Protein AF-0000000068239244 (afdb_homodimer)

Nearest PDB structures (foldseek):
  6xt4-assembly1_A  TM=2.454E-01  e=2.291E+00  synthetic construct
  6xt4-assembly1_A  TM=2.454E-01  e=1.569E+00  synthetic construct

Secondary structure (DSSP, 8-state):
----EEEEEETTTTEEEEEEHHHHTTS-HHHHSTTHHHHS-HHHHHHHHHHHHHS----PPPEE---------GGGHHHHTT----SB-GGG-TTSTTSTTTHHHHHHHHHHHTTT----------B--TTEE-HHHHHHHHHHHHHHHHTT-HHHHHHHHHHHHHHHHHB---GGGHHHHHHHHHHHHTT-TT-HHHHHHHHHHHHHTHHHHTT-HHHHHHHHH-HHHHHHHHHHTT-/----EEEEEETTTTEEEEEEHHHHTTS-HHHHSTTHHHHS-HHHHHHHHHHHHHS----PPPEE----------TTHHHHTT----SB-GGG-TTSTTSTTTHHHHHHHHHHHTTT----------B--TTEE-HHHHHHHHHHHHHHHHTT-HHHHHHHHHHHHHHHHHB---GGGHHHHHHHHIIIIIT-TT-HHHHHHHHHHHHHTHHHHTT-HHHHHHHHH-HHHHHHHHHHTT-

Organism: Aspergillus fumigatus (strain ATCC MYA-4609 / CBS 101355 / FGSC A1100 / Af293) (NCBI:txid330879)

Solvent-accessible surface area (backbone atoms only — not comparable to full-atom values): 26702 Å² total; per-residue (Å²): 131,82,56,53,76,40,78,42,58,32,13,83,82,47,45,78,43,80,40,47,45,78,52,56,73,75,49,56,66,60,57,77,29,84,68,44,12,42,66,39,54,55,70,53,51,50,32,49,50,36,26,75,74,66,53,42,63,77,68,62,72,58,43,76,46,80,58,73,70,83,64,81,67,69,59,57,65,59,51,64,72,39,69,45,63,59,37,67,34,52,84,58,31,66,76,35,61,80,25,83,80,32,31,60,58,55,51,49,53,50,52,62,72,50,78,69,44,77,68,65,74,65,69,70,67,64,45,72,56,75,44,51,39,48,33,64,33,54,40,46,29,52,50,43,25,50,52,19,57,77,55,67,35,61,70,56,27,52,48,25,49,49,51,40,53,51,52,56,70,38,45,60,82,45,82,82,44,42,62,33,53,44,54,44,48,45,52,38,66,72,71,38,68,83,49,56,73,60,47,53,54,50,34,40,51,43,35,61,44,37,71,63,41,64,71,34,66,67,42,49,50,48,32,71,75,35,54,67,58,44,50,48,23,55,51,53,63,73,86,130,83,58,54,75,41,80,41,59,32,13,82,81,46,45,80,42,78,41,48,46,77,53,54,74,75,48,57,67,60,57,76,29,84,67,44,12,42,67,40,53,56,70,51,50,50,32,50,52,37,25,76,73,68,52,43,63,78,67,63,74,58,43,75,48,81,59,73,68,84,63,82,65,69,71,56,63,56,53,63,72,38,67,48,61,61,36,66,34,52,85,59,30,67,75,34,60,81,26,84,82,32,32,59,56,54,51,49,54,49,52,65,72,49,78,68,42,76,67,64,74,67,69,69,65,63,44,72,56,75,44,51,39,48,36,65,34,54,41,47,29,51,50,44,24,48,54,18,55,77,55,68,36,61,68,55,26,52,47,26,50,49,52,38,52,52,51,56,71,38,44,60,84,45,82,83,46,43,63,32,54,42,53,45,48,45,52,39,66,72,71,38,68,81,48,56,72,60,48,54,54,50,35,39,52,45,34,62,44,36,71,64,43,64,72,35,67,67,41,50,51,48,32,70,75,35,52,68,56,44,51,50,23,55,51,53,61,74,87

pLDDT: mean 85.0, std 17.82, range [30.38, 98.62]

Foldseek 3Di:
DQQDWDWAQAELVRDIDIAGNVLPVVDQPDCRDPPNRHHADPVLVVQVRVCSVQVGGDFDWFDFDPPPPPPPPPCVVVVVVCVPPDPADCQVVCPFCLHPVNVVVVLVVLCVVSVDRCPPPPPLPQPDDLRTACLRVLVSLVSNLVVCVVSVVPSSNSRSLSSNLVNLSSYDDDLSHLVSLLSNCCCCQVPNVVSVVSLSNSLSSCLSVVRSNVVDPSSVVVCVVRVVSVVSNVVSNPD/DQQDWDWAQAELVRDIDIDGPVLVVVDQPVCRDPPNRHHADPVLVVQVRVCSVQVGGDFDWFDFDPPPPPPPPPCPVVVVVCVPPDPADCQVVCPFCLHPVNVVVVLVVLCVVSVDHCPPPPPLPQPPDLRTACLRVLVSLVSNLVVCVVSVVPNSNSRSLSSNLVNLSSYDDDLSHLVSLLSNCCCCQVPNVVSVVSLSNSLSSCLSVVVSNVVDPSSVVVCVVRVVSVVSNVVSNPD

Sequence (478 aa):
MQSGIVDFFIGKSRRRFSVHAALAGSFPKEILQPPLNGQVDEIVFGRCCEFVYSGDYSVPLPTADPCGDDGDQTNDRQALSRACARRWNPLNHRENIFHPTKLPDICAFFKKNLDEAPLDEDGEIPSTDPADNYAGVFLSHAEVYRLAFTTNWVSLLSLSLYRLIRSLASFTLCEERTGDIVELLKFVFEENEYMYELKVVLVDYAAWNVEILMRDADFRQLLSRVPFLEMAIFRAMWMMQSGIVDFFIGKSRRRFSVHAALAGSFPKEILQPPLNGQVDEIVFGRCCEFVYSGDYSVPLPTADPCGDDGDQTNDRQALSRACARRWNPLNHRENIFHPTKLPDICAFFKKNLDEAPLDEDGEIPSTDPADNYAGVFLSHAEVYRLAFTTNWVSLLSLSLYRLIRSLASFTLCEERTGDIVELLKFVFEENEYMYELKVVLVDYAAWNVEILMRDADFRQLLSRVPFLEMAIFRAMWM

Structure (mmCIF, N/CA/C/O backbone):
data_AF-0000000068239244-model_v1
#
loop_
_entity.id
_entity.type
_entity.pdbx_description
1 polymer 'BTB domain-containing protein'
#
loop_
_atom_site.group_PDB
_atom_site.id
_atom_site.type_symbol
_atom_site.label_atom_id
_atom_site.label_alt_id
_atom_site.label_comp_id
_atom_site.label_asym_id
_atom_site.label_entity_id
_atom_site.label_seq_id
_atom_site.pdbx_PDB_ins_code
_atom_site.Cartn_x
_atom_site.Cartn_y
_atom_site.Cartn_z
_atom_site.occupancy
_atom_site.B_iso_or_equiv
_atom_site.auth_seq_id
_atom_site.auth_comp_id
_atom_site.auth_asym_id
_atom_site.auth_atom_id
_atom_site.pdbx_PDB_model_num
ATOM 1 N N . MET A 1 1 ? 1.679 50.594 30.672 1 39.41 1 MET A N 1
ATOM 2 C CA . MET A 1 1 ? 3.043 50.062 30.688 1 39.41 1 MET A CA 1
ATOM 3 C C . MET A 1 1 ? 3.668 50.125 29.297 1 39.41 1 MET A C 1
ATOM 5 O O . MET A 1 1 ? 3.209 49.438 28.375 1 39.41 1 MET A O 1
ATOM 9 N N . GLN A 1 2 ? 4.102 51.188 28.891 1 53.34 2 GLN A N 1
ATOM 10 C CA . GLN A 1 2 ? 4.535 51.656 27.578 1 53.34 2 GLN A CA 1
ATOM 11 C C . GLN A 1 2 ? 5.664 50.781 27.031 1 53.34 2 GLN A C 1
ATOM 13 O O . GLN A 1 2 ? 6.836 51.031 27.312 1 53.34 2 GLN A O 1
ATOM 18 N N . SER A 1 3 ? 5.531 49.469 27.125 1 63.25 3 SER A N 1
ATOM 19 C CA . SER A 1 3 ? 6.664 48.594 26.797 1 63.25 3 SER A CA 1
ATOM 20 C C . SER A 1 3 ? 7.27 48.969 25.453 1 63.25 3 SER A C 1
ATOM 22 O O . SER A 1 3 ? 6.562 49.438 24.547 1 63.25 3 SER A O 1
ATOM 24 N N . GLY A 1 4 ? 8.531 49.469 25.391 1 81.69 4 GLY A N 1
ATOM 25 C CA . GLY A 1 4 ? 9.297 49.844 24.219 1 81.69 4 GLY A CA 1
ATOM 26 C C . GLY A 1 4 ? 9.141 48.875 23.062 1 81.69 4 GLY A C 1
ATOM 27 O O . GLY A 1 4 ? 8.414 47.875 23.188 1 81.69 4 GLY A O 1
ATOM 28 N N . ILE A 1 5 ? 9.305 49.406 21.859 1 87.62 5 ILE A N 1
ATOM 29 C CA . ILE A 1 5 ? 9.258 48.625 20.625 1 87.62 5 ILE A CA 1
ATOM 30 C C . ILE A 1 5 ? 10.656 48.156 20.266 1 87.62 5 ILE A C 1
ATOM 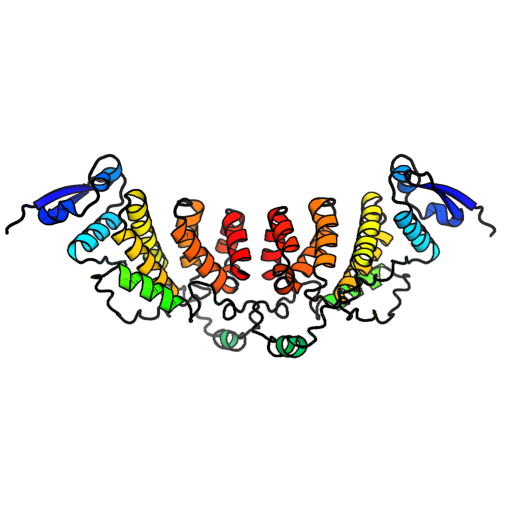32 O O . ILE A 1 5 ? 11.633 48.875 20.406 1 87.62 5 ILE A O 1
ATOM 36 N N . VAL A 1 6 ? 10.781 46.875 19.969 1 86.12 6 VAL A N 1
ATOM 37 C CA . VAL A 1 6 ? 12.031 46.281 19.484 1 86.12 6 VAL A CA 1
ATOM 38 C C . VAL A 1 6 ? 11.883 45.875 18.016 1 86.12 6 VAL A C 1
ATOM 40 O O . VAL A 1 6 ? 10.852 45.344 17.609 1 86.12 6 VAL A O 1
ATOM 43 N N . ASP A 1 7 ? 12.914 46.156 17.297 1 88.44 7 ASP A N 1
ATOM 44 C CA . ASP A 1 7 ? 12.891 45.875 15.859 1 88.44 7 ASP A CA 1
ATOM 45 C C . ASP A 1 7 ? 13.711 44.625 15.547 1 88.44 7 ASP A C 1
ATOM 47 O O . ASP A 1 7 ? 14.781 44.406 16.125 1 88.44 7 ASP A O 1
ATOM 51 N N . PHE A 1 8 ? 13.094 43.844 14.695 1 87.38 8 PHE A N 1
ATOM 52 C CA . PHE A 1 8 ? 13.773 42.656 14.188 1 87.38 8 PHE A CA 1
ATOM 53 C C . PHE A 1 8 ? 13.844 42.656 12.664 1 87.38 8 PHE A C 1
ATOM 55 O O . PHE A 1 8 ? 12.922 43.125 12 1 87.38 8 PHE A O 1
ATOM 62 N N . PHE A 1 9 ? 15 42.219 12.195 1 89.19 9 PHE A N 1
ATOM 63 C CA . PHE A 1 9 ? 15.156 42.094 10.75 1 89.19 9 PHE A CA 1
ATOM 64 C C . PHE A 1 9 ? 15.117 40.625 10.32 1 89.19 9 PHE A C 1
ATOM 66 O O . PHE A 1 9 ? 15.938 39.812 10.773 1 89.19 9 PHE A O 1
ATOM 73 N N . ILE A 1 10 ? 14.102 40.375 9.508 1 91 10 ILE A N 1
ATOM 74 C CA . ILE A 1 10 ? 13.805 38.969 9.203 1 91 10 ILE A CA 1
ATOM 75 C C . ILE A 1 10 ? 13.852 38.75 7.695 1 91 10 ILE A C 1
ATOM 77 O O . ILE A 1 10 ? 13.414 39.594 6.918 1 91 10 ILE A O 1
ATOM 81 N N . GLY A 1 11 ? 14.398 37.562 7.289 1 90.81 11 GLY A N 1
ATOM 82 C CA . GLY A 1 11 ? 14.344 37.125 5.906 1 90.81 11 GLY A CA 1
ATOM 83 C C . GLY A 1 11 ? 15.531 37.562 5.082 1 90.81 11 GLY A C 1
ATOM 84 O O . GLY A 1 11 ? 16.391 38.281 5.578 1 90.81 11 GLY A O 1
ATOM 85 N N . LYS A 1 12 ? 15.508 37.125 3.844 1 88.62 12 LYS A N 1
ATOM 86 C CA . LYS A 1 12 ? 16.578 37.469 2.914 1 88.62 12 LYS A CA 1
ATOM 87 C C . LYS A 1 12 ? 16.578 38.969 2.594 1 88.62 12 LYS A C 1
ATOM 89 O O . LYS A 1 12 ? 17.641 39.562 2.412 1 88.62 12 LYS A O 1
ATOM 94 N N . SER A 1 13 ? 15.43 39.562 2.621 1 89.88 13 SER A N 1
ATOM 95 C CA . SER A 1 13 ? 15.297 40.969 2.322 1 89.88 13 SER A CA 1
ATOM 96 C C . SER A 1 13 ? 15.5 41.812 3.574 1 89.88 13 SER A C 1
ATOM 98 O O . SER A 1 13 ? 15.5 43.062 3.502 1 89.88 13 SER A O 1
ATOM 100 N N . ARG A 1 14 ? 15.68 41.188 4.691 1 89.25 14 ARG A N 1
ATOM 101 C CA . ARG A 1 14 ? 15.867 41.844 5.973 1 89.25 14 ARG A CA 1
ATOM 102 C C . ARG A 1 14 ? 14.719 42.812 6.258 1 89.25 14 ARG A C 1
ATOM 104 O O . ARG A 1 14 ? 14.953 43.969 6.578 1 89.25 14 ARG A O 1
ATOM 111 N N . ARG A 1 15 ? 13.562 42.281 6.117 1 91.81 15 ARG A N 1
ATOM 112 C CA . ARG A 1 15 ? 12.375 43.062 6.418 1 91.81 15 ARG A CA 1
ATOM 113 C C . ARG A 1 15 ? 12.297 43.375 7.91 1 91.81 15 ARG A C 1
ATOM 115 O O . ARG A 1 15 ? 12.547 42.5 8.75 1 91.81 15 ARG A O 1
ATOM 122 N N . ARG A 1 16 ? 11.984 44.625 8.188 1 91.31 16 ARG A N 1
ATOM 123 C CA . ARG A 1 16 ? 11.922 45.094 9.578 1 91.31 16 ARG A CA 1
ATOM 124 C C . ARG A 1 16 ? 10.57 44.75 10.195 1 91.31 16 ARG A C 1
ATOM 126 O O . ARG A 1 16 ? 9.523 45.062 9.609 1 91.31 16 ARG A O 1
ATOM 133 N N . PHE A 1 17 ? 10.578 44.062 11.336 1 90.94 17 PHE A N 1
ATOM 134 C CA . PHE A 1 17 ? 9.398 43.812 12.156 1 90.94 17 PHE A CA 1
ATOM 135 C C . PHE A 1 17 ? 9.523 44.5 13.516 1 90.94 17 PHE A C 1
ATOM 137 O O . PHE A 1 17 ? 10.539 44.344 14.195 1 90.94 17 PHE A O 1
ATOM 144 N N . SER A 1 18 ? 8.516 45.219 13.852 1 90.19 18 SER A N 1
ATOM 145 C CA . SER A 1 18 ? 8.5 45.906 15.148 1 90.19 18 SER A CA 1
ATOM 146 C C . SER A 1 18 ? 7.582 45.188 16.125 1 90.19 18 SER A C 1
ATOM 148 O O . SER A 1 18 ? 6.387 45.031 15.875 1 90.19 18 SER A O 1
ATOM 150 N N . VAL A 1 19 ? 8.141 44.75 17.172 1 87.69 19 VAL A N 1
ATOM 151 C CA . VAL A 1 19 ? 7.375 44 18.172 1 87.69 19 VAL A CA 1
ATOM 152 C C . VAL A 1 19 ? 7.496 44.719 19.531 1 87.69 19 VAL A C 1
ATOM 154 O O . VAL A 1 19 ? 8.523 45.344 19.828 1 87.69 19 VAL A O 1
ATOM 157 N N . HIS A 1 20 ? 6.461 44.688 20.297 1 88.44 20 HIS A N 1
ATOM 158 C CA . HIS A 1 20 ? 6.531 45.219 21.641 1 88.44 20 HIS A CA 1
ATOM 159 C C . HIS A 1 20 ? 7.559 44.469 22.484 1 88.44 20 HIS A C 1
ATOM 161 O O . HIS A 1 20 ? 7.578 43.25 22.484 1 88.44 20 HIS A O 1
ATOM 167 N N . ALA A 1 21 ? 8.328 45.188 23.234 1 85.69 21 ALA A N 1
ATOM 168 C CA . ALA A 1 21 ? 9.422 44.625 24.016 1 85.69 21 ALA A CA 1
ATOM 169 C C . ALA A 1 21 ? 8.914 43.562 25.016 1 85.69 21 ALA A C 1
ATOM 171 O O . ALA A 1 21 ? 9.602 42.594 25.281 1 85.69 21 ALA A O 1
ATOM 172 N N . ALA A 1 22 ? 7.719 43.781 25.469 1 86.88 22 ALA A N 1
ATOM 173 C CA . ALA A 1 22 ? 7.133 42.844 26.438 1 86.88 22 ALA A CA 1
ATOM 174 C C . ALA A 1 22 ? 6.887 41.5 25.812 1 86.88 22 ALA A C 1
ATOM 176 O O . ALA A 1 22 ? 6.875 40.469 26.516 1 86.88 22 ALA A O 1
ATOM 177 N N . LEU A 1 23 ? 6.754 41.531 24.5 1 88.5 23 LEU A N 1
ATOM 178 C CA . LEU A 1 23 ? 6.422 40.312 23.797 1 88.5 23 LEU A CA 1
ATOM 179 C C . LEU A 1 23 ? 7.668 39.688 23.188 1 88.5 23 LEU A C 1
ATOM 181 O O . LEU A 1 23 ? 7.645 38.531 22.766 1 88.5 23 LEU A O 1
ATOM 185 N N . ALA A 1 24 ? 8.742 40.375 23.109 1 84.81 24 ALA A N 1
ATOM 186 C CA . ALA A 1 24 ? 9.977 39.906 22.469 1 84.81 24 ALA A CA 1
ATOM 187 C C . ALA A 1 24 ? 10.5 38.656 23.156 1 84.81 24 ALA A C 1
ATOM 189 O O . ALA A 1 24 ? 11.094 37.781 22.516 1 84.81 24 ALA A O 1
ATOM 190 N N . GLY A 1 25 ? 10.242 38.531 24.422 1 86.94 25 GLY A N 1
ATOM 191 C CA . GLY A 1 25 ? 10.703 37.406 25.188 1 86.94 25 GLY A CA 1
ATOM 192 C C . GLY A 1 25 ? 9.93 36.125 24.906 1 86.94 25 GLY A C 1
ATOM 193 O O . GLY A 1 25 ? 10.375 35.031 25.234 1 86.94 25 GLY A O 1
ATOM 194 N N . SER A 1 26 ? 8.781 36.344 24.25 1 89.56 26 SER A N 1
ATOM 195 C CA . SER A 1 26 ? 7.941 35.219 23.938 1 89.56 26 SER A CA 1
ATOM 196 C C . SER A 1 26 ? 8.469 34.469 22.719 1 89.56 26 SER A C 1
ATOM 198 O O . SER A 1 26 ? 8.086 33.312 22.469 1 89.56 26 SER A O 1
ATOM 200 N N . PHE A 1 27 ? 9.359 35.094 21.984 1 91.31 27 PHE A N 1
ATOM 201 C CA . PHE A 1 27 ? 9.961 34.469 20.828 1 91.31 27 PHE A CA 1
ATOM 202 C C . PHE A 1 27 ? 11.172 33.625 21.234 1 91.31 27 PHE A C 1
ATOM 204 O O . PHE A 1 27 ? 11.945 34.031 22.109 1 91.31 27 PHE A O 1
ATOM 211 N N . PRO A 1 28 ? 11.289 32.469 20.609 1 91.19 28 PRO A N 1
ATOM 212 C CA . PRO A 1 28 ? 12.57 31.781 20.766 1 91.19 28 PRO A CA 1
ATOM 213 C C . PRO A 1 28 ? 13.766 32.625 20.328 1 91.19 28 PRO A C 1
ATOM 215 O O . PRO A 1 28 ? 13.695 33.281 19.281 1 91.19 28 PRO A O 1
ATOM 218 N N . LYS A 1 29 ? 14.789 32.594 21.047 1 86.25 29 LYS A N 1
ATOM 219 C CA . LYS A 1 29 ? 15.969 33.406 20.797 1 86.25 29 LYS A CA 1
ATOM 220 C C . LYS A 1 29 ? 16.594 33.094 19.438 1 86.25 29 LYS A C 1
ATOM 222 O O . LYS A 1 29 ? 17.109 33.969 18.766 1 86.25 29 LYS A O 1
ATOM 227 N N . GLU A 1 30 ? 16.469 31.891 19.016 1 87.19 30 GLU A N 1
ATOM 228 C CA . GLU A 1 30 ? 17.094 31.391 17.797 1 87.19 30 GLU A CA 1
ATOM 229 C C . GLU A 1 30 ? 16.516 32.094 16.562 1 87.19 30 GLU A C 1
ATOM 231 O O . GLU A 1 30 ? 17.234 32.312 15.586 1 87.19 30 GLU A O 1
ATOM 236 N N . ILE A 1 31 ? 15.266 32.406 16.703 1 85.44 31 ILE A N 1
ATOM 237 C CA . ILE A 1 31 ? 14.57 33 15.555 1 85.44 31 ILE A CA 1
ATOM 238 C C . ILE A 1 31 ? 15.047 34.406 15.328 1 85.44 31 ILE A C 1
ATOM 240 O O . ILE A 1 31 ? 15.055 34.906 14.195 1 85.44 31 ILE A O 1
ATOM 244 N N . LEU A 1 32 ? 15.469 35.031 16.438 1 82.06 32 LEU A N 1
ATOM 245 C CA . LEU A 1 32 ? 15.789 36.469 16.375 1 82.06 32 LEU A CA 1
ATOM 246 C C . LEU A 1 32 ? 17.266 36.688 16.125 1 82.06 32 LEU A C 1
ATOM 248 O O . LEU A 1 32 ? 17.719 37.812 15.906 1 82.06 32 LEU A O 1
ATOM 252 N N . GLN A 1 33 ? 18 35.625 16.016 1 83.12 33 GLN A N 1
ATOM 253 C CA . GLN A 1 33 ? 19.438 35.719 15.844 1 83.12 33 GLN A CA 1
ATOM 254 C C . GLN A 1 33 ? 19.875 35.094 14.508 1 83.12 33 GLN A C 1
ATOM 256 O O . GLN A 1 33 ? 19.203 34.219 13.992 1 83.12 33 GLN A O 1
ATOM 261 N N . PRO A 1 34 ? 20.953 35.719 14 1 82.56 34 PRO A N 1
ATOM 262 C CA . PRO A 1 34 ? 21.516 35.062 12.82 1 82.56 34 PRO A CA 1
ATOM 263 C C . PRO A 1 34 ? 22.016 33.656 13.109 1 82.56 34 PRO A C 1
ATOM 265 O O . PRO A 1 34 ? 22.453 33.375 14.234 1 82.56 34 PRO A O 1
ATOM 268 N N . PRO A 1 35 ? 21.953 32.75 12.148 1 85.44 35 PRO A N 1
ATOM 269 C CA . PRO A 1 35 ? 21.578 32.969 10.75 1 85.44 35 PRO A CA 1
ATOM 270 C C . PRO A 1 35 ? 20.094 32.75 10.492 1 85.44 35 PRO A C 1
ATOM 272 O O . PRO A 1 35 ? 19.594 33.031 9.406 1 85.44 35 PRO A O 1
ATOM 275 N N . LEU A 1 36 ? 19.375 32.281 11.477 1 84.62 36 LEU A N 1
ATOM 276 C CA . LEU A 1 36 ? 18 31.875 11.266 1 84.62 36 LEU A CA 1
ATOM 277 C C . LEU A 1 36 ? 17.125 33.062 10.891 1 84.62 36 LEU A C 1
ATOM 279 O O . LEU A 1 36 ? 16.234 32.938 10.047 1 84.62 36 LEU A O 1
ATOM 283 N N . ASN A 1 37 ? 17.406 34.125 11.508 1 87.06 37 ASN A N 1
ATOM 284 C CA . ASN A 1 37 ? 16.578 35.312 11.227 1 87.06 37 ASN A CA 1
ATOM 285 C C . ASN A 1 37 ? 16.641 35.688 9.75 1 87.06 37 ASN A C 1
ATOM 287 O O . ASN A 1 37 ? 15.68 36.25 9.211 1 87.06 37 ASN A O 1
ATOM 291 N N . GLY A 1 38 ? 17.781 35.375 9.141 1 88.44 38 GLY A N 1
ATOM 292 C CA . GLY A 1 38 ? 17.922 35.688 7.73 1 88.44 38 GLY A CA 1
ATOM 293 C C . GLY A 1 38 ? 17.312 34.625 6.828 1 88.44 38 GLY A C 1
ATOM 294 O O . GLY A 1 38 ? 17.062 34.875 5.648 1 88.44 38 GLY A O 1
ATOM 295 N N . GLN A 1 39 ? 17 33.5 7.379 1 89.19 39 GLN A N 1
ATOM 296 C CA . GLN A 1 39 ? 16.531 32.375 6.582 1 89.19 39 GLN A CA 1
ATOM 297 C C . GLN A 1 39 ? 15.023 32.188 6.723 1 89.19 39 GLN A C 1
ATOM 299 O O . GLN A 1 39 ? 14.383 31.578 5.867 1 89.19 39 GLN A O 1
ATOM 304 N N . VAL A 1 40 ? 14.453 32.75 7.719 1 91.44 40 VAL A N 1
ATOM 305 C CA . VAL A 1 40 ? 13.031 32.594 8.016 1 91.44 40 VAL A CA 1
ATOM 306 C C . VAL A 1 40 ? 12.195 33.375 7.008 1 91.44 40 VAL A C 1
ATOM 308 O O . VAL A 1 40 ? 12.523 34.5 6.672 1 91.44 40 VAL A O 1
ATOM 311 N N . ASP A 1 41 ? 11.211 32.719 6.484 1 92.5 41 ASP A N 1
ATOM 312 C CA . ASP A 1 41 ? 10.273 33.406 5.59 1 92.5 41 ASP A CA 1
ATOM 313 C C . ASP A 1 41 ? 9.516 34.5 6.312 1 92.5 41 ASP A C 1
ATOM 315 O O . ASP A 1 41 ? 9.008 34.312 7.414 1 92.5 41 ASP A O 1
ATOM 319 N N . GLU A 1 42 ? 9.375 35.625 5.68 1 93.75 42 GLU A N 1
ATOM 320 C CA . GLU A 1 42 ? 8.781 36.812 6.305 1 93.75 42 GLU A CA 1
ATOM 321 C C . GLU A 1 42 ? 7.297 36.594 6.594 1 93.75 42 GLU A C 1
ATOM 323 O O . GLU A 1 42 ? 6.781 37.062 7.605 1 93.75 42 GLU A O 1
ATOM 328 N N . ILE A 1 43 ? 6.672 35.938 5.703 1 93.62 43 ILE A N 1
ATOM 329 C CA . ILE A 1 43 ? 5.246 35.688 5.883 1 93.62 43 ILE A CA 1
ATOM 330 C C . ILE A 1 43 ? 5.023 34.781 7.082 1 93.62 43 ILE A C 1
ATOM 332 O O . ILE A 1 43 ? 4.133 35 7.902 1 93.62 43 ILE A O 1
ATOM 336 N N . VAL A 1 44 ? 5.797 33.75 7.203 1 95.25 44 VAL A N 1
ATOM 337 C CA . VAL A 1 44 ? 5.699 32.812 8.32 1 95.25 44 VAL A CA 1
ATOM 338 C C . VAL A 1 44 ? 6 33.531 9.625 1 95.25 44 VAL A C 1
ATOM 340 O O . VAL A 1 44 ? 5.316 33.344 10.633 1 95.25 44 VAL A O 1
ATOM 343 N N . PHE A 1 45 ? 7.051 34.375 9.641 1 94.31 45 PHE A N 1
ATOM 344 C CA . PHE A 1 45 ? 7.375 35.125 10.844 1 94.31 45 PHE A CA 1
ATOM 345 C C . PHE A 1 45 ? 6.227 36.062 11.234 1 94.31 45 PHE A C 1
ATOM 347 O O . PHE A 1 45 ? 5.965 36.281 12.422 1 94.31 45 PHE A O 1
ATOM 354 N N . GLY A 1 46 ? 5.633 36.625 10.242 1 93.75 46 GLY A N 1
ATOM 355 C CA . GLY A 1 46 ? 4.445 37.406 10.523 1 93.75 46 GLY A CA 1
ATOM 356 C C . GLY A 1 46 ? 3.379 36.656 11.273 1 93.75 46 GLY A C 1
ATOM 357 O O . GLY A 1 46 ? 2.748 37.188 12.188 1 93.75 46 GLY A O 1
ATOM 358 N N . ARG A 1 47 ? 3.168 35.469 10.945 1 94.94 47 ARG A N 1
ATOM 359 C CA . ARG A 1 47 ? 2.209 34.594 11.641 1 94.94 47 ARG A CA 1
ATOM 360 C C . ARG A 1 47 ? 2.664 34.312 13.062 1 94.94 47 ARG A C 1
ATOM 362 O O . ARG A 1 47 ? 1.838 34.188 13.969 1 94.94 47 ARG A O 1
ATOM 369 N N . CYS A 1 48 ? 3.918 34.188 13.219 1 94.31 48 CYS A N 1
ATOM 370 C CA . CYS A 1 48 ? 4.457 34.031 14.562 1 94.31 48 CYS A CA 1
ATOM 371 C C . CYS A 1 48 ? 4.168 35.219 15.438 1 94.31 48 CYS A C 1
ATOM 373 O O . CYS A 1 48 ? 3.84 35.094 16.609 1 94.31 48 CYS A O 1
ATOM 375 N N . CYS A 1 49 ? 4.336 36.375 14.836 1 92.88 49 CYS A N 1
ATOM 376 C CA . CYS A 1 49 ? 4.012 37.625 15.562 1 92.88 49 CYS A CA 1
ATOM 377 C C . CYS A 1 49 ? 2.545 37.625 15.977 1 92.88 49 CYS A C 1
ATOM 379 O O . CYS A 1 49 ? 2.223 37.969 17.109 1 92.88 49 CYS A O 1
ATOM 381 N N . GLU A 1 50 ? 1.679 37.219 15.031 1 93.19 50 GLU A N 1
ATOM 382 C CA . GLU A 1 50 ? 0.259 37.125 15.359 1 93.19 50 GLU A CA 1
ATOM 383 C C . GLU A 1 50 ? 0.022 36.188 16.547 1 93.19 50 GLU A C 1
ATOM 385 O O . GLU A 1 50 ? -0.781 36.5 17.438 1 93.19 50 GLU A O 1
ATOM 390 N N . PHE A 1 51 ? 0.719 35.156 16.547 1 93.56 51 PHE A N 1
ATOM 391 C CA . PHE A 1 51 ? 0.575 34.156 17.609 1 93.56 51 PHE A CA 1
ATOM 392 C C . PHE A 1 51 ? 0.988 34.75 18.953 1 93.56 51 PHE A C 1
ATOM 394 O O . PHE A 1 51 ? 0.312 34.531 19.969 1 93.56 51 PHE A O 1
ATOM 401 N N . VAL A 1 52 ? 2.07 35.438 19 1 91.69 52 VAL A N 1
ATOM 402 C CA . VAL A 1 52 ? 2.59 36.031 20.234 1 91.69 52 VAL A CA 1
ATOM 403 C C . VAL A 1 52 ? 1.614 37.094 20.766 1 91.69 52 VAL A C 1
ATOM 405 O O . VAL A 1 52 ? 1.426 37.219 21.969 1 91.69 52 VAL A O 1
ATOM 408 N N . TYR A 1 53 ? 0.974 37.719 19.828 1 90.19 53 TYR A N 1
ATOM 409 C CA . TYR A 1 53 ? 0.086 38.812 20.219 1 90.19 53 TYR A CA 1
ATOM 410 C C . TYR A 1 53 ? -1.286 38.281 20.625 1 90.19 53 TYR A C 1
ATOM 412 O O . TYR A 1 53 ? -1.874 38.75 21.609 1 90.19 53 TYR A O 1
ATOM 420 N N . SER A 1 54 ? -1.838 37.406 19.812 1 88.56 54 SER A N 1
ATOM 421 C CA . SER A 1 54 ? -3.238 37.031 19.984 1 88.56 54 SER A CA 1
ATOM 422 C C . SER A 1 54 ? -3.377 35.594 20.484 1 88.56 54 SER A C 1
ATOM 424 O O . SER A 1 54 ? -4.457 35.156 20.906 1 88.56 54 SER A O 1
ATOM 426 N N . GLY A 1 55 ? -2.311 34.844 20.469 1 89.38 55 GLY A N 1
ATOM 427 C CA . GLY A 1 55 ? -2.379 33.438 20.797 1 89.38 55 GLY A CA 1
ATOM 428 C C . GLY A 1 55 ? -2.77 32.562 19.609 1 89.38 55 GLY A C 1
ATOM 429 O O . GLY A 1 55 ? -2.904 31.344 19.75 1 89.38 55 GLY A O 1
ATOM 430 N N . ASP A 1 56 ? -3 33.219 18.5 1 91.94 56 ASP A N 1
ATOM 431 C CA . ASP A 1 56 ? -3.371 32.531 17.266 1 91.94 56 ASP A CA 1
ATOM 432 C C . ASP A 1 56 ? -2.713 33.156 16.047 1 91.94 56 ASP A C 1
ATOM 434 O O . ASP A 1 56 ? -1.938 34.125 16.188 1 91.94 56 ASP A O 1
ATOM 438 N N . TYR A 1 57 ? -2.834 32.594 14.93 1 94.31 57 TYR A N 1
ATOM 439 C CA . TYR A 1 57 ? -2.342 33.156 13.688 1 94.31 57 TYR A CA 1
ATOM 440 C C . TYR A 1 57 ? -3.328 32.938 12.547 1 94.31 57 TYR A C 1
ATOM 442 O O . TYR A 1 57 ? -4.203 32.062 12.648 1 94.31 57 TYR A O 1
ATOM 450 N N . SER A 1 58 ? -3.203 33.688 11.547 1 92.5 58 SER A N 1
ATOM 451 C CA . SER A 1 58 ? -4.129 33.594 10.422 1 92.5 58 SER A CA 1
ATOM 452 C C . SER A 1 58 ? -3.471 32.969 9.211 1 92.5 58 SER A C 1
ATOM 454 O O . SER A 1 58 ? -2.248 33 9.062 1 92.5 58 SER A O 1
ATOM 456 N N . VAL A 1 59 ? -4.262 32.312 8.43 1 92.81 59 VAL A N 1
ATOM 457 C CA . VAL A 1 59 ? -3.795 31.719 7.176 1 92.81 59 VAL A CA 1
ATOM 458 C C . VAL A 1 59 ? -4.559 32.344 6.004 1 92.81 59 VAL A C 1
ATOM 460 O O . VAL A 1 59 ? -5.605 32.969 6.191 1 92.81 59 VAL A O 1
ATOM 463 N N . PRO A 1 60 ? -3.957 32.25 4.789 1 91.62 60 PRO A N 1
ATOM 464 C CA . PRO A 1 60 ? -4.668 32.812 3.635 1 91.62 60 PRO A CA 1
ATOM 465 C C . PRO A 1 60 ? -5.98 32.094 3.344 1 91.62 60 PRO A C 1
ATOM 467 O O . PRO A 1 60 ? -6.121 30.906 3.67 1 91.62 60 PRO A O 1
ATOM 470 N N . LEU A 1 61 ? -6.902 32.781 2.764 1 89.12 61 LEU A N 1
ATOM 471 C CA . LEU A 1 61 ? -8.117 32.156 2.254 1 89.12 61 LEU A CA 1
ATOM 472 C C . LEU A 1 61 ? -7.809 31.297 1.037 1 89.12 61 LEU A C 1
ATOM 474 O O . LEU A 1 61 ? -6.832 31.547 0.324 1 89.12 61 LEU A O 1
ATOM 478 N N . PRO A 1 62 ? -8.617 30.281 0.91 1 90.69 62 PRO A N 1
ATOM 479 C CA . PRO A 1 62 ? -8.422 29.516 -0.319 1 90.69 62 PRO A CA 1
ATOM 480 C C . PRO A 1 62 ? -8.547 30.359 -1.579 1 90.69 62 PRO A C 1
ATOM 482 O O . PRO A 1 62 ? -9.297 31.344 -1.594 1 90.69 62 PRO A O 1
ATOM 485 N N . THR A 1 63 ? -7.75 30.078 -2.555 1 88.56 63 THR A N 1
ATOM 486 C CA . THR A 1 63 ? -7.785 30.812 -3.814 1 88.56 63 THR A CA 1
ATOM 487 C C . THR A 1 63 ? -8.695 30.125 -4.82 1 88.56 63 THR A C 1
ATOM 489 O O . THR A 1 63 ? -8.805 28.891 -4.824 1 88.56 63 THR A O 1
ATOM 492 N N . ALA A 1 64 ? -9.32 30.969 -5.621 1 80.56 64 ALA A N 1
ATOM 493 C CA . ALA A 1 64 ? -10.203 30.422 -6.641 1 80.56 64 ALA A CA 1
ATOM 494 C C . ALA A 1 64 ? -9.414 29.969 -7.863 1 80.56 64 ALA A C 1
ATOM 496 O O . ALA A 1 64 ? -8.547 30.688 -8.359 1 80.56 64 ALA A O 1
ATOM 497 N N . ASP A 1 65 ? -9.273 28.734 -8.109 1 73.62 65 ASP A N 1
ATOM 498 C CA . ASP A 1 65 ? -8.703 28.266 -9.367 1 73.62 65 ASP A CA 1
ATOM 499 C C . ASP A 1 65 ? -9.75 28.266 -10.484 1 73.62 65 ASP A C 1
ATOM 501 O O . ASP A 1 65 ? -10.883 27.828 -10.281 1 73.62 65 ASP A O 1
ATOM 505 N N . PRO A 1 66 ? -9.68 29.328 -11.508 1 57.28 66 PRO A N 1
ATOM 506 C CA . PRO A 1 66 ? -10.648 29.234 -12.602 1 57.28 66 PRO A CA 1
ATOM 507 C C . PRO A 1 66 ? -10.914 27.797 -13.039 1 57.28 66 PRO A C 1
ATOM 509 O O . PRO A 1 66 ? -9.977 27.047 -13.305 1 57.28 66 PRO A O 1
ATOM 512 N N . CYS A 1 67 ? -11.672 27.297 -12.344 1 50.69 67 CYS A N 1
ATOM 513 C CA . CYS A 1 67 ? -11.992 25.984 -12.898 1 50.69 67 CYS A CA 1
ATOM 514 C C . CYS A 1 67 ? -12.133 26.062 -14.414 1 50.69 67 CYS A C 1
ATOM 516 O O . CYS A 1 67 ? -12.812 26.938 -14.938 1 50.69 67 CYS A O 1
ATOM 518 N N . GLY A 1 68 ? -11.312 26.062 -15.297 1 40.22 68 GLY A N 1
ATOM 519 C CA . GLY A 1 68 ? -11.766 25.984 -16.672 1 40.22 68 GLY A CA 1
ATOM 520 C C . GLY A 1 68 ? -13.18 25.453 -16.812 1 40.22 68 GLY A C 1
ATOM 521 O O . GLY A 1 68 ? -13.633 24.672 -15.969 1 40.22 68 GLY A O 1
ATOM 522 N N . ASP A 1 69 ? -14.18 26.328 -17.391 1 37.81 69 ASP A N 1
ATOM 523 C CA . ASP A 1 69 ? -15.547 26.078 -17.844 1 37.81 69 ASP A CA 1
ATOM 524 C C . ASP A 1 69 ? -15.695 24.625 -18.312 1 37.81 69 ASP A C 1
ATOM 526 O O . ASP A 1 69 ? -16.531 24.328 -19.172 1 37.81 69 ASP A O 1
ATOM 530 N N . ASP A 1 70 ? -14.812 23.859 -18.594 1 37.25 70 ASP A N 1
ATOM 531 C CA . ASP A 1 70 ? -15.516 22.797 -19.281 1 37.25 70 ASP A CA 1
ATOM 532 C C . ASP A 1 70 ? -16.781 22.391 -18.516 1 37.25 70 ASP A C 1
ATOM 534 O O . ASP A 1 70 ? -16.703 22 -17.344 1 37.25 70 ASP A O 1
ATOM 538 N N . GLY A 1 71 ? -18.016 23.109 -18.719 1 35.81 71 GLY A N 1
ATOM 539 C CA . GLY A 1 71 ? -19.453 22.938 -18.625 1 35.81 71 GLY A CA 1
ATOM 540 C C . GLY A 1 71 ? -19.859 21.5 -18.328 1 35.81 71 GLY A C 1
ATOM 541 O O . GLY A 1 71 ? -21.047 21.172 -18.328 1 35.81 71 GLY A O 1
ATOM 542 N N . ASP A 1 72 ? -19.344 20.547 -19.062 1 35.22 72 ASP A N 1
ATOM 543 C CA . ASP A 1 72 ? -20.141 19.328 -19.031 1 35.22 72 ASP A CA 1
ATOM 544 C C . ASP A 1 72 ? -20.547 18.969 -17.609 1 35.22 72 ASP A C 1
ATOM 546 O O . ASP A 1 72 ? -19.703 18.641 -16.766 1 35.22 72 ASP A O 1
ATOM 550 N N . GLN A 1 73 ? -21.562 19.812 -17.016 1 36.09 73 GLN A N 1
ATOM 551 C CA . GLN A 1 73 ? -22.516 19.641 -15.922 1 36.09 73 GLN A CA 1
ATOM 552 C C . GLN A 1 73 ? -22.719 18.156 -15.602 1 36.09 73 GLN A C 1
ATOM 554 O O . GLN A 1 73 ? -23.359 17.812 -14.602 1 36.09 73 GLN A O 1
ATOM 559 N N . THR A 1 74 ? -22.953 17.469 -16.844 1 34.28 74 THR A N 1
ATOM 560 C CA . THR A 1 74 ? -23.719 16.234 -16.812 1 34.28 74 THR A CA 1
ATOM 561 C C . THR A 1 74 ? -23.234 15.328 -15.68 1 34.28 74 THR A C 1
ATOM 563 O O . THR A 1 74 ? -23.906 14.359 -15.328 1 34.28 74 THR A O 1
ATOM 566 N N . ASN A 1 75 ? -21.938 15.438 -15.398 1 32.62 75 ASN A N 1
ATOM 567 C CA . ASN A 1 75 ? -21.484 14.211 -14.758 1 32.62 75 ASN A CA 1
ATOM 568 C C . ASN A 1 75 ? -21.828 14.188 -13.273 1 32.62 75 ASN A C 1
ATOM 570 O O . ASN A 1 75 ? -21.141 13.555 -12.477 1 32.62 75 ASN A O 1
ATOM 574 N N . ASP A 1 76 ? -22.594 15.125 -12.742 1 32.94 76 ASP A N 1
ATOM 575 C CA . ASP A 1 76 ? -23.219 15 -11.43 1 32.94 76 ASP A CA 1
ATOM 576 C C . ASP A 1 76 ? -23.703 13.578 -11.18 1 32.94 76 ASP A C 1
ATOM 578 O O . ASP A 1 76 ? -23.609 13.07 -10.055 1 32.94 76 ASP A O 1
ATOM 582 N N . ARG A 1 77 ? -24.844 13.133 -12.117 1 32.69 77 ARG A N 1
ATOM 583 C CA . ARG A 1 77 ? -25.5 11.828 -12.133 1 32.69 77 ARG A CA 1
ATOM 584 C C . ARG A 1 77 ? -24.5 10.711 -11.875 1 32.69 77 ARG A C 1
ATOM 586 O O . ARG A 1 77 ? -24.812 9.727 -11.219 1 32.69 77 ARG A O 1
ATOM 593 N N . GLN A 1 78 ? -23.312 10.82 -12.719 1 32.53 78 GLN A N 1
ATOM 594 C CA . GLN A 1 78 ? -22.422 9.68 -12.602 1 32.53 78 GLN A CA 1
ATOM 595 C C . GLN A 1 78 ? -21.688 9.68 -11.266 1 32.53 78 GLN A C 1
ATOM 597 O O . GLN A 1 78 ? -20.938 8.742 -10.953 1 32.53 78 GLN A O 1
ATOM 602 N N . ALA A 1 79 ? -21.625 10.625 -10.492 1 35 79 ALA A N 1
ATOM 603 C CA . ALA A 1 79 ? -21.203 10.844 -9.117 1 35 79 ALA A CA 1
ATOM 604 C C . ALA A 1 79 ? -21.953 9.93 -8.156 1 35 79 ALA A C 1
ATOM 606 O O . ALA A 1 79 ? -21.359 9.383 -7.219 1 35 79 ALA A O 1
ATOM 607 N N . LEU A 1 80 ? -23.312 10.203 -7.973 1 33.88 80 LEU A N 1
ATOM 608 C CA . LEU A 1 80 ? -24.25 9.359 -7.223 1 33.88 80 LEU A CA 1
ATOM 609 C C . LEU A 1 80 ? -24.062 7.891 -7.582 1 33.88 80 LEU A C 1
ATOM 611 O O . LEU A 1 80 ? -24.141 7.023 -6.711 1 33.88 80 LEU A O 1
ATOM 615 N N . SER A 1 81 ? -24.484 7.621 -8.93 1 34.44 81 SER A N 1
ATOM 616 C CA . SER A 1 81 ? -24.438 6.242 -9.414 1 34.44 81 SER A CA 1
ATOM 617 C C . SER A 1 81 ? -23.062 5.625 -9.195 1 34.44 81 SER A C 1
ATOM 619 O O . SER A 1 81 ? -22.859 4.434 -9.438 1 34.44 81 SER A O 1
ATOM 621 N N . ARG A 1 82 ? -22.125 6.508 -9.062 1 36.56 82 ARG A N 1
ATOM 622 C CA . ARG A 1 82 ? -20.75 6.188 -8.672 1 36.56 82 ARG A CA 1
ATOM 623 C C . ARG A 1 82 ? -20.672 5.816 -7.191 1 36.56 82 ARG A C 1
ATOM 625 O O . ARG A 1 82 ? -19.594 5.809 -6.602 1 36.56 82 ARG A O 1
ATOM 632 N N . ALA A 1 83 ? -21.5 6.312 -6.48 1 39.44 83 ALA A N 1
ATOM 633 C CA . ALA A 1 83 ? -21.594 5.434 -5.316 1 39.44 83 ALA A CA 1
ATOM 634 C C . ALA A 1 83 ? -20.969 4.074 -5.605 1 39.44 83 ALA A C 1
ATOM 636 O O . ALA A 1 83 ? -21.656 3.047 -5.574 1 39.44 83 ALA A O 1
ATOM 637 N N . CYS A 1 84 ? -20.625 3.928 -6.812 1 43.62 84 CYS A N 1
ATOM 638 C CA . CYS A 1 84 ? -19.766 2.906 -7.402 1 43.62 84 CYS A CA 1
ATOM 639 C C . CYS A 1 84 ? -18.766 2.385 -6.383 1 43.62 84 CYS A C 1
ATOM 641 O O . CYS A 1 84 ? -18.188 3.16 -5.613 1 43.62 84 CYS A O 1
ATOM 643 N N . ALA A 1 85 ? -18.797 1.144 -6.145 1 60.34 85 ALA A N 1
ATOM 644 C CA . ALA A 1 85 ? -18.375 0.208 -5.102 1 60.34 85 ALA A CA 1
ATOM 645 C C . ALA A 1 85 ? -16.969 0.516 -4.617 1 60.34 85 ALA A C 1
ATOM 647 O O . ALA A 1 85 ? -15.992 0.306 -5.348 1 60.34 85 ALA A O 1
ATOM 648 N N . ARG A 1 86 ? -16.953 1.68 -3.812 1 79.12 86 ARG A N 1
ATOM 649 C CA . ARG A 1 86 ? -15.695 1.981 -3.123 1 79.12 86 ARG A CA 1
ATOM 650 C C . ARG A 1 86 ? -14.953 0.702 -2.754 1 79.12 86 ARG A C 1
ATOM 652 O O . ARG A 1 86 ? -15.562 -0.282 -2.338 1 79.12 86 ARG A O 1
ATOM 659 N N . ARG A 1 87 ? -13.852 0.822 -3.221 1 83.44 87 ARG A N 1
ATOM 660 C CA . ARG A 1 87 ? -13.008 -0.32 -2.875 1 83.44 87 ARG A CA 1
ATOM 661 C C . ARG A 1 87 ? -12.492 -0.202 -1.445 1 83.44 87 ARG A C 1
ATOM 663 O O . ARG A 1 87 ? -12.242 -1.213 -0.786 1 83.44 87 ARG A O 1
ATOM 670 N N . TRP A 1 88 ? -12.391 1.035 -1.027 1 88.38 88 TRP A N 1
ATOM 671 C CA . TRP A 1 88 ? -11.789 1.344 0.267 1 88.38 88 TRP A CA 1
ATOM 672 C C . TRP A 1 88 ? -12.82 1.958 1.21 1 88.38 88 TRP A C 1
ATOM 674 O O . TRP A 1 88 ? -13.492 2.93 0.858 1 88.38 88 TRP A O 1
ATOM 684 N N . ASN A 1 89 ? -13 1.295 2.365 1 85.44 89 ASN A N 1
ATOM 685 C CA . ASN A 1 89 ? -13.898 1.789 3.398 1 85.44 89 ASN A CA 1
ATOM 686 C C . ASN A 1 89 ? -13.148 2.162 4.672 1 85.44 89 ASN A C 1
ATOM 688 O O . ASN A 1 89 ? -13 1.337 5.578 1 85.44 89 ASN A O 1
ATOM 692 N N . PRO A 1 90 ? -12.805 3.322 4.773 1 84.69 90 PRO A N 1
ATOM 693 C CA . PRO A 1 90 ? -12 3.732 5.93 1 84.69 90 PRO A CA 1
ATOM 694 C C . PRO A 1 90 ? -12.805 3.752 7.23 1 84.69 90 PRO A C 1
ATOM 696 O O . PRO A 1 90 ? -12.227 3.844 8.312 1 84.69 90 PRO A O 1
ATOM 699 N N . LEU A 1 91 ? -14.039 3.652 7.207 1 82.69 91 LEU A N 1
ATOM 700 C CA . LEU A 1 91 ? -14.875 3.766 8.398 1 82.69 91 LEU A CA 1
ATOM 701 C C . LEU A 1 91 ? -14.625 2.6 9.352 1 82.69 91 LEU A C 1
ATOM 703 O O . LEU A 1 91 ? -14.984 2.668 10.531 1 82.69 91 LEU A O 1
ATOM 707 N N . ASN A 1 92 ? -14.07 1.604 8.82 1 79.19 92 ASN A N 1
ATOM 708 C CA . ASN A 1 92 ? -13.766 0.458 9.672 1 79.19 92 ASN A CA 1
ATOM 709 C C . ASN A 1 92 ? -12.352 0.542 10.242 1 79.19 92 ASN A C 1
ATOM 711 O O . ASN A 1 92 ? -11.891 -0.387 10.906 1 79.19 92 ASN A O 1
ATOM 715 N N . HIS A 1 93 ? -11.711 1.649 10.016 1 83.81 93 HIS A N 1
ATOM 716 C CA . HIS A 1 93 ? -10.383 1.933 10.539 1 83.81 93 HIS A CA 1
ATOM 717 C C . HIS A 1 93 ? -10.453 2.871 11.742 1 83.81 93 HIS A C 1
ATOM 719 O O . HIS A 1 93 ? -10.078 4.039 11.641 1 83.81 93 HIS A O 1
ATOM 725 N N . ARG A 1 94 ? -10.672 2.439 12.945 1 82.38 94 ARG A N 1
ATOM 726 C CA . ARG A 1 94 ? -11.047 3.225 14.117 1 82.38 94 ARG A CA 1
ATOM 727 C C . ARG A 1 94 ? -9.844 3.943 14.703 1 82.38 94 ARG A C 1
ATOM 729 O O . ARG A 1 94 ? -9.992 4.934 15.422 1 82.38 94 ARG A O 1
ATOM 736 N N . GLU A 1 95 ? -8.688 3.5 14.375 1 89.38 95 GLU A N 1
ATOM 737 C CA . GLU A 1 95 ? -7.5 4.094 14.992 1 89.38 95 GLU A CA 1
ATOM 738 C C . GLU A 1 95 ? -6.977 5.266 14.164 1 89.38 95 GLU A C 1
ATOM 740 O O . GLU A 1 95 ? -6.09 5.996 14.609 1 89.38 95 GLU A O 1
ATOM 745 N N . ASN A 1 96 ? -7.547 5.48 13.039 1 93.94 96 ASN A N 1
ATOM 746 C CA . ASN A 1 96 ? -7.129 6.586 12.188 1 93.94 96 ASN A CA 1
ATOM 747 C C . ASN A 1 96 ? -7.516 7.934 12.789 1 93.94 96 ASN A C 1
ATOM 749 O O . ASN A 1 96 ? -8.625 8.094 13.312 1 93.94 96 ASN A O 1
ATOM 753 N N . ILE A 1 97 ? -6.645 8.914 12.695 1 94.38 97 ILE A N 1
ATOM 754 C CA . ILE A 1 97 ? -6.797 10.242 13.273 1 94.38 97 ILE A CA 1
ATOM 755 C C . ILE A 1 97 ? -8.086 10.891 12.766 1 94.38 97 ILE A C 1
ATOM 757 O O . ILE A 1 97 ? -8.766 11.602 13.508 1 94.38 97 ILE A O 1
ATOM 761 N N . PHE A 1 98 ? -8.508 10.609 11.547 1 94.56 98 PHE A N 1
ATOM 762 C CA . PHE A 1 98 ? -9.602 11.328 10.898 1 94.56 98 PHE A CA 1
ATOM 763 C C . PHE A 1 98 ? -10.898 10.539 10.984 1 94.56 98 PHE A C 1
ATOM 765 O O . PHE A 1 98 ? -11.906 10.906 10.375 1 94.56 98 PHE A O 1
ATOM 772 N N . HIS A 1 99 ? -10.789 9.438 11.703 1 93.5 99 HIS A N 1
ATOM 773 C CA . HIS A 1 99 ? -12.023 8.711 11.977 1 93.5 99 HIS A CA 1
ATOM 774 C C . HIS A 1 99 ? -12.977 9.539 12.836 1 93.5 99 HIS A C 1
ATOM 776 O O . HIS A 1 99 ? -12.539 10.211 13.773 1 93.5 99 HIS A O 1
ATOM 782 N N . PRO A 1 100 ? -14.195 9.492 12.609 1 91.06 100 PRO A N 1
ATOM 783 C CA . PRO A 1 100 ? -15.164 10.328 13.312 1 91.06 100 PRO A CA 1
ATOM 784 C C . PRO A 1 100 ? -15.172 10.086 14.82 1 91.06 100 PRO A C 1
ATOM 786 O O . PRO A 1 100 ? -15.539 10.969 15.594 1 91.06 100 PRO A O 1
ATOM 789 N N . THR A 1 101 ? -14.797 8.93 15.25 1 90.81 101 THR A N 1
ATOM 790 C CA . THR A 1 101 ? -14.773 8.625 16.672 1 90.81 101 THR A CA 1
ATOM 791 C C . THR A 1 101 ? -13.453 9.047 17.297 1 90.81 101 THR A C 1
ATOM 793 O O . THR A 1 101 ? -13.383 9.32 18.5 1 90.81 101 THR A O 1
ATOM 796 N N . LYS A 1 102 ? -12.422 9.164 16.594 1 92.88 102 LYS A N 1
ATOM 797 C CA . LYS A 1 102 ? -11.094 9.461 17.125 1 92.88 102 LYS A CA 1
ATOM 798 C C . LYS A 1 102 ? -10.789 10.953 17.031 1 92.88 102 LYS A C 1
ATOM 800 O O . LYS A 1 102 ? -10.141 11.523 17.906 1 92.88 102 LYS A O 1
ATOM 805 N N . LEU A 1 103 ? -11.219 11.625 15.984 1 93.88 103 LEU A N 1
ATOM 806 C CA . LEU A 1 103 ? -10.898 13.023 15.703 1 93.88 103 LEU A CA 1
ATOM 807 C C . LEU A 1 103 ? -11.305 13.922 16.859 1 93.88 103 LEU A C 1
ATOM 809 O O . LEU A 1 103 ? -10.523 14.766 17.297 1 93.88 103 LEU A O 1
ATOM 813 N N . PRO A 1 104 ? -12.5 13.734 17.422 1 92.06 104 PRO A N 1
ATOM 814 C CA . PRO A 1 104 ? -12.875 14.578 18.562 1 92.06 104 PRO A CA 1
ATOM 815 C C . PRO A 1 104 ? -11.945 14.414 19.766 1 92.06 104 PRO A C 1
ATOM 817 O O . PRO A 1 104 ? -11.641 15.391 20.453 1 92.06 104 PRO A O 1
ATOM 820 N N . ASP A 1 105 ? -11.547 13.195 20 1 92.12 105 ASP A N 1
ATOM 821 C CA . ASP A 1 105 ? -10.625 12.938 21.094 1 92.12 105 ASP A CA 1
ATOM 822 C C . ASP A 1 105 ? -9.289 13.648 20.859 1 92.12 105 ASP A C 1
ATOM 824 O O . ASP A 1 105 ? -8.703 14.195 21.797 1 92.12 105 ASP A O 1
ATOM 828 N N . ILE A 1 106 ? -8.844 13.578 19.672 1 91.81 106 ILE A N 1
ATOM 829 C CA . ILE A 1 106 ? -7.59 14.227 19.297 1 91.81 106 ILE A CA 1
ATOM 830 C C . ILE A 1 106 ? -7.727 15.742 19.469 1 91.81 106 ILE A C 1
ATOM 832 O O . ILE A 1 106 ? -6.848 16.391 20.047 1 91.81 106 ILE A O 1
ATOM 836 N N . CYS A 1 107 ? -8.766 16.297 19.047 1 90.06 107 CYS A N 1
ATOM 837 C CA . CYS A 1 107 ? -9.008 17.719 19.156 1 90.06 107 CYS A CA 1
ATOM 838 C C . CYS A 1 107 ? -9.109 18.141 20.625 1 90.06 107 CYS A C 1
ATOM 840 O O . CYS A 1 107 ? -8.562 19.172 21.016 1 90.06 107 CYS A O 1
ATOM 842 N N . ALA A 1 108 ? -9.758 17.344 21.375 1 89.25 108 ALA A N 1
ATOM 843 C CA . ALA A 1 108 ? -9.898 17.625 22.797 1 89.25 108 ALA A CA 1
ATOM 844 C C . ALA A 1 108 ? -8.539 17.641 23.5 1 89.25 108 ALA A C 1
ATOM 846 O O . ALA A 1 108 ? -8.305 18.453 24.391 1 89.25 108 ALA A O 1
ATOM 847 N N . PHE A 1 109 ? -7.801 16.766 23.109 1 88.94 109 PHE A N 1
ATOM 848 C CA . PHE A 1 109 ? -6.457 16.688 23.672 1 88.94 109 PHE A CA 1
ATOM 849 C C . PHE A 1 109 ? -5.688 17.984 23.406 1 88.94 109 PHE A C 1
ATOM 851 O O . PHE A 1 109 ? -5.059 18.531 24.312 1 88.94 109 PHE A O 1
ATOM 858 N N . PHE A 1 110 ? -5.762 18.5 22.203 1 88.31 110 PHE A N 1
ATOM 859 C CA . PHE A 1 110 ? -5.059 19.719 21.859 1 88.31 110 PHE A CA 1
ATOM 860 C C . PHE A 1 110 ? -5.668 20.922 22.578 1 88.31 110 PHE A C 1
ATOM 862 O O . PHE A 1 110 ? -4.949 21.797 23.062 1 88.31 110 PHE A O 1
ATOM 869 N N . LYS A 1 111 ? -6.926 20.906 22.641 1 85 111 LYS A N 1
ATOM 870 C CA . LYS A 1 111 ? -7.617 22.031 23.281 1 85 111 LYS A CA 1
ATOM 871 C C . LYS A 1 111 ? -7.25 22.125 24.766 1 85 111 LYS A C 1
ATOM 873 O O . LYS A 1 111 ? -7.098 23.234 25.297 1 85 111 LYS A O 1
ATOM 878 N N . LYS A 1 112 ? -7.141 21.031 25.359 1 84.75 112 LYS A N 1
ATOM 879 C CA . LYS A 1 112 ? -6.766 21 26.766 1 84.75 112 LYS A CA 1
ATOM 880 C C . LYS A 1 112 ? -5.348 21.531 26.969 1 84.75 112 LYS A C 1
ATOM 882 O O . LYS A 1 112 ? -5.082 22.25 27.938 1 84.75 112 LYS A O 1
ATOM 887 N N . ASN A 1 113 ? -4.531 21.234 26.109 1 82.56 113 ASN A N 1
ATOM 888 C CA . ASN A 1 113 ? -3.123 21.594 26.25 1 82.56 113 ASN A CA 1
ATOM 889 C C . ASN A 1 113 ? -2.863 23.031 25.781 1 82.56 113 ASN A C 1
ATOM 891 O O . ASN A 1 113 ? -1.889 23.656 26.188 1 82.56 113 ASN A O 1
ATOM 895 N N . LEU A 1 114 ? -3.693 23.547 24.828 1 82.44 114 LEU A N 1
ATOM 896 C CA . LEU A 1 114 ? -3.523 24.891 24.297 1 82.44 114 LEU A CA 1
ATOM 897 C C . LEU A 1 114 ? -4.305 25.906 25.125 1 82.44 114 LEU A C 1
ATOM 899 O O . LEU A 1 114 ? -4.117 27.109 24.969 1 82.44 114 LEU A O 1
ATOM 903 N N . ASP A 1 115 ? -4.602 25.656 26.547 1 64.31 115 ASP A N 1
ATOM 904 C CA . ASP A 1 115 ? -5.305 26.453 27.547 1 64.31 115 ASP A CA 1
ATOM 905 C C . ASP A 1 115 ? -6.059 27.609 26.906 1 64.31 115 ASP A C 1
ATOM 907 O O . ASP A 1 115 ? -7.168 27.953 27.328 1 64.31 115 ASP A O 1
ATOM 911 N N . GLU A 1 116 ? -5.422 28.719 26.156 1 56 116 GLU A N 1
ATOM 912 C CA . GLU A 1 116 ? -5.848 30.078 25.797 1 56 116 GLU A CA 1
ATOM 913 C C . GLU A 1 116 ? -6.18 30.188 24.312 1 56 116 GLU A C 1
ATOM 915 O O . GLU A 1 116 ? -6.605 31.234 23.844 1 56 116 GLU A O 1
ATOM 920 N N . ALA A 1 117 ? -5.91 29.297 23.562 1 54.41 117 ALA A N 1
ATOM 921 C CA . ALA A 1 117 ? -6.039 29.672 22.156 1 54.41 117 ALA A CA 1
ATOM 922 C C . ALA A 1 117 ? -7.508 29.797 21.75 1 54.41 117 ALA A C 1
ATOM 924 O O . ALA A 1 117 ? -8.344 29 22.172 1 54.41 117 ALA A O 1
ATOM 925 N N . PRO A 1 118 ? -7.934 31.094 21.5 1 52.25 118 PRO A N 1
ATOM 926 C CA . PRO A 1 118 ? -9.305 31.234 21 1 52.25 118 PRO A CA 1
ATOM 927 C C . PRO A 1 118 ? -9.664 30.156 19.969 1 52.25 118 PRO A C 1
ATOM 929 O O . PRO A 1 118 ? -9.367 30.312 18.781 1 52.25 118 PRO A O 1
ATOM 932 N N . LEU A 1 119 ? -9.469 29.031 20.391 1 54.69 119 LEU A N 1
ATOM 933 C CA . LEU A 1 119 ? -9.789 27.984 19.438 1 54.69 119 LEU A CA 1
ATOM 934 C C . LEU A 1 119 ? -11.211 28.141 18.906 1 54.69 119 LEU A C 1
ATOM 936 O O . LEU A 1 119 ? -12.18 27.875 19.625 1 54.69 119 LEU A O 1
ATOM 940 N N . ASP A 1 120 ? -11.461 29.438 18.5 1 50 120 ASP A N 1
ATOM 941 C CA . ASP A 1 120 ? -12.781 29.734 17.938 1 50 120 ASP A CA 1
ATOM 942 C C . ASP A 1 120 ? -13.422 28.469 17.359 1 50 120 ASP A C 1
ATOM 944 O O . ASP A 1 120 ? -12.758 27.688 16.672 1 50 120 ASP A O 1
ATOM 948 N N . GLU A 1 121 ? -14.297 27.891 18.078 1 48.28 121 GLU A N 1
ATOM 949 C CA . GLU A 1 121 ? -15.305 26.953 17.609 1 48.28 121 GLU A CA 1
ATOM 950 C C . GLU A 1 121 ? -15.727 27.281 16.172 1 48.28 121 GLU A C 1
ATOM 952 O O . GLU A 1 121 ? -16.719 26.75 15.672 1 48.28 121 GLU A O 1
ATOM 957 N N . ASP A 1 122 ? -15.305 28.469 15.742 1 44.41 122 ASP A N 1
ATOM 958 C CA . ASP A 1 122 ? -15.953 28.859 14.5 1 44.41 122 ASP A CA 1
ATOM 959 C C . ASP A 1 122 ? -16.031 27.688 13.523 1 44.41 122 ASP A C 1
ATOM 961 O O . ASP A 1 122 ? -15.125 26.859 13.461 1 44.41 122 ASP A O 1
ATOM 965 N N . GLY A 1 123 ? -17.203 27.312 13.258 1 44.78 123 GLY A N 1
ATOM 966 C CA . GLY A 1 123 ? -17.797 26.391 12.297 1 44.78 123 GLY A CA 1
ATOM 967 C C . GLY A 1 123 ? -16.953 26.188 11.062 1 44.78 123 GLY A C 1
ATOM 968 O O . GLY A 1 123 ? -16.812 27.078 10.227 1 44.78 123 GLY A O 1
ATOM 969 N N . GLU A 1 124 ? -15.75 25.781 11.289 1 51.41 124 GLU A N 1
ATOM 970 C CA . GLU A 1 124 ? -15 25.469 10.07 1 51.41 124 GLU A CA 1
ATOM 971 C C . GLU A 1 124 ? -15.938 25.219 8.898 1 51.41 124 GLU A C 1
ATOM 973 O O . GLU A 1 124 ? -16.875 24.406 9 1 51.41 124 GLU A O 1
ATOM 978 N N . ILE A 1 125 ? -16.297 26.281 8.258 1 52.97 125 ILE A N 1
ATOM 979 C CA . ILE A 1 125 ? -17.047 26.203 7.008 1 52.97 125 ILE A CA 1
ATOM 980 C C . ILE A 1 125 ? -16.516 25.031 6.168 1 52.97 125 ILE A C 1
ATOM 982 O O . ILE A 1 125 ? -15.336 24.984 5.836 1 52.97 125 ILE A O 1
ATOM 986 N N . PRO A 1 126 ? -17.281 24.047 6.293 1 61.62 126 PRO A N 1
ATOM 987 C CA . PRO A 1 126 ? -16.906 22.969 5.379 1 61.62 126 PRO A CA 1
ATOM 988 C C . PRO A 1 126 ? -16.547 23.469 3.986 1 61.62 126 PRO A C 1
ATOM 990 O O . PRO A 1 126 ? -17.141 24.438 3.498 1 61.62 126 PRO A O 1
ATOM 993 N N . SER A 1 127 ? -15.266 23.359 3.672 1 63.62 127 SER A N 1
ATOM 994 C CA . SER A 1 127 ? -14.812 23.656 2.316 1 63.62 127 SER A CA 1
ATOM 995 C C . SER A 1 127 ? -15.398 22.656 1.313 1 63.62 127 SER A C 1
ATOM 997 O O . SER A 1 127 ? -14.93 21.531 1.21 1 63.62 127 SER A O 1
ATOM 999 N N . THR A 1 128 ? -16.453 23.094 0.748 1 68.06 128 THR A N 1
ATOM 1000 C CA . THR A 1 128 ? -17.125 22.125 -0.099 1 68.06 128 THR A CA 1
ATOM 1001 C C . THR A 1 128 ? -17.094 22.562 -1.561 1 68.06 128 THR A C 1
ATOM 1003 O O . THR A 1 128 ? -17.453 21.781 -2.453 1 68.06 128 THR A O 1
ATOM 1006 N N . ASP A 1 129 ? -16.469 23.688 -1.748 1 79.31 129 ASP A N 1
ATOM 1007 C CA . ASP A 1 129 ? -16.484 24.125 -3.141 1 79.31 129 ASP A CA 1
ATOM 1008 C C . ASP A 1 129 ? -15.242 23.641 -3.887 1 79.31 129 ASP A C 1
ATOM 1010 O O . ASP A 1 129 ? -14.125 24.047 -3.561 1 79.31 129 ASP A O 1
ATOM 1014 N N . PRO A 1 130 ? -15.383 22.875 -4.852 1 82.69 130 PRO A N 1
ATOM 1015 C CA . PRO A 1 130 ? -14.258 22.344 -5.621 1 82.69 130 PRO A CA 1
ATOM 1016 C C . PRO A 1 130 ? -13.438 23.438 -6.301 1 82.69 130 PRO A C 1
ATOM 1018 O O . PRO A 1 130 ? -12.312 23.188 -6.742 1 82.69 130 PRO A O 1
ATOM 1021 N N . ALA A 1 131 ? -13.945 24.562 -6.371 1 85.06 131 ALA A N 1
ATOM 1022 C CA . ALA A 1 131 ? -13.234 25.656 -7.008 1 85.06 131 ALA A CA 1
ATOM 1023 C C . ALA A 1 131 ? -12.219 26.281 -6.055 1 85.06 131 ALA A C 1
ATOM 1025 O O . ALA A 1 131 ? -11.305 27 -6.48 1 85.06 131 ALA A O 1
ATOM 1026 N N . ASP A 1 132 ? -12.383 25.984 -4.832 1 89.31 132 ASP A N 1
ATOM 1027 C CA . ASP A 1 132 ? -11.516 26.578 -3.824 1 89.31 132 ASP A CA 1
ATOM 1028 C C . ASP A 1 132 ? -10.219 25.781 -3.67 1 89.31 132 ASP A C 1
ATOM 1030 O O . ASP A 1 132 ? -10.258 24.594 -3.35 1 89.31 132 ASP A O 1
ATOM 1034 N N . ASN A 1 133 ? -9.125 26.391 -3.896 1 91.44 133 ASN A N 1
ATOM 1035 C CA . ASN A 1 133 ? -7.797 25.812 -3.721 1 91.44 133 ASN A CA 1
ATOM 1036 C C . ASN A 1 133 ? -7.273 26.016 -2.301 1 91.44 133 ASN A C 1
ATOM 1038 O O . ASN A 1 133 ? -7.035 27.156 -1.888 1 91.44 133 ASN A O 1
ATOM 1042 N N . TYR A 1 134 ? -7.074 24.969 -1.628 1 94 134 TYR A N 1
ATOM 1043 C CA . TYR A 1 134 ? -6.695 25.047 -0.222 1 94 134 TYR A CA 1
ATOM 1044 C C . TYR A 1 134 ? -5.203 24.781 -0.043 1 94 134 TYR A C 1
ATOM 1046 O O . TYR A 1 134 ? -4.707 24.719 1.085 1 94 134 TYR A O 1
ATOM 1054 N N . ALA A 1 135 ? -4.426 24.609 -1.067 1 95.31 135 ALA A N 1
ATOM 1055 C CA . ALA A 1 135 ? -3.002 24.297 -0.977 1 95.31 135 ALA A CA 1
ATOM 1056 C C . ALA A 1 135 ? -2.27 25.328 -0.112 1 95.31 135 ALA A C 1
ATOM 1058 O O . ALA A 1 135 ? -1.496 24.953 0.775 1 95.31 135 ALA A O 1
ATOM 1059 N N . GLY A 1 136 ? -2.533 26.594 -0.372 1 95.12 136 GLY A N 1
ATOM 1060 C CA . GLY A 1 136 ? -1.894 27.656 0.396 1 95.12 136 GLY A CA 1
ATOM 1061 C C . GLY A 1 136 ? -2.24 27.609 1.872 1 95.12 136 GLY A C 1
ATOM 1062 O O . GLY A 1 136 ? -1.4 27.922 2.721 1 95.12 136 GLY A O 1
ATOM 1063 N N . VAL A 1 137 ? -3.473 27.25 2.168 1 95.19 137 VAL A N 1
ATOM 1064 C CA . VAL A 1 137 ? -3.928 27.141 3.551 1 95.19 137 VAL A CA 1
ATOM 1065 C C . VAL A 1 137 ? -3.148 26.047 4.273 1 95.19 137 VAL A C 1
ATOM 1067 O O . VAL A 1 137 ? -2.557 26.297 5.328 1 95.19 137 VAL A O 1
ATOM 1070 N N . PHE A 1 138 ? -3.088 24.859 3.691 1 97.5 138 PHE A N 1
ATOM 1071 C CA . PHE A 1 138 ? -2.4 23.734 4.305 1 97.5 138 PHE A CA 1
ATOM 1072 C C . PHE A 1 138 ? -0.913 24.016 4.457 1 97.5 138 PHE A C 1
ATOM 1074 O O . PHE A 1 138 ? -0.333 23.766 5.516 1 97.5 138 PHE A O 1
ATOM 1081 N N . LEU A 1 139 ? -0.331 24.562 3.432 1 97.81 139 LEU A N 1
ATOM 1082 C CA . LEU A 1 139 ? 1.103 24.828 3.441 1 97.81 139 LEU A CA 1
ATOM 1083 C C . LEU A 1 139 ? 1.45 25.875 4.496 1 97.81 139 LEU A C 1
ATOM 1085 O O . LEU A 1 139 ? 2.523 25.828 5.102 1 97.81 139 LEU A O 1
ATOM 1089 N N . SER A 1 140 ? 0.604 26.797 4.695 1 97.25 140 SER A N 1
ATOM 1090 C CA . SER A 1 140 ? 0.84 27.812 5.711 1 97.25 140 SER A CA 1
ATOM 1091 C C . SER A 1 140 ? 0.958 27.203 7.098 1 97.25 140 SER A C 1
ATOM 1093 O O . SER A 1 140 ? 1.867 27.531 7.859 1 97.25 140 SER A O 1
ATOM 1095 N N . HIS A 1 141 ? 0.028 26.328 7.414 1 97.31 141 HIS A N 1
ATOM 1096 C CA . HIS A 1 141 ? 0.115 25.625 8.688 1 97.31 141 HIS A CA 1
ATOM 1097 C C . HIS A 1 141 ? 1.399 24.812 8.789 1 97.31 141 HIS A C 1
ATOM 1099 O O . HIS A 1 141 ? 2.072 24.828 9.82 1 97.31 141 HIS A O 1
ATOM 1105 N N . ALA A 1 142 ? 1.729 24.109 7.703 1 98.25 142 ALA A N 1
ATOM 1106 C CA . ALA A 1 142 ? 2.92 23.266 7.691 1 98.25 142 ALA A CA 1
ATOM 1107 C C . ALA A 1 142 ? 4.188 24.109 7.852 1 98.25 142 ALA A C 1
ATOM 1109 O O . ALA A 1 142 ? 5.133 23.688 8.523 1 98.25 142 ALA A O 1
ATOM 1110 N N . GLU A 1 143 ? 4.227 25.266 7.23 1 97.75 143 GLU A N 1
ATOM 1111 C CA . GLU A 1 143 ? 5.379 26.156 7.332 1 97.75 143 GLU A CA 1
ATOM 1112 C C . GLU A 1 143 ? 5.543 26.688 8.75 1 97.75 143 GLU A C 1
ATOM 1114 O O . GLU A 1 143 ? 6.664 26.766 9.258 1 97.75 143 GLU A O 1
ATOM 1119 N N . VAL A 1 144 ? 4.465 27.062 9.32 1 97.5 144 VAL A N 1
ATOM 1120 C CA . VAL A 1 144 ? 4.516 27.516 10.711 1 97.5 144 VAL A CA 1
ATOM 1121 C C . VAL A 1 144 ? 4.988 26.359 11.602 1 97.5 144 VAL A C 1
ATOM 1123 O O . VAL A 1 144 ? 5.828 26.562 12.477 1 97.5 144 VAL A O 1
ATOM 1126 N N . TYR A 1 145 ? 4.484 25.188 11.359 1 98 145 TYR A N 1
ATOM 1127 C CA . TYR A 1 145 ? 4.902 24 12.094 1 98 145 TYR A CA 1
ATOM 1128 C C . TYR A 1 145 ? 6.406 23.781 11.969 1 98 145 TYR A C 1
ATOM 1130 O O . TYR A 1 145 ? 7.082 23.5 12.961 1 98 145 TYR A O 1
ATOM 1138 N N . ARG A 1 146 ? 6.871 23.906 10.797 1 97.31 146 ARG A N 1
ATOM 1139 C CA . ARG A 1 146 ? 8.297 23.703 10.555 1 97.31 146 ARG A CA 1
ATOM 1140 C C . ARG A 1 146 ? 9.133 24.688 11.359 1 97.31 146 ARG A C 1
ATOM 1142 O O . ARG A 1 146 ? 10.125 24.297 11.977 1 97.31 146 ARG A O 1
ATOM 1149 N N . LEU A 1 147 ? 8.773 25.906 11.312 1 95.81 147 LEU A N 1
ATOM 1150 C CA . LEU A 1 147 ? 9.523 26.906 12.062 1 95.81 147 LEU A CA 1
ATOM 1151 C C . LEU A 1 147 ? 9.461 26.625 13.562 1 95.81 147 LEU A C 1
ATOM 1153 O O . LEU A 1 147 ? 10.469 26.719 14.258 1 95.81 147 LEU A O 1
ATOM 1157 N N . ALA A 1 148 ? 8.234 26.328 14.008 1 95.94 148 ALA A N 1
ATOM 1158 C CA . ALA A 1 148 ? 8.07 26 15.422 1 95.94 148 ALA A CA 1
ATOM 1159 C C . ALA A 1 148 ? 8.914 24.797 15.805 1 95.94 148 ALA A C 1
ATOM 1161 O O . ALA A 1 148 ? 9.516 24.766 16.891 1 95.94 148 ALA A O 1
ATOM 1162 N N . PHE A 1 149 ? 8.945 23.828 14.961 1 95.38 149 PHE A N 1
ATOM 1163 C CA . PHE A 1 149 ? 9.719 22.625 15.18 1 95.38 149 PHE A CA 1
ATOM 1164 C C . PHE A 1 149 ? 11.211 22.938 15.258 1 95.38 149 PHE A C 1
ATOM 1166 O O . PHE A 1 149 ? 11.898 22.484 16.188 1 95.38 149 PHE A O 1
ATOM 1173 N N . THR A 1 150 ? 11.742 23.703 14.344 1 92.81 150 THR A N 1
ATOM 1174 C CA . THR A 1 150 ? 13.164 24.016 14.242 1 92.81 150 THR A CA 1
ATOM 1175 C C . THR A 1 150 ? 13.617 24.859 15.422 1 92.81 150 THR A C 1
ATOM 1177 O O . THR A 1 150 ? 14.766 24.781 15.852 1 92.81 150 THR A O 1
ATOM 1180 N N . THR A 1 151 ? 12.719 25.625 16.016 1 93.44 151 THR A N 1
ATOM 1181 C CA . THR A 1 151 ? 13.078 26.531 17.109 1 93.44 151 THR A CA 1
ATOM 1182 C C . THR A 1 151 ? 12.586 25.969 18.438 1 93.44 151 THR A C 1
ATOM 1184 O O . THR A 1 151 ? 12.648 26.656 19.469 1 93.44 151 THR A O 1
ATOM 1187 N N . ASN A 1 152 ? 11.953 24.797 18.438 1 93.56 152 ASN A N 1
ATOM 1188 C CA . ASN A 1 152 ? 11.43 24.125 19.625 1 93.56 152 ASN A CA 1
ATOM 1189 C C . ASN A 1 152 ? 10.398 24.984 20.344 1 93.56 152 ASN A C 1
ATOM 1191 O O . ASN A 1 152 ? 10.43 25.109 21.562 1 93.56 152 ASN A O 1
ATOM 1195 N N . TRP A 1 153 ? 9.617 25.703 19.562 1 93.94 153 TRP A N 1
ATOM 1196 C CA . TRP A 1 153 ? 8.492 26.484 20.078 1 93.94 153 TRP A CA 1
ATOM 1197 C C . TRP A 1 153 ? 7.273 25.594 20.312 1 93.94 153 TRP A C 1
ATOM 1199 O O . TRP A 1 153 ? 6.359 25.562 19.484 1 93.94 153 TRP A O 1
ATOM 1209 N N . VAL A 1 154 ? 7.09 24.953 21.469 1 92.81 154 VAL A N 1
ATOM 1210 C CA . VAL A 1 154 ? 6.191 23.828 21.75 1 92.81 154 VAL A CA 1
ATOM 1211 C C . VAL A 1 154 ? 4.742 24.281 21.562 1 92.81 154 VAL A C 1
ATOM 1213 O O . VAL A 1 154 ? 3.953 23.578 20.938 1 92.81 154 VAL A O 1
ATOM 1216 N N . SER A 1 155 ? 4.398 25.438 22.125 1 92.56 155 SER A N 1
ATOM 1217 C CA . SER A 1 155 ? 3.014 25.891 22.062 1 92.56 155 SER A CA 1
ATOM 1218 C C . SER A 1 155 ? 2.582 26.141 20.625 1 92.56 155 SER A C 1
ATOM 1220 O O . SER A 1 155 ? 1.496 25.734 20.219 1 92.56 155 SER A O 1
ATOM 1222 N N . LEU A 1 156 ? 3.434 26.828 19.844 1 94.75 156 LEU A N 1
ATOM 1223 C CA . LEU A 1 156 ? 3.121 27.109 18.453 1 94.75 156 LEU A CA 1
ATOM 1224 C C . LEU A 1 156 ? 3.117 25.828 17.625 1 94.75 156 LEU A C 1
ATOM 1226 O O . LEU A 1 156 ? 2.332 25.703 16.688 1 94.75 156 LEU A O 1
ATOM 1230 N N . LEU A 1 157 ? 3.994 24.906 18 1 95.62 157 LEU A N 1
ATOM 1231 C CA . LEU A 1 157 ? 4.051 23.609 17.344 1 95.62 157 LEU A CA 1
ATOM 1232 C C . LEU A 1 157 ? 2.723 22.859 17.5 1 95.62 157 LEU A C 1
ATOM 1234 O O . LEU A 1 157 ? 2.162 22.391 16.5 1 95.62 157 LEU A O 1
ATOM 1238 N N . SER A 1 158 ? 2.264 22.828 18.672 1 95 158 SER A N 1
ATOM 1239 C CA . SER A 1 158 ? 0.999 22.172 18.969 1 95 158 SER A CA 1
ATOM 1240 C C . SER A 1 158 ? -0.167 22.859 18.281 1 95 158 SER A C 1
ATOM 1242 O O . SER A 1 158 ? -1.042 22.203 17.703 1 95 158 SER A O 1
ATOM 1244 N N . LEU A 1 159 ? -0.161 24.156 18.297 1 94.81 159 LEU A N 1
ATOM 1245 C CA . LEU A 1 159 ? -1.249 24.906 17.688 1 94.81 159 LEU A CA 1
ATOM 1246 C C . LEU A 1 159 ? -1.286 24.672 16.188 1 94.81 159 LEU A C 1
ATOM 1248 O O . LEU A 1 159 ? -2.355 24.469 15.609 1 94.81 159 LEU A O 1
ATOM 1252 N N . SER A 1 160 ? -0.138 24.844 15.555 1 96.69 160 SER A N 1
ATOM 1253 C CA . SER A 1 160 ? -0.081 24.688 14.109 1 96.69 160 SER A CA 1
ATOM 1254 C C . SER A 1 160 ? -0.499 23.297 13.68 1 96.69 160 SER A C 1
ATOM 1256 O O . SER A 1 160 ? -1.193 23.125 12.672 1 96.69 160 SER A O 1
ATOM 1258 N N . LEU A 1 161 ? -0.082 22.266 14.414 1 96.62 161 LEU A N 1
AT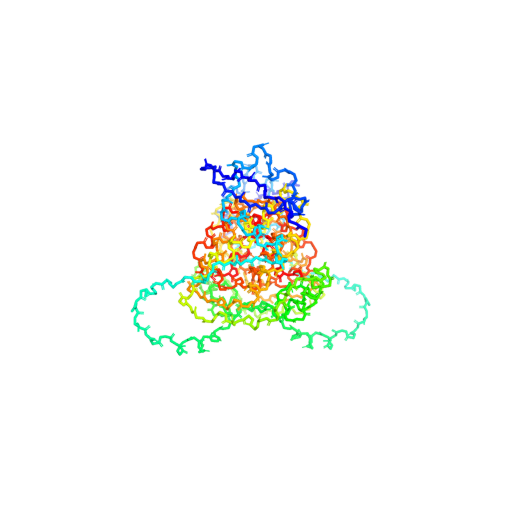OM 1259 C CA . LEU A 1 161 ? -0.494 20.891 14.125 1 96.62 161 LEU A CA 1
ATOM 1260 C C . LEU A 1 161 ? -2.004 20.75 14.266 1 96.62 161 LEU A C 1
ATOM 1262 O O . LEU A 1 161 ? -2.658 20.156 13.398 1 96.62 161 LEU A O 1
ATOM 1266 N N . TYR A 1 162 ? -2.471 21.297 15.32 1 94.81 162 TYR A N 1
ATOM 1267 C CA . TYR A 1 162 ? -3.904 21.234 15.594 1 94.81 162 TYR A CA 1
ATOM 1268 C C . TYR A 1 162 ? -4.691 21.906 14.469 1 94.81 162 TYR A C 1
ATOM 1270 O O . TYR A 1 162 ? -5.676 21.359 13.977 1 94.81 162 TYR A O 1
ATOM 1278 N N . ARG A 1 163 ? -4.297 23.078 14.102 1 94.56 163 ARG A N 1
ATOM 1279 C CA . ARG A 1 163 ? -4.98 23.828 13.055 1 94.56 163 ARG A CA 1
ATOM 1280 C C . ARG A 1 163 ? -4.945 23.078 11.727 1 94.56 163 ARG A C 1
ATOM 1282 O O . ARG A 1 163 ? -5.926 23.078 10.977 1 94.56 163 ARG A O 1
ATOM 1289 N N . LEU A 1 164 ? -3.807 22.484 11.438 1 96.31 164 LEU A N 1
ATOM 1290 C CA . LEU A 1 164 ? -3.703 21.703 10.203 1 96.31 164 LEU A CA 1
ATOM 1291 C C . LEU A 1 164 ? -4.66 20.516 10.227 1 96.31 164 LEU A C 1
ATOM 1293 O O . LEU A 1 164 ? -5.367 20.266 9.25 1 96.31 164 LEU A O 1
ATOM 1297 N N . ILE A 1 165 ? -4.66 19.75 11.281 1 96.25 165 ILE A N 1
ATOM 1298 C CA . ILE A 1 165 ? -5.543 18.594 11.43 1 96.25 165 ILE A CA 1
ATOM 1299 C C . ILE A 1 165 ? -6.996 19.031 11.242 1 96.25 165 ILE A C 1
ATOM 1301 O O . ILE A 1 165 ? -7.75 18.406 10.5 1 96.25 165 ILE A O 1
ATOM 1305 N N . ARG A 1 166 ? -7.34 20.141 11.875 1 93.12 166 ARG A N 1
ATOM 1306 C CA . ARG A 1 166 ? -8.703 20.641 11.773 1 93.12 166 ARG A CA 1
ATOM 1307 C C . ARG A 1 166 ? -9.031 21.062 10.344 1 93.12 166 ARG A C 1
ATOM 1309 O O . ARG A 1 166 ? -10.125 20.781 9.844 1 93.12 166 ARG A O 1
ATOM 1316 N N . SER A 1 167 ? -8.117 21.75 9.789 1 93.31 167 SER A N 1
ATOM 1317 C CA . SER A 1 167 ? -8.305 22.188 8.406 1 93.31 167 SER A CA 1
ATOM 1318 C C . SER A 1 167 ? -8.5 21 7.473 1 93.31 167 SER A C 1
ATOM 1320 O O . SER A 1 167 ? -9.383 21.016 6.621 1 93.31 167 SER A O 1
ATOM 1322 N N . LEU A 1 168 ? -7.691 19.969 7.594 1 95.38 168 LEU A N 1
ATOM 1323 C CA . LEU A 1 168 ? -7.789 18.766 6.77 1 95.38 168 LEU A CA 1
ATOM 1324 C C . LEU A 1 168 ? -9.109 18.047 7.027 1 95.38 168 LEU A C 1
ATOM 1326 O O . LEU A 1 168 ? -9.734 17.531 6.094 1 95.38 168 LEU A O 1
ATOM 1330 N N . ALA A 1 169 ? -9.484 18 8.281 1 93.75 169 ALA A N 1
ATOM 1331 C CA . ALA A 1 169 ? -10.719 17.312 8.656 1 93.75 169 ALA A CA 1
ATOM 1332 C C . ALA A 1 169 ? -11.938 18 8.047 1 93.75 169 ALA A C 1
ATOM 1334 O O . ALA A 1 169 ? -12.922 17.344 7.699 1 93.75 169 ALA A O 1
ATOM 1335 N N . SER A 1 170 ? -11.883 19.281 7.926 1 90.38 170 SER A N 1
ATOM 1336 C CA . SER A 1 170 ? -13.008 20.047 7.414 1 90.38 170 SER A CA 1
ATOM 1337 C C . SER A 1 170 ? -12.977 20.141 5.891 1 90.38 170 SER A C 1
ATOM 1339 O O . SER A 1 170 ? -13.922 20.625 5.27 1 90.38 170 SER A O 1
ATOM 1341 N N . PHE A 1 171 ? -11.953 19.719 5.297 1 91.88 171 PHE A N 1
ATOM 1342 C CA . PHE A 1 171 ? -11.742 19.781 3.857 1 91.88 171 PHE A CA 1
ATOM 1343 C C . PHE A 1 171 ? -12.422 18.609 3.162 1 91.88 171 PHE A C 1
ATOM 1345 O O . PHE A 1 171 ? -12.148 17.453 3.48 1 91.88 171 PHE A O 1
ATOM 1352 N N . THR A 1 172 ? -13.344 18.844 2.293 1 88.06 172 THR A N 1
ATOM 1353 C CA . THR A 1 172 ? -13.945 17.781 1.489 1 88.06 172 THR A CA 1
ATOM 1354 C C . THR A 1 172 ? -13.117 17.531 0.234 1 88.06 172 THR A C 1
ATOM 1356 O O . THR A 1 172 ? -13.172 18.297 -0.722 1 88.06 172 THR A O 1
ATOM 1359 N N . LEU A 1 173 ? -12.461 16.484 0.228 1 91.81 173 LEU A N 1
ATOM 1360 C CA . LEU A 1 173 ? -11.562 16.156 -0.877 1 91.81 173 LEU A CA 1
ATOM 1361 C C . LEU A 1 173 ? -12.352 15.641 -2.078 1 91.81 173 LEU A C 1
ATOM 1363 O O . LEU A 1 173 ? -13.25 14.812 -1.928 1 91.81 173 LEU A O 1
ATOM 1367 N N . CYS A 1 174 ? -12.133 16.234 -3.193 1 90.44 174 CYS A N 1
ATOM 1368 C CA . CYS A 1 174 ? -12.664 15.773 -4.473 1 90.44 174 CYS A CA 1
ATOM 1369 C C . CYS A 1 174 ? -11.555 15.641 -5.508 1 90.44 174 CYS A C 1
ATOM 1371 O O . CYS A 1 174 ? -10.398 15.984 -5.238 1 90.44 174 CYS A O 1
ATOM 1373 N N . GLU A 1 175 ? -11.812 15.055 -6.586 1 90.19 175 GLU A N 1
ATOM 1374 C CA . GLU A 1 175 ? -10.812 14.727 -7.594 1 90.19 175 GLU A CA 1
ATOM 1375 C C . GLU A 1 175 ? -10.094 15.984 -8.086 1 90.19 175 GLU A C 1
ATOM 1377 O O . GLU A 1 175 ? -8.898 15.953 -8.375 1 90.19 175 GLU A O 1
ATOM 1382 N N . GLU A 1 176 ? -10.812 17.094 -8.062 1 89 176 GLU A N 1
ATOM 1383 C CA . GLU A 1 176 ? -10.273 18.344 -8.578 1 89 176 GLU A CA 1
ATOM 1384 C C . GLU A 1 176 ? -9.281 18.969 -7.598 1 89 176 GLU A C 1
ATOM 1386 O O . GLU A 1 176 ? -8.484 19.828 -7.973 1 89 176 GLU A O 1
ATOM 1391 N N . ARG A 1 177 ? -9.289 18.438 -6.406 1 92.94 177 ARG A N 1
ATOM 1392 C CA . ARG A 1 177 ? -8.531 19.141 -5.375 1 92.94 177 ARG A CA 1
ATOM 1393 C C . ARG A 1 177 ? -7.469 18.234 -4.762 1 92.94 177 ARG A C 1
ATOM 1395 O O . ARG A 1 177 ? -6.855 18.578 -3.752 1 92.94 177 ARG A O 1
ATOM 1402 N N . THR A 1 178 ? -7.273 17.078 -5.371 1 96 178 THR A N 1
ATOM 1403 C CA . THR A 1 178 ? -6.238 16.188 -4.867 1 96 178 THR A CA 1
ATOM 1404 C C . THR A 1 178 ? -4.867 16.844 -4.93 1 96 178 THR A C 1
ATOM 1406 O O . THR A 1 178 ? -3.99 16.562 -4.113 1 96 178 THR A O 1
ATOM 1409 N N . GLY A 1 179 ? -4.688 17.75 -5.852 1 96.19 179 GLY A N 1
ATOM 1410 C CA . GLY A 1 179 ? -3.426 18.453 -6.012 1 96.19 179 GLY A CA 1
ATOM 1411 C C . GLY A 1 179 ? -3.023 19.234 -4.777 1 96.19 179 GLY A C 1
ATOM 1412 O O . GLY A 1 179 ? -1.833 19.391 -4.496 1 96.19 179 GLY A O 1
ATOM 1413 N N . ASP A 1 180 ? -4.012 19.766 -4.047 1 96.06 180 ASP A N 1
ATOM 1414 C CA . ASP A 1 180 ? -3.74 20.5 -2.82 1 96.06 180 ASP A CA 1
ATOM 1415 C C . ASP A 1 180 ? -3.035 19.625 -1.789 1 96.06 180 ASP A C 1
ATOM 1417 O O . ASP A 1 180 ? -2.104 20.078 -1.118 1 96.06 180 ASP A O 1
ATOM 1421 N N . ILE A 1 181 ? -3.521 18.422 -1.743 1 97.81 181 ILE A N 1
ATOM 1422 C CA . ILE A 1 181 ? -2.957 17.469 -0.79 1 97.81 181 ILE A CA 1
ATOM 1423 C C . ILE A 1 181 ? -1.572 17.031 -1.257 1 97.81 181 ILE A C 1
ATOM 1425 O O . ILE A 1 181 ? -0.649 16.906 -0.449 1 97.81 181 ILE A O 1
ATOM 1429 N N . VAL A 1 182 ? -1.411 16.812 -2.564 1 98.38 182 VAL A N 1
ATOM 1430 C CA . VAL A 1 182 ? -0.137 16.375 -3.125 1 98.38 182 VAL A CA 1
ATOM 1431 C C . VAL A 1 182 ? 0.942 17.406 -2.83 1 98.38 182 VAL A C 1
ATOM 1433 O O . VAL A 1 182 ? 2.064 17.062 -2.455 1 98.38 182 VAL A O 1
ATOM 1436 N N . GLU A 1 183 ? 0.627 18.672 -2.936 1 97.81 183 GLU A N 1
ATOM 1437 C CA . GLU A 1 183 ? 1.577 19.75 -2.646 1 97.81 183 GLU A CA 1
ATOM 1438 C C . GLU A 1 183 ? 2.025 19.703 -1.188 1 97.81 183 GLU A C 1
ATOM 1440 O O . GLU A 1 183 ? 3.209 19.891 -0.893 1 97.81 183 GLU A O 1
ATOM 1445 N N . LEU A 1 184 ? 1.109 19.531 -0.352 1 98.38 184 LEU A N 1
ATOM 1446 C CA . LEU A 1 184 ? 1.412 19.438 1.072 1 98.38 184 LEU A CA 1
ATOM 1447 C C . LEU A 1 184 ? 2.309 18.234 1.357 1 98.38 184 LEU A C 1
ATOM 1449 O O . LEU A 1 184 ? 3.295 18.344 2.09 1 98.38 184 LEU A O 1
ATOM 1453 N N . LEU A 1 185 ? 1.956 17.078 0.761 1 98.62 185 LEU A N 1
ATOM 1454 C CA . LEU A 1 185 ? 2.752 15.875 0.946 1 98.62 185 LEU A CA 1
ATOM 1455 C C . LEU A 1 185 ? 4.172 16.078 0.427 1 98.62 185 LEU A C 1
ATOM 1457 O O . LEU A 1 185 ? 5.137 15.641 1.062 1 98.62 185 LEU A O 1
ATOM 1461 N N . LYS A 1 186 ? 4.316 16.688 -0.712 1 98.06 186 LYS A N 1
ATOM 1462 C CA . LYS A 1 186 ? 5.633 17 -1.264 1 98.06 186 LYS A CA 1
ATOM 1463 C C . LYS A 1 186 ? 6.457 17.828 -0.293 1 98.06 186 LYS A C 1
ATOM 1465 O O . LYS A 1 186 ? 7.629 17.531 -0.043 1 98.06 186 LYS A O 1
ATOM 1470 N N . PHE A 1 187 ? 5.859 18.828 0.246 1 98 187 PHE A N 1
ATOM 1471 C CA . PHE A 1 187 ? 6.52 19.734 1.18 1 98 187 PHE A CA 1
ATOM 1472 C C . PHE A 1 187 ? 7.078 18.969 2.371 1 98 187 PHE A C 1
ATOM 1474 O O . PHE A 1 187 ? 8.211 19.219 2.803 1 98 187 PHE A O 1
ATOM 1481 N N . VAL A 1 188 ? 6.344 18.047 2.891 1 98 188 VAL A N 1
ATOM 1482 C CA . VAL A 1 188 ? 6.738 17.359 4.117 1 98 188 VAL A CA 1
ATOM 1483 C C . VAL A 1 188 ? 7.668 16.188 3.777 1 98 188 VAL A C 1
ATOM 1485 O O . VAL A 1 188 ? 8.758 16.062 4.34 1 98 188 VAL A O 1
ATOM 1488 N N . PHE A 1 189 ? 7.363 15.383 2.781 1 97.75 189 PHE A N 1
ATOM 1489 C CA . PHE A 1 189 ? 8.031 14.094 2.598 1 97.75 189 PHE A CA 1
ATOM 1490 C C . PHE A 1 189 ? 9.227 14.234 1.664 1 97.75 189 PHE A C 1
ATOM 1492 O O . PHE A 1 189 ? 10.133 13.398 1.676 1 97.75 189 PHE A O 1
ATOM 1499 N N . GLU A 1 190 ? 9.258 15.172 0.882 1 96.69 190 GLU A N 1
ATOM 1500 C CA . GLU A 1 190 ? 10.422 15.367 0.022 1 96.69 190 GLU A CA 1
ATOM 1501 C C . GLU A 1 190 ? 11.375 16.406 0.606 1 96.69 190 GLU A C 1
ATOM 1503 O O . GLU A 1 190 ? 12.594 16.281 0.47 1 96.69 190 GLU A O 1
ATOM 1508 N N . GLU A 1 191 ? 10.852 17.375 1.317 1 93.12 191 GLU A N 1
ATOM 1509 C CA . GLU A 1 191 ? 11.68 18.531 1.683 1 93.12 191 GLU A CA 1
ATOM 1510 C C . GLU A 1 191 ? 11.906 18.578 3.189 1 93.12 191 GLU A C 1
ATOM 1512 O O . GLU A 1 191 ? 12.891 19.172 3.652 1 93.12 191 GLU A O 1
ATOM 1517 N N . ASN A 1 192 ? 11.023 18 3.959 1 94.25 192 ASN A N 1
ATOM 1518 C CA . ASN A 1 192 ? 11.062 18.156 5.406 1 94.25 192 ASN A CA 1
ATOM 1519 C C . ASN A 1 192 ? 10.75 16.844 6.125 1 94.25 192 ASN A C 1
ATOM 1521 O O . ASN A 1 192 ? 9.898 16.812 7.02 1 94.25 192 ASN A O 1
ATOM 1525 N N . GLU A 1 193 ? 11.5 15.805 5.816 1 89.31 193 GLU A N 1
ATOM 1526 C CA . GLU A 1 193 ? 11.195 14.453 6.258 1 89.31 193 GLU A CA 1
ATOM 1527 C C . GLU A 1 193 ? 11.453 14.289 7.754 1 89.31 193 GLU A C 1
ATOM 1529 O O . GLU A 1 193 ? 11.031 13.305 8.359 1 89.31 193 GLU A O 1
ATOM 1534 N N . TYR A 1 194 ? 12.047 15.328 8.367 1 92.56 194 TYR A N 1
ATOM 1535 C CA . TYR A 1 194 ? 12.398 15.227 9.781 1 92.56 194 TYR A CA 1
ATOM 1536 C C . TYR A 1 194 ? 11.195 15.555 10.656 1 92.56 194 TYR A C 1
ATOM 1538 O O . TYR A 1 194 ? 11.242 15.352 11.875 1 92.56 194 TYR A O 1
ATOM 1546 N N . MET A 1 195 ? 10.078 16.016 10.148 1 95.12 195 MET A N 1
ATOM 1547 C CA . MET A 1 195 ? 8.875 16.375 10.906 1 95.12 195 MET A CA 1
ATOM 1548 C C . MET A 1 195 ? 8.008 15.148 11.148 1 95.12 195 MET A C 1
ATOM 1550 O O . MET A 1 195 ? 6.93 15.016 10.562 1 95.12 195 MET A O 1
ATOM 1554 N N . TYR A 1 196 ? 8.297 14.359 12.055 1 94 196 TYR A N 1
ATOM 1555 C CA . TYR A 1 196 ? 7.758 13.016 12.242 1 94 196 TYR A CA 1
ATOM 1556 C C . TYR A 1 196 ? 6.27 13.07 12.578 1 94 196 TYR A C 1
ATOM 1558 O O . TYR A 1 196 ? 5.469 12.352 11.977 1 94 196 TYR A O 1
ATOM 1566 N N . GLU A 1 197 ? 5.895 13.938 13.562 1 95.31 197 GLU A N 1
ATOM 1567 C CA . GLU A 1 197 ? 4.496 13.992 13.977 1 95.31 197 GLU A CA 1
ATOM 1568 C C . GLU A 1 197 ? 3.596 14.43 12.82 1 95.31 197 GLU A C 1
ATOM 1570 O O . GLU A 1 197 ? 2.484 13.922 12.672 1 95.31 197 GLU A O 1
ATOM 1575 N N . LEU A 1 198 ? 4.074 15.383 12.094 1 97.5 198 LEU A N 1
ATOM 1576 C CA . LEU A 1 198 ? 3.311 15.859 10.945 1 97.5 198 LEU A CA 1
ATOM 1577 C C . LEU A 1 198 ? 3.176 14.758 9.898 1 97.5 198 LEU A C 1
ATOM 1579 O O . LEU A 1 198 ? 2.135 14.641 9.25 1 97.5 198 LEU A O 1
ATOM 1583 N N . LYS A 1 199 ? 4.207 13.953 9.695 1 97.69 199 LYS A N 1
ATOM 1584 C CA . LYS A 1 199 ? 4.168 12.828 8.758 1 97.69 199 LYS A CA 1
ATOM 1585 C C . LYS A 1 199 ? 3.082 11.828 9.148 1 97.69 199 LYS A C 1
ATOM 1587 O O . LYS A 1 199 ? 2.357 11.328 8.289 1 97.69 199 LYS A O 1
ATOM 1592 N N . VAL A 1 200 ? 3.01 11.594 10.438 1 97.06 200 VAL A N 1
ATOM 1593 C CA . VAL A 1 200 ? 2.018 10.648 10.93 1 97.06 200 VAL A CA 1
ATOM 1594 C C . VAL A 1 200 ? 0.615 11.133 10.57 1 97.06 200 VAL A C 1
ATOM 1596 O O . VAL A 1 200 ? -0.209 10.352 10.078 1 97.06 200 VAL A O 1
ATOM 1599 N N . VAL A 1 201 ? 0.341 12.391 10.797 1 97.75 201 VAL A N 1
ATOM 1600 C CA . VAL A 1 201 ? -0.961 12.984 10.516 1 97.75 201 VAL A CA 1
ATOM 1601 C C . VAL A 1 201 ? -1.265 12.867 9.023 1 97.75 201 VAL A C 1
ATOM 1603 O O . VAL A 1 201 ? -2.369 12.477 8.633 1 97.75 201 VAL A O 1
ATOM 1606 N N . LEU A 1 202 ? -0.273 13.18 8.234 1 98.56 202 LEU A N 1
ATOM 1607 C CA . LEU A 1 202 ? -0.484 13.203 6.789 1 98.56 202 LEU A CA 1
ATOM 1608 C C . LEU A 1 202 ? -0.635 11.797 6.234 1 98.56 202 LEU A C 1
ATOM 1610 O O . LEU A 1 202 ? -1.389 11.57 5.281 1 98.56 202 LEU A O 1
ATOM 1614 N N . VAL A 1 203 ? 0.084 10.836 6.746 1 98.19 203 VAL A N 1
ATOM 1615 C CA . VAL A 1 203 ? -0.074 9.445 6.344 1 98.19 203 VAL A CA 1
ATOM 1616 C C . VAL A 1 203 ? -1.49 8.969 6.664 1 98.19 203 VAL A C 1
ATOM 1618 O O . VAL A 1 203 ? -2.141 8.336 5.836 1 98.19 203 VAL A O 1
ATOM 1621 N N . ASP A 1 204 ? -1.958 9.266 7.871 1 97.62 204 ASP A N 1
ATOM 1622 C CA . ASP A 1 204 ? -3.316 8.891 8.25 1 97.62 204 ASP A CA 1
ATOM 1623 C C . ASP A 1 204 ? -4.344 9.531 7.32 1 97.62 204 ASP A C 1
ATOM 1625 O O . ASP A 1 204 ? -5.32 8.891 6.926 1 97.62 204 ASP A O 1
ATOM 1629 N N . TYR A 1 205 ? -4.164 10.797 7.02 1 97.81 205 TYR A N 1
ATOM 1630 C CA . TYR A 1 205 ? -5.086 11.477 6.117 1 97.81 205 TYR A CA 1
ATOM 1631 C C . TYR A 1 205 ? -5.098 10.812 4.746 1 97.81 205 TYR A C 1
ATOM 1633 O O . TYR A 1 205 ? -6.16 10.602 4.156 1 97.81 205 TYR A O 1
ATOM 1641 N N . ALA A 1 206 ? -3.869 10.555 4.227 1 98 206 ALA A N 1
ATOM 1642 C CA . ALA A 1 206 ? -3.742 9.922 2.914 1 98 206 ALA A CA 1
ATOM 1643 C C . ALA A 1 206 ? -4.387 8.539 2.906 1 98 206 ALA A C 1
ATOM 1645 O O . ALA A 1 206 ? -5.082 8.18 1.952 1 98 206 ALA A O 1
ATOM 1646 N N . ALA A 1 207 ? -4.129 7.766 3.932 1 96.88 207 ALA A N 1
ATOM 1647 C CA . ALA A 1 207 ? -4.734 6.438 4.031 1 96.88 207 ALA A CA 1
ATOM 1648 C C . ALA A 1 207 ? -6.254 6.535 4.078 1 96.88 207 ALA A C 1
ATOM 1650 O O . ALA A 1 207 ? -6.953 5.715 3.475 1 96.88 207 ALA A O 1
ATOM 1651 N N . TRP A 1 208 ? -6.754 7.543 4.828 1 94.62 208 TRP A N 1
ATOM 1652 C CA . TRP A 1 208 ? -8.188 7.773 4.945 1 94.62 208 TRP A CA 1
ATOM 1653 C C . TRP A 1 208 ? -8.805 8.07 3.584 1 94.62 208 TRP A C 1
ATOM 1655 O O . TRP A 1 208 ? -9.93 7.648 3.297 1 94.62 208 TRP A O 1
ATOM 1665 N N . ASN A 1 209 ? -8.078 8.766 2.732 1 95.62 209 ASN A N 1
ATOM 1666 C CA . ASN A 1 209 ? -8.578 9.227 1.44 1 95.62 209 ASN A CA 1
ATOM 1667 C C . ASN A 1 209 ? -7.852 8.539 0.284 1 95.62 209 ASN A C 1
ATOM 1669 O O . ASN A 1 209 ? -7.777 9.094 -0.817 1 95.62 209 ASN A O 1
ATOM 1673 N N . VAL A 1 210 ? -7.324 7.41 0.447 1 95.94 210 VAL A N 1
ATOM 1674 C CA . VAL A 1 210 ? -6.359 6.801 -0.461 1 95.94 210 VAL A CA 1
ATOM 1675 C C . VAL A 1 210 ? -7.023 6.52 -1.808 1 95.94 210 VAL A C 1
ATOM 1677 O O . VAL A 1 210 ? -6.398 6.68 -2.859 1 95.94 210 VAL A O 1
ATOM 1680 N N . GLU A 1 211 ? -8.203 6.117 -1.838 1 93.62 211 GLU A N 1
ATOM 1681 C CA . GLU A 1 211 ? -8.867 5.754 -3.086 1 93.62 211 GLU A CA 1
ATOM 1682 C C . GLU A 1 211 ? -8.914 6.938 -4.051 1 93.62 211 GLU A C 1
ATOM 1684 O O . GLU A 1 211 ? -8.57 6.801 -5.227 1 93.62 211 GLU A O 1
ATOM 1689 N N . ILE A 1 212 ? -9.328 8.086 -3.559 1 93.94 212 ILE A N 1
ATOM 1690 C CA . ILE A 1 212 ? -9.438 9.266 -4.406 1 93.94 212 ILE A CA 1
ATOM 1691 C C . ILE A 1 212 ? -8.039 9.781 -4.75 1 93.94 212 ILE A C 1
ATOM 1693 O O . ILE A 1 212 ? -7.797 10.234 -5.871 1 93.94 212 ILE A O 1
ATOM 1697 N N . LEU A 1 213 ? -7.098 9.766 -3.854 1 96.94 213 LEU A N 1
ATOM 1698 C CA . LEU A 1 213 ? -5.742 10.25 -4.09 1 96.94 213 LEU A CA 1
ATOM 1699 C C . LEU A 1 213 ? -5.047 9.422 -5.16 1 96.94 213 LEU A C 1
ATOM 1701 O O . LEU A 1 213 ? -4.297 9.953 -5.98 1 96.94 213 LEU A O 1
ATOM 1705 N N . MET A 1 214 ? -5.348 8.133 -5.195 1 95.25 214 MET A N 1
ATOM 1706 C CA . MET A 1 214 ? -4.688 7.234 -6.137 1 95.25 214 MET A CA 1
ATOM 1707 C C . MET A 1 214 ? -5.164 7.496 -7.562 1 95.25 214 MET A C 1
ATOM 1709 O O . MET A 1 214 ? -4.539 7.043 -8.523 1 95.25 214 MET A O 1
ATOM 1713 N N . ARG A 1 215 ? -6.18 8.18 -7.715 1 93.06 215 ARG A N 1
ATOM 1714 C CA . ARG A 1 215 ? -6.648 8.555 -9.047 1 93.06 215 ARG A CA 1
ATOM 1715 C C . ARG A 1 215 ? -5.82 9.703 -9.609 1 93.06 215 ARG A C 1
ATOM 1717 O O . ARG A 1 215 ? -5.871 9.984 -10.812 1 93.06 215 ARG A O 1
ATOM 1724 N N . ASP A 1 216 ? -5.105 10.398 -8.789 1 95.06 216 ASP A N 1
ATOM 1725 C CA . ASP A 1 216 ? -4.277 11.531 -9.188 1 95.06 216 ASP A CA 1
ATOM 1726 C C . ASP A 1 216 ? -2.896 11.07 -9.648 1 95.06 216 ASP A C 1
ATOM 1728 O O . ASP A 1 216 ? -2.162 10.438 -8.891 1 95.06 216 ASP A O 1
ATOM 1732 N N . ALA A 1 217 ? -2.51 11.406 -10.859 1 96.25 217 ALA A N 1
ATOM 1733 C CA . ALA A 1 217 ? -1.241 10.977 -11.445 1 96.25 217 ALA A CA 1
ATOM 1734 C C . ALA A 1 217 ? -0.06 11.547 -10.664 1 96.25 217 ALA A C 1
ATOM 1736 O O . ALA A 1 217 ? 0.955 10.875 -10.477 1 96.25 217 ALA A O 1
ATOM 1737 N N . ASP A 1 218 ? -0.15 12.789 -10.219 1 96.81 218 ASP A N 1
ATOM 1738 C CA . ASP A 1 218 ? 0.933 13.414 -9.461 1 96.81 218 ASP A CA 1
ATOM 1739 C C . ASP A 1 218 ? 1.141 12.719 -8.117 1 96.81 218 ASP A C 1
ATOM 1741 O O . ASP A 1 218 ? 2.27 12.617 -7.633 1 96.81 218 ASP A O 1
ATOM 1745 N N . PHE A 1 219 ? 0.031 12.32 -7.586 1 97.81 219 PHE A N 1
ATOM 1746 C CA . PHE A 1 219 ? 0.141 11.578 -6.332 1 97.81 219 PHE A CA 1
ATOM 1747 C C . PHE A 1 219 ? 0.878 10.266 -6.547 1 97.81 219 PHE A C 1
ATOM 1749 O O . PHE A 1 219 ? 1.801 9.938 -5.797 1 97.81 219 PHE A O 1
ATOM 1756 N N . ARG A 1 220 ? 0.52 9.562 -7.57 1 97.38 220 ARG A N 1
ATOM 1757 C CA . ARG A 1 220 ? 1.184 8.305 -7.883 1 97.38 220 ARG A CA 1
ATOM 1758 C C . ARG A 1 220 ? 2.666 8.523 -8.172 1 97.38 220 ARG A C 1
ATOM 1760 O O . ARG A 1 220 ? 3.508 7.719 -7.766 1 97.38 220 ARG A O 1
ATOM 1767 N N . GLN A 1 221 ? 2.982 9.539 -8.844 1 97.5 221 GLN A N 1
ATOM 1768 C CA . GLN A 1 221 ? 4.375 9.867 -9.117 1 97.5 221 GLN A CA 1
ATOM 1769 C C . GLN A 1 221 ? 5.129 10.18 -7.82 1 97.5 221 GLN A C 1
ATOM 1771 O O . GLN A 1 221 ? 6.281 9.773 -7.66 1 97.5 221 GLN A O 1
ATOM 1776 N N . LEU A 1 222 ? 4.512 10.945 -6.961 1 97.75 222 LEU A N 1
ATOM 1777 C CA . LEU A 1 222 ? 5.117 11.234 -5.668 1 97.75 222 LEU A CA 1
ATOM 1778 C C . LEU A 1 222 ? 5.438 9.953 -4.914 1 97.75 222 LEU A C 1
ATOM 1780 O O . LEU A 1 222 ? 6.527 9.812 -4.352 1 97.75 222 LEU A O 1
ATOM 1784 N N . LEU A 1 223 ? 4.453 9.039 -4.891 1 97.38 223 LEU A N 1
ATOM 1785 C CA . LEU A 1 223 ? 4.668 7.766 -4.215 1 97.38 223 LEU A CA 1
ATOM 1786 C C . LEU A 1 223 ? 5.871 7.031 -4.801 1 97.38 223 LEU A C 1
ATOM 1788 O O . LEU A 1 223 ? 6.645 6.414 -4.07 1 97.38 223 LEU A O 1
ATOM 1792 N N . SER A 1 224 ? 6.008 7.066 -6.094 1 95.81 224 SER A N 1
ATOM 1793 C CA . SER A 1 224 ? 7.133 6.418 -6.758 1 95.81 224 SER A CA 1
ATOM 1794 C C . SER A 1 224 ? 8.461 7.043 -6.336 1 95.81 224 SER A C 1
ATOM 1796 O O . SER A 1 224 ? 9.469 6.348 -6.223 1 95.81 224 SER A O 1
ATOM 1798 N N . ARG A 1 225 ? 8.445 8.312 -6.07 1 96 225 ARG A N 1
ATOM 1799 C CA . ARG A 1 225 ? 9.664 9.016 -5.684 1 96 225 ARG A CA 1
ATOM 1800 C C . ARG A 1 225 ? 9.953 8.828 -4.195 1 96 225 ARG A C 1
ATOM 1802 O O . ARG A 1 225 ? 11.102 8.945 -3.764 1 96 225 ARG A O 1
ATOM 1809 N N . VAL A 1 226 ? 8.922 8.633 -3.461 1 96.38 226 VAL A N 1
ATOM 1810 C CA . VAL A 1 226 ? 9.062 8.492 -2.016 1 96.38 226 VAL A CA 1
ATOM 1811 C C . VAL A 1 226 ? 8.477 7.16 -1.566 1 96.38 226 VAL A C 1
ATOM 1813 O O . VAL A 1 226 ? 7.422 7.121 -0.924 1 96.38 226 VAL A O 1
ATOM 1816 N N . PRO A 1 227 ? 9.164 6.094 -1.723 1 94.12 227 PRO A N 1
ATOM 1817 C CA . PRO A 1 227 ? 8.648 4.754 -1.427 1 94.12 227 PRO A CA 1
ATOM 1818 C C . PRO A 1 227 ? 8.234 4.59 0.035 1 94.12 227 PRO A C 1
ATOM 1820 O O . PRO A 1 227 ? 7.297 3.852 0.337 1 94.12 227 PRO A O 1
ATOM 1823 N N . PHE A 1 228 ? 8.953 5.277 0.894 1 94.12 228 PHE A N 1
ATOM 1824 C CA . PHE A 1 228 ? 8.617 5.176 2.309 1 94.12 228 PHE A CA 1
ATOM 1825 C C . PHE A 1 228 ? 7.195 5.668 2.562 1 94.12 228 PHE A C 1
ATOM 1827 O O . PHE A 1 228 ? 6.477 5.105 3.391 1 94.12 228 PHE A O 1
ATOM 1834 N N . LEU A 1 229 ? 6.824 6.742 1.908 1 97.12 229 LEU A N 1
ATOM 1835 C CA . LEU A 1 229 ? 5.465 7.258 2.041 1 97.12 229 LEU A CA 1
ATOM 1836 C C . LEU A 1 229 ? 4.445 6.238 1.54 1 97.12 229 LEU A C 1
ATOM 1838 O O . LEU A 1 229 ? 3.408 6.031 2.172 1 97.12 229 LEU A O 1
ATOM 1842 N N . GLU A 1 230 ? 4.746 5.637 0.414 1 97 230 GLU A N 1
ATOM 1843 C CA . GLU A 1 230 ? 3.859 4.629 -0.161 1 97 230 GLU A CA 1
ATOM 1844 C C . GLU A 1 230 ? 3.643 3.469 0.806 1 97 230 GLU A C 1
ATOM 1846 O O . GLU A 1 230 ? 2.504 3.072 1.062 1 97 230 GLU A O 1
ATOM 1851 N N . MET A 1 231 ? 4.684 2.963 1.344 1 96.38 231 MET A N 1
ATOM 1852 C CA . MET A 1 231 ? 4.602 1.857 2.293 1 96.38 231 MET A CA 1
ATOM 1853 C C . MET A 1 231 ? 3.855 2.277 3.557 1 96.38 231 MET A C 1
ATOM 1855 O O . MET A 1 231 ? 3.049 1.515 4.09 1 96.38 231 MET A O 1
ATOM 1859 N N . ALA A 1 232 ? 4.16 3.463 4.055 1 96.38 232 ALA A N 1
ATOM 1860 C CA . ALA A 1 232 ? 3.525 3.965 5.27 1 96.38 232 ALA A CA 1
ATOM 1861 C C . ALA A 1 232 ? 2.012 4.066 5.094 1 96.38 232 ALA A C 1
ATOM 1863 O O . ALA A 1 232 ? 1.251 3.723 6 1 96.38 232 ALA A O 1
ATOM 1864 N N . ILE A 1 233 ? 1.594 4.586 3.939 1 97.56 233 ILE A N 1
ATOM 1865 C CA . ILE A 1 233 ? 0.166 4.707 3.666 1 97.56 233 ILE A CA 1
ATOM 1866 C C . ILE A 1 233 ? -0.474 3.322 3.645 1 97.56 233 ILE A C 1
ATOM 1868 O O . ILE A 1 233 ? -1.506 3.098 4.281 1 97.56 233 ILE A O 1
ATOM 1872 N N . PHE A 1 234 ? 0.182 2.424 2.91 1 97.19 234 PHE A N 1
ATOM 1873 C CA . PHE A 1 234 ? -0.337 1.065 2.812 1 97.19 234 PHE A CA 1
ATOM 1874 C C . PHE A 1 234 ? -0.471 0.436 4.195 1 97.19 234 PHE A C 1
ATOM 1876 O O . PHE A 1 234 ? -1.506 -0.152 4.516 1 97.19 234 PHE A O 1
ATOM 1883 N N . ARG A 1 235 ? 0.487 0.541 4.996 1 94.62 235 ARG A N 1
ATOM 1884 C CA . ARG A 1 235 ? 0.475 -0.049 6.332 1 94.62 235 ARG A CA 1
ATOM 1885 C C . ARG A 1 235 ? -0.578 0.613 7.211 1 94.62 235 ARG A C 1
ATOM 1887 O O . ARG A 1 235 ? -1.252 -0.06 7.996 1 94.62 235 ARG A O 1
ATOM 1894 N N . ALA A 1 236 ? -0.724 1.924 7.066 1 94.81 236 ALA A N 1
ATOM 1895 C CA . ALA A 1 236 ? -1.695 2.668 7.863 1 94.81 236 ALA A CA 1
ATOM 1896 C C . ALA A 1 236 ? -3.121 2.229 7.543 1 94.81 236 ALA A C 1
ATOM 1898 O O . ALA A 1 236 ? -4.027 2.398 8.359 1 94.81 236 ALA A O 1
ATOM 1899 N N . MET A 1 237 ? -3.33 1.688 6.312 1 94.06 237 MET A N 1
ATOM 1900 C CA . MET A 1 237 ? -4.656 1.223 5.91 1 94.06 237 MET A CA 1
ATOM 1901 C C . MET A 1 237 ? -5.098 0.04 6.762 1 94.06 237 MET A C 1
ATOM 1903 O O . MET A 1 237 ? -6.297 -0.23 6.883 1 94.06 237 MET A O 1
ATOM 1907 N N . TRP A 1 238 ? -4.141 -0.622 7.359 1 90.75 238 TRP A N 1
ATOM 1908 C CA . TRP A 1 238 ? -4.484 -1.881 8.008 1 90.75 238 TRP A CA 1
ATOM 1909 C C . TRP A 1 238 ? -4.195 -1.816 9.508 1 90.75 238 TRP A C 1
ATOM 1911 O O . TRP A 1 238 ? -4.418 -2.789 10.234 1 90.75 238 TRP A O 1
ATOM 1921 N N . MET A 1 239 ? -3.631 -0.792 10 1 82.38 239 MET A N 1
ATOM 1922 C CA . MET A 1 239 ? -3.344 -0.638 11.422 1 82.38 239 MET A CA 1
ATOM 1923 C C . MET A 1 239 ? -4.602 -0.251 12.188 1 82.38 239 MET A C 1
ATOM 1925 O O . MET A 1 239 ? -5.523 0.341 11.625 1 82.38 239 MET A O 1
ATOM 1929 N N . MET B 1 1 ? 4.781 -50.5 -31.672 1 39.19 1 MET B N 1
ATOM 1930 C CA . MET B 1 1 ? 6.055 -49.812 -31.875 1 39.19 1 MET B CA 1
ATOM 1931 C C . MET B 1 1 ? 6.824 -49.719 -30.547 1 39.19 1 MET B C 1
ATOM 1933 O O . MET B 1 1 ? 6.375 -49.062 -29.609 1 39.19 1 MET B O 1
ATOM 1937 N N . GLN B 1 2 ? 7.441 -50.688 -30.156 1 53.69 2 GLN B N 1
ATOM 1938 C CA . GLN B 1 2 ? 8.086 -51.031 -28.891 1 53.69 2 GLN B CA 1
ATOM 1939 C C . GLN B 1 2 ? 9.148 -50.031 -28.516 1 53.69 2 GLN B C 1
ATOM 1941 O O . GLN B 1 2 ? 10.289 -50.094 -28.984 1 53.69 2 GLN B O 1
ATOM 1946 N N . SER B 1 3 ? 8.812 -48.719 -28.531 1 63.62 3 SER B N 1
ATOM 1947 C CA . SER B 1 3 ? 9.828 -47.688 -28.375 1 63.62 3 SER B CA 1
ATOM 1948 C C . SER B 1 3 ? 10.695 -47.969 -27.156 1 63.62 3 SER B C 1
ATOM 1950 O O . SER B 1 3 ? 10.227 -48.531 -26.172 1 63.62 3 SER B O 1
ATOM 1952 N N . GLY B 1 4 ? 12.008 -48.281 -27.312 1 81.94 4 GLY B N 1
ATOM 1953 C CA . GLY B 1 4 ? 13 -48.5 -26.281 1 81.94 4 GLY B CA 1
ATOM 1954 C C . GLY B 1 4 ? 12.875 -47.562 -25.109 1 81.94 4 GLY B C 1
ATOM 1955 O O . GLY B 1 4 ? 12.008 -46.688 -25.094 1 81.94 4 GLY B O 1
ATOM 1956 N N . ILE B 1 5 ? 13.297 -48.062 -23.953 1 87.69 5 ILE B N 1
ATOM 1957 C CA . ILE B 1 5 ? 13.32 -47.281 -22.703 1 87.69 5 ILE B CA 1
ATOM 1958 C C . ILE B 1 5 ? 14.664 -46.594 -22.562 1 87.69 5 ILE B C 1
ATOM 1960 O O . ILE B 1 5 ? 15.711 -47.188 -22.844 1 87.69 5 ILE B O 1
ATOM 1964 N N . VAL B 1 6 ? 14.641 -45.312 -22.25 1 86.25 6 VAL B N 1
ATOM 1965 C CA . VAL B 1 6 ? 15.836 -44.531 -21.953 1 86.25 6 VAL B CA 1
ATOM 1966 C C . VAL B 1 6 ? 15.852 -44.156 -20.469 1 86.25 6 VAL B C 1
ATOM 1968 O O . VAL B 1 6 ? 14.828 -43.781 -19.906 1 86.25 6 VAL B O 1
ATOM 1971 N N . ASP B 1 7 ? 17 -44.281 -19.906 1 88.62 7 ASP B N 1
ATOM 1972 C CA . ASP B 1 7 ? 17.156 -43.969 -18.484 1 88.62 7 ASP B CA 1
ATOM 1973 C C . ASP B 1 7 ? 17.812 -42.594 -18.281 1 88.62 7 ASP B C 1
ATOM 1975 O O . ASP B 1 7 ? 18.734 -42.219 -19 1 88.62 7 ASP B O 1
ATOM 1979 N N . PHE B 1 8 ? 17.219 -41.906 -17.344 1 87.5 8 PHE B N 1
ATOM 1980 C CA . PHE B 1 8 ? 17.766 -40.625 -16.922 1 87.5 8 PHE B CA 1
ATOM 1981 C C . PHE B 1 8 ? 18.078 -40.625 -15.43 1 87.5 8 PHE B C 1
ATOM 1983 O O . PHE B 1 8 ? 17.344 -41.219 -14.641 1 87.5 8 PHE B O 1
ATOM 1990 N N . PHE B 1 9 ? 19.188 -40 -15.133 1 89.31 9 PHE B N 1
ATOM 1991 C CA . PHE B 1 9 ? 19.562 -39.844 -13.727 1 89.31 9 PHE B CA 1
ATOM 1992 C C . PHE B 1 9 ? 19.359 -38.406 -13.273 1 89.31 9 PHE B C 1
ATOM 1994 O O . PHE B 1 9 ? 19.969 -37.5 -13.82 1 89.31 9 PHE B O 1
ATOM 2001 N N . ILE B 1 10 ? 18.469 -38.312 -12.305 1 91.25 10 ILE B N 1
ATOM 2002 C CA . ILE B 1 10 ? 18 -36.969 -11.938 1 91.25 10 ILE B CA 1
ATOM 2003 C C . ILE B 1 10 ? 18.25 -36.719 -10.453 1 91.25 10 ILE B C 1
ATOM 2005 O O . ILE B 1 10 ? 18.062 -37.625 -9.625 1 91.25 10 ILE B O 1
ATOM 2009 N N . GLY B 1 11 ? 18.672 -35.469 -10.109 1 90.94 11 GLY B N 1
ATOM 2010 C CA . GLY B 1 11 ? 18.766 -35.031 -8.727 1 90.94 11 GLY B CA 1
ATOM 2011 C C . GLY B 1 11 ? 20.109 -35.281 -8.094 1 90.94 11 GLY B C 1
ATOM 2012 O O . GLY B 1 11 ? 21 -35.875 -8.734 1 90.94 11 GLY B O 1
ATOM 2013 N N . LYS B 1 12 ? 20.219 -34.844 -6.855 1 88.69 12 LYS B N 1
ATOM 2014 C CA . LYS B 1 12 ? 21.453 -35 -6.102 1 88.69 12 LYS B CA 1
ATOM 2015 C C . LYS B 1 12 ? 21.719 -36.469 -5.812 1 88.69 12 LYS B C 1
ATOM 2017 O O . LYS B 1 12 ? 22.875 -36.906 -5.809 1 88.69 12 LYS B O 1
ATOM 2022 N N . SER B 1 13 ? 20.688 -37.25 -5.688 1 90.06 13 SER B N 1
ATOM 2023 C CA . SER B 1 13 ? 20.812 -38.656 -5.395 1 90.06 13 SER B CA 1
ATOM 2024 C C . SER B 1 13 ? 20.953 -39.5 -6.676 1 90.06 13 SER B C 1
ATOM 2026 O O . SER B 1 13 ? 21.141 -40.719 -6.625 1 90.06 13 SER B O 1
ATOM 2028 N N . ARG B 1 14 ? 20.844 -38.812 -7.785 1 89.25 14 ARG B N 1
ATOM 2029 C CA . ARG B 1 14 ? 20.938 -39.469 -9.094 1 89.25 14 ARG B CA 1
ATOM 2030 C C . ARG B 1 14 ? 19.922 -40.594 -9.219 1 89.25 14 ARG B C 1
ATOM 2032 O O . ARG B 1 14 ? 20.266 -41.719 -9.586 1 89.25 14 ARG B O 1
ATOM 2039 N N . ARG B 1 15 ? 18.734 -40.25 -8.914 1 91.88 15 ARG B N 1
ATOM 2040 C CA . ARG B 1 15 ? 17.641 -41.219 -9.047 1 91.88 15 ARG B CA 1
ATOM 2041 C C . ARG B 1 15 ? 17.391 -41.562 -10.516 1 91.88 15 ARG B C 1
ATOM 2043 O O . ARG B 1 15 ? 17.375 -40.656 -11.367 1 91.88 15 ARG B O 1
ATOM 2050 N N . ARG B 1 16 ? 17.234 -42.844 -10.758 1 91.38 16 ARG B N 1
ATOM 2051 C CA . ARG B 1 16 ? 17.031 -43.312 -12.125 1 91.38 16 ARG B CA 1
ATOM 2052 C C . ARG B 1 16 ? 15.562 -43.188 -12.531 1 91.38 16 ARG B C 1
ATOM 2054 O O . ARG B 1 16 ? 14.672 -43.656 -11.797 1 91.38 16 ARG B O 1
ATOM 2061 N N . PHE B 1 17 ? 15.297 -42.531 -13.641 1 91.19 17 PHE B N 1
ATOM 2062 C CA . PHE B 1 17 ? 13.984 -42.438 -14.273 1 91.19 17 PHE B CA 1
ATOM 2063 C C . PHE B 1 17 ? 14 -43.125 -15.641 1 91.19 17 PHE B C 1
ATOM 2065 O O . PHE B 1 17 ? 14.859 -42.812 -16.469 1 91.19 17 PHE B O 1
ATOM 2072 N N . SER B 1 18 ? 13.086 -43.969 -15.836 1 90.25 18 SER B N 1
ATOM 2073 C CA . SER B 1 18 ? 12.977 -44.656 -17.125 1 90.25 18 SER B CA 1
ATOM 2074 C C . SER B 1 18 ? 11.828 -44.094 -17.953 1 90.25 18 SER B C 1
ATOM 2076 O O . SER B 1 18 ? 10.672 -44.125 -17.516 1 90.25 18 SER B O 1
ATOM 2078 N N . VAL B 1 19 ? 12.141 -43.594 -19.047 1 87.81 19 VAL B N 1
ATOM 2079 C CA . VAL B 1 19 ? 11.133 -43 -19.922 1 87.81 19 VAL B CA 1
ATOM 2080 C C . VAL B 1 19 ? 11.156 -43.688 -21.297 1 87.81 19 VAL B C 1
ATOM 2082 O O . VAL B 1 19 ? 12.211 -44.125 -21.75 1 87.81 19 VAL B O 1
ATOM 2085 N N . HIS B 1 20 ? 10.031 -43.844 -21.875 1 88.44 20 HIS B N 1
ATOM 2086 C CA . HIS B 1 20 ? 9.977 -44.344 -23.25 1 88.44 20 HIS B CA 1
ATOM 2087 C C . HIS B 1 20 ? 10.734 -43.469 -24.203 1 88.44 20 HIS B C 1
ATOM 2089 O O . HIS B 1 20 ? 10.562 -42.219 -24.188 1 88.44 20 HIS B O 1
ATOM 2095 N N . ALA B 1 21 ? 11.484 -44.031 -25.094 1 85.69 21 ALA B N 1
ATOM 2096 C CA . ALA B 1 21 ? 12.344 -43.312 -26.016 1 85.69 21 ALA B CA 1
ATOM 2097 C C . ALA B 1 21 ? 11.539 -42.375 -26.906 1 85.69 21 ALA B C 1
ATOM 2099 O O . ALA B 1 21 ? 12.016 -41.281 -27.266 1 85.69 21 ALA B O 1
ATOM 2100 N N . ALA B 1 22 ? 10.336 -42.75 -27.172 1 86.88 22 ALA B N 1
ATOM 2101 C CA . ALA B 1 22 ? 9.477 -41.938 -28.031 1 86.88 22 ALA B CA 1
ATOM 2102 C C . ALA B 1 22 ? 9.117 -40.625 -27.344 1 86.88 22 ALA B C 1
ATOM 2104 O O . ALA B 1 22 ? 8.852 -39.625 -28.016 1 86.88 22 ALA B O 1
ATOM 2105 N N . LEU B 1 23 ? 9.18 -40.688 -26.047 1 88.56 23 LEU B N 1
ATOM 2106 C CA . LEU B 1 23 ? 8.781 -39.531 -25.281 1 88.56 23 LEU B CA 1
ATOM 2107 C C . LEU B 1 23 ? 10 -38.719 -24.844 1 88.56 23 LEU B C 1
ATOM 2109 O O . LEU B 1 23 ? 9.859 -37.562 -24.406 1 88.56 23 LEU B O 1
ATOM 2113 N N . ALA B 1 24 ? 11.164 -39.25 -24.922 1 84.75 24 ALA B N 1
ATOM 2114 C CA . ALA B 1 24 ? 12.391 -38.594 -24.484 1 84.75 24 ALA B CA 1
ATOM 2115 C C . ALA B 1 24 ? 12.609 -37.281 -25.219 1 84.75 24 ALA B C 1
ATOM 2117 O O . ALA B 1 24 ? 13.156 -36.312 -24.656 1 84.75 24 ALA B O 1
ATOM 2118 N N . GLY B 1 25 ? 12.141 -37.219 -26.422 1 87 25 GLY B N 1
ATOM 2119 C CA . GLY B 1 25 ? 12.305 -36.031 -27.25 1 87 25 GLY B CA 1
ATOM 2120 C C . GLY B 1 25 ? 11.398 -34.875 -26.812 1 87 25 GLY B C 1
ATOM 2121 O O . GLY B 1 25 ? 11.617 -33.719 -27.203 1 87 25 GLY B O 1
ATOM 2122 N N . SER B 1 26 ? 10.414 -35.281 -26.016 1 89.56 26 SER B N 1
ATOM 2123 C CA . SER B 1 26 ? 9.477 -34.25 -25.547 1 89.56 26 SER B CA 1
ATOM 2124 C C . SER B 1 26 ? 10.062 -33.438 -24.422 1 89.56 26 SER B C 1
ATOM 2126 O O . SER B 1 26 ? 9.547 -32.344 -24.094 1 89.56 26 SER B O 1
ATOM 2128 N N . PHE B 1 27 ? 11.141 -33.938 -23.844 1 91.44 27 PHE B N 1
ATOM 2129 C CA . PHE B 1 27 ? 11.805 -33.188 -22.781 1 91.44 27 PHE B CA 1
ATOM 2130 C C . PHE B 1 27 ? 12.797 -32.188 -23.344 1 91.44 27 PHE B C 1
ATOM 2132 O O . PHE B 1 27 ? 13.484 -32.469 -24.328 1 91.44 27 PHE B O 1
ATOM 2139 N N . PRO B 1 28 ? 12.836 -31.031 -22.734 1 91.31 28 PRO B N 1
ATOM 2140 C CA . PRO B 1 28 ? 13.953 -30.141 -23.078 1 91.31 28 PRO B CA 1
ATOM 2141 C C . PRO B 1 28 ? 15.312 -30.797 -22.828 1 91.31 28 PRO B C 1
ATOM 2143 O O . PRO B 1 28 ? 15.508 -31.438 -21.797 1 91.31 28 PRO B O 1
ATOM 2146 N N . LYS B 1 29 ? 16.203 -30.594 -23.703 1 86.38 29 LYS B N 1
ATOM 2147 C CA . LYS B 1 29 ? 17.516 -31.234 -23.641 1 86.38 29 LYS B CA 1
ATOM 2148 C C . LYS B 1 29 ? 18.266 -30.797 -22.391 1 86.38 29 LYS B C 1
ATOM 2150 O O . LYS B 1 29 ? 19.016 -31.578 -21.797 1 86.38 29 LYS B O 1
ATOM 2155 N N . GLU B 1 30 ? 18.047 -29.625 -21.938 1 87.19 30 GLU B N 1
ATOM 2156 C CA . GLU B 1 30 ? 18.75 -29.031 -20.797 1 87.19 30 GLU B CA 1
ATOM 2157 C C . GLU B 1 30 ? 18.484 -29.812 -19.516 1 87.19 30 GLU B C 1
ATOM 2159 O O . GLU B 1 30 ? 19.359 -29.922 -18.656 1 87.19 30 GLU B O 1
ATOM 2164 N N . ILE B 1 31 ? 17.297 -30.328 -19.469 1 85.44 31 ILE B N 1
ATOM 2165 C CA . ILE B 1 31 ? 16.891 -30.984 -18.234 1 85.44 31 ILE B CA 1
ATOM 2166 C C . ILE B 1 31 ? 17.609 -32.344 -18.109 1 85.44 31 ILE B C 1
ATOM 2168 O O . ILE B 1 31 ? 17.859 -32.812 -17 1 85.44 31 ILE B O 1
ATOM 2172 N N . LEU B 1 32 ? 17.953 -32.875 -19.297 1 82 32 LEU B N 1
ATOM 2173 C CA . LEU B 1 32 ? 18.484 -34.219 -19.312 1 82 32 LEU B CA 1
ATOM 2174 C C . LEU B 1 32 ? 20.016 -34.219 -19.281 1 82 32 LEU B C 1
ATOM 2176 O O . LEU B 1 32 ? 20.656 -35.25 -19.156 1 82 32 LEU B O 1
ATOM 2180 N N . GLN B 1 33 ? 20.562 -33.062 -19.281 1 82.94 33 GLN B N 1
ATOM 2181 C CA . GLN B 1 33 ? 22.016 -32.938 -19.328 1 82.94 33 GLN B CA 1
ATOM 2182 C C . GLN B 1 33 ? 22.547 -32.25 -18.062 1 82.94 33 GLN B C 1
ATOM 2184 O O . GLN B 1 33 ? 21.844 -31.484 -17.422 1 82.94 33 GLN B O 1
ATOM 2189 N N . PRO B 1 34 ? 23.781 -32.719 -17.719 1 82.44 34 PRO B N 1
ATOM 2190 C CA . PRO B 1 34 ? 24.406 -31.984 -16.609 1 82.44 34 PRO B CA 1
ATOM 2191 C C . PRO B 1 34 ? 24.656 -30.516 -16.938 1 82.44 34 PRO B C 1
ATOM 2193 O O . PRO B 1 34 ? 24.875 -30.172 -18.109 1 82.44 34 PRO B O 1
ATOM 2196 N N . PRO B 1 35 ? 24.578 -29.609 -15.984 1 85.31 35 PRO B N 1
ATOM 2197 C CA . PRO B 1 35 ? 24.453 -29.875 -14.547 1 85.31 35 PRO B CA 1
ATOM 2198 C C . PRO B 1 35 ? 23.016 -29.875 -14.07 1 85.31 35 PRO B C 1
ATOM 2200 O O . PRO B 1 35 ? 22.734 -30.25 -12.93 1 85.31 35 PRO B O 1
ATOM 2203 N N . LEU B 1 36 ? 22.109 -29.547 -14.914 1 84.5 36 LEU B N 1
ATOM 2204 C CA . LEU B 1 36 ? 20.734 -29.344 -14.492 1 84.5 36 LEU B CA 1
ATOM 2205 C C . LEU B 1 36 ? 20.109 -30.656 -14.008 1 84.5 36 LEU B C 1
ATOM 2207 O O . LEU B 1 36 ? 19.344 -30.656 -13.039 1 84.5 36 LEU B O 1
ATOM 2211 N N . ASN B 1 37 ? 20.438 -31.672 -14.68 1 86.94 37 ASN B N 1
ATOM 2212 C CA . ASN B 1 37 ? 19.859 -32.938 -14.305 1 86.94 37 ASN B CA 1
ATOM 2213 C C . ASN B 1 37 ? 20.188 -33.312 -12.859 1 86.94 37 ASN B C 1
ATOM 2215 O O . ASN B 1 37 ? 19.422 -34 -12.195 1 86.94 37 ASN B O 1
ATOM 2219 N N . GLY B 1 38 ? 21.344 -32.812 -12.43 1 88.44 38 GLY B N 1
ATOM 2220 C CA . GLY B 1 38 ? 21.734 -33.062 -11.055 1 88.44 38 GLY B CA 1
ATOM 2221 C C . GLY B 1 38 ? 21.109 -32.094 -10.062 1 88.44 38 GLY B C 1
ATOM 2222 O O . GLY B 1 38 ? 21.094 -32.375 -8.859 1 88.44 38 GLY B O 1
ATOM 2223 N N . GLN B 1 39 ? 20.578 -31.078 -10.531 1 89.31 39 GLN B N 1
ATOM 2224 C CA . GLN B 1 39 ? 20.062 -30.016 -9.648 1 89.31 39 GLN B CA 1
ATOM 2225 C C . GLN B 1 39 ? 18.547 -30.062 -9.562 1 89.31 39 GLN B C 1
ATOM 2227 O O . GLN B 1 39 ? 17.953 -29.547 -8.609 1 89.31 39 GLN B O 1
ATOM 2232 N N . VAL B 1 40 ? 17.922 -30.719 -10.461 1 91.56 40 VAL B N 1
ATOM 2233 C CA . VAL B 1 40 ? 16.453 -30.766 -10.531 1 91.56 40 VAL B CA 1
ATOM 2234 C C . VAL B 1 40 ? 15.914 -31.656 -9.43 1 91.56 40 VAL B C 1
ATOM 2236 O O . VAL B 1 40 ? 16.453 -32.75 -9.172 1 91.56 40 VAL B O 1
ATOM 2239 N N . ASP B 1 41 ? 14.938 -31.172 -8.758 1 92.44 41 ASP B N 1
ATOM 2240 C CA . ASP B 1 41 ? 14.25 -31.969 -7.742 1 92.44 41 ASP B CA 1
ATOM 2241 C C . ASP B 1 41 ? 13.578 -33.188 -8.359 1 92.44 41 ASP B C 1
ATOM 2243 O O . ASP B 1 41 ? 12.875 -33.062 -9.375 1 92.44 41 ASP B O 1
ATOM 2247 N N . GLU B 1 42 ? 13.695 -34.312 -7.727 1 93.75 42 GLU B N 1
ATOM 2248 C CA . GLU B 1 42 ? 13.195 -35.594 -8.273 1 93.75 42 GLU B CA 1
ATOM 2249 C C . GLU B 1 42 ? 11.672 -35.594 -8.336 1 93.75 42 GLU B C 1
ATOM 2251 O O . GLU B 1 42 ? 11.086 -36.156 -9.266 1 93.75 42 GLU B O 1
ATOM 2256 N N . ILE B 1 43 ? 11.094 -35 -7.355 1 93.69 43 ILE B N 1
ATOM 2257 C CA . ILE B 1 43 ? 9.641 -35 -7.312 1 93.69 43 ILE B CA 1
ATOM 2258 C C . ILE B 1 43 ? 9.102 -34.125 -8.445 1 93.69 43 ILE B C 1
ATOM 2260 O O . ILE B 1 43 ? 8.148 -34.5 -9.133 1 93.69 43 ILE B O 1
ATOM 2264 N N . VAL B 1 44 ? 9.688 -33.031 -8.672 1 95.31 44 VAL B N 1
ATOM 2265 C CA . VAL B 1 44 ? 9.281 -32.125 -9.742 1 95.31 44 VAL B CA 1
ATOM 2266 C C . VAL B 1 44 ? 9.484 -32.781 -11.094 1 95.31 44 VAL B C 1
ATOM 2268 O O . VAL B 1 44 ? 8.625 -32.719 -11.977 1 95.31 44 VAL B O 1
ATOM 2271 N N . PHE B 1 45 ? 10.641 -33.469 -11.281 1 94.38 45 PHE B N 1
ATOM 2272 C CA . PHE B 1 45 ? 10.891 -34.156 -12.531 1 94.38 45 PHE B CA 1
ATOM 2273 C C . PHE B 1 45 ? 9.844 -35.25 -12.758 1 94.38 45 PHE B C 1
ATOM 2275 O O . PHE B 1 45 ? 9.438 -35.5 -13.891 1 94.38 45 PHE B O 1
ATOM 2282 N N . GLY B 1 46 ? 9.508 -35.906 -11.703 1 93.81 46 GLY B N 1
ATOM 2283 C CA . GLY B 1 46 ? 8.422 -36.875 -11.805 1 93.81 46 GLY B CA 1
ATOM 2284 C C . GLY B 1 46 ? 7.148 -36.281 -12.383 1 93.81 46 GLY B C 1
ATOM 2285 O O . GLY B 1 46 ? 6.477 -36.906 -13.195 1 93.81 46 GLY B O 1
ATOM 2286 N N . ARG B 1 47 ? 6.809 -35.125 -12.008 1 95 47 ARG B N 1
ATOM 2287 C CA . ARG B 1 47 ? 5.641 -34.438 -12.523 1 95 47 ARG B CA 1
ATOM 2288 C C . ARG B 1 47 ? 5.82 -34.094 -14 1 95 47 ARG B C 1
ATOM 2290 O O . ARG B 1 47 ? 4.863 -34.094 -14.773 1 95 47 ARG B O 1
ATOM 2297 N N . CYS B 1 48 ? 7.012 -33.781 -14.352 1 94.38 48 CYS B N 1
ATOM 2298 C CA . CYS B 1 48 ? 7.309 -33.531 -15.758 1 94.38 48 CYS B CA 1
ATOM 2299 C C . CYS B 1 48 ? 7.074 -34.781 -16.594 1 94.38 48 CYS B C 1
ATOM 2301 O O . CYS B 1 48 ? 6.555 -34.688 -17.703 1 94.38 48 CYS B O 1
ATOM 2303 N N . CYS B 1 49 ? 7.508 -35.906 -16.031 1 92.88 49 CYS B N 1
ATOM 2304 C CA . CYS B 1 49 ? 7.262 -37.156 -16.719 1 92.88 49 CYS B CA 1
ATOM 2305 C C . CYS B 1 49 ? 5.77 -37.406 -16.922 1 92.88 49 CYS B C 1
ATOM 2307 O O . CYS B 1 49 ? 5.336 -37.812 -18 1 92.88 49 CYS B O 1
ATOM 2309 N N . GLU B 1 50 ? 5.004 -37.125 -15.852 1 93.31 50 GLU B N 1
ATOM 2310 C CA . GLU B 1 50 ? 3.555 -37.25 -15.961 1 93.31 50 GLU B CA 1
ATOM 2311 C C . GLU B 1 50 ? 3 -36.375 -17.078 1 93.31 50 GLU B C 1
ATOM 2313 O O . GLU B 1 50 ? 2.133 -36.812 -17.844 1 93.31 50 GLU B O 1
ATOM 2318 N N . PHE B 1 51 ? 3.527 -35.25 -17.156 1 93.62 51 PHE B N 1
ATOM 2319 C CA . PHE B 1 51 ? 3.076 -34.281 -18.156 1 93.62 51 PHE B CA 1
ATOM 2320 C C . PHE B 1 51 ? 3.361 -34.812 -19.562 1 93.62 51 PHE B C 1
ATOM 2322 O O . PHE B 1 51 ? 2.516 -34.688 -20.453 1 93.62 51 PHE B O 1
ATOM 2329 N N . VAL B 1 52 ? 4.516 -35.344 -19.781 1 91.69 52 VAL B N 1
ATOM 2330 C CA . VAL B 1 52 ? 4.918 -35.844 -21.094 1 91.69 52 VAL B CA 1
ATOM 2331 C C . VAL B 1 52 ? 4.047 -37.031 -21.484 1 91.69 52 VAL B C 1
ATOM 2333 O O . VAL B 1 52 ? 3.695 -37.188 -22.656 1 91.69 52 VAL B O 1
ATOM 2336 N N . TYR B 1 53 ? 3.656 -37.781 -20.484 1 90.06 53 TYR B N 1
ATOM 2337 C CA . TYR B 1 53 ? 2.895 -38.969 -20.75 1 90.06 53 TYR B CA 1
ATOM 2338 C C . TYR B 1 53 ? 1.413 -38.656 -20.938 1 90.06 53 TYR B C 1
ATOM 2340 O O . TYR B 1 53 ? 0.763 -39.219 -21.828 1 90.06 53 TYR B O 1
ATOM 2348 N N . SER B 1 54 ? 0.861 -37.875 -20.031 1 88.69 54 SER B N 1
ATOM 2349 C CA . SER B 1 54 ? -0.59 -37.719 -20 1 88.69 54 SER B CA 1
ATOM 2350 C C . SER B 1 54 ? -1.013 -36.312 -20.422 1 88.69 54 SER B C 1
ATOM 2352 O O . SER B 1 54 ? -2.195 -36.062 -20.688 1 88.69 54 SER B O 1
ATOM 2354 N N . GLY B 1 55 ? -0.076 -35.438 -20.547 1 89.44 55 GLY B N 1
ATOM 2355 C CA . GLY B 1 55 ? -0.407 -34.031 -20.844 1 89.44 55 GLY B CA 1
ATOM 2356 C C . GLY B 1 55 ? -0.742 -33.219 -19.609 1 89.44 55 GLY B C 1
ATOM 2357 O O . GLY B 1 55 ? -1.082 -32.031 -19.703 1 89.44 55 GLY B O 1
ATOM 2358 N N . ASP B 1 56 ? -0.698 -33.906 -18.469 1 91.94 56 ASP B N 1
ATOM 2359 C CA . ASP B 1 56 ? -0.977 -33.25 -17.188 1 91.94 56 ASP B CA 1
ATOM 2360 C C . ASP B 1 56 ? -0.049 -33.781 -16.094 1 91.94 56 ASP B C 1
ATOM 2362 O O . ASP B 1 56 ? 0.833 -34.594 -16.375 1 91.94 56 ASP B O 1
ATOM 2366 N N . TYR B 1 57 ? -0.084 -33.219 -14.969 1 94.38 57 TYR B N 1
ATOM 2367 C CA . TYR B 1 57 ? 0.675 -33.719 -13.82 1 94.38 57 TYR B CA 1
ATOM 2368 C C . TYR B 1 57 ? -0.15 -33.625 -12.547 1 94.38 57 TYR B C 1
ATOM 2370 O O . TYR B 1 57 ? -1.157 -32.906 -12.492 1 94.38 57 TYR B O 1
ATOM 2378 N N . SER B 1 58 ? 0.23 -34.344 -11.578 1 92.56 58 SER B N 1
ATOM 2379 C CA . SER B 1 58 ? -0.514 -34.375 -10.328 1 92.56 58 SER B CA 1
ATOM 2380 C C . SER B 1 58 ? 0.219 -33.656 -9.219 1 92.56 58 SER B C 1
ATOM 2382 O O . SER B 1 58 ? 1.444 -33.5 -9.258 1 92.56 58 SER B O 1
ATOM 2384 N N . VAL B 1 59 ? -0.525 -33.125 -8.305 1 92.88 59 VAL B N 1
ATOM 2385 C CA . VAL B 1 59 ? 0.033 -32.469 -7.133 1 92.88 59 VAL B CA 1
ATOM 2386 C C . VAL B 1 59 ? -0.443 -33.188 -5.867 1 92.88 59 VAL B C 1
ATOM 2388 O O . VAL B 1 59 ? -1.403 -33.969 -5.906 1 92.88 5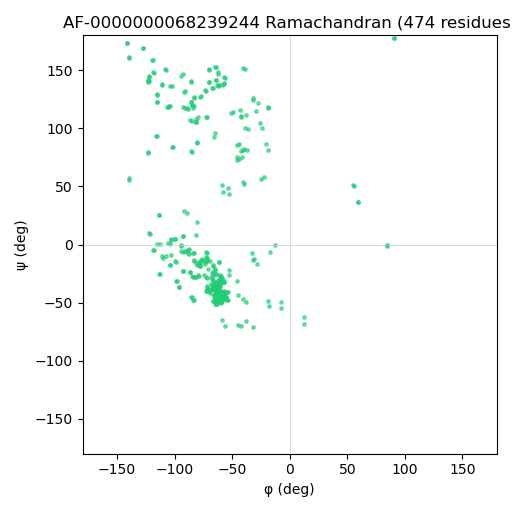9 VAL B O 1
ATOM 2391 N N . PRO B 1 60 ? 0.316 -33 -4.754 1 91.62 60 PRO B N 1
ATOM 2392 C CA . PRO B 1 60 ? -0.123 -33.656 -3.516 1 91.62 60 PRO B CA 1
ATOM 2393 C C . PRO B 1 60 ? -1.466 -33.125 -3.016 1 91.62 60 PRO B C 1
ATOM 2395 O O . PRO B 1 60 ? -1.828 -31.984 -3.303 1 91.62 60 PRO B O 1
ATOM 2398 N N . LEU B 1 61 ? -2.176 -33.969 -2.311 1 89.06 61 LEU B N 1
ATOM 2399 C CA . LEU B 1 61 ? -3.377 -33.5 -1.614 1 89.06 61 LEU B CA 1
ATOM 2400 C C . LEU B 1 61 ? -3.02 -32.594 -0.446 1 89.06 61 LEU B C 1
ATOM 2402 O O . LEU B 1 61 ? -1.922 -32.688 0.109 1 89.06 61 LEU B O 1
ATOM 2406 N N . PRO B 1 62 ? -3.936 -31.719 -0.19 1 90.75 62 PRO B N 1
ATOM 2407 C CA . PRO B 1 62 ? -3.672 -30.906 1.005 1 90.75 62 PRO B CA 1
ATOM 2408 C C . PRO B 1 62 ? -3.479 -31.766 2.258 1 90.75 62 PRO B C 1
ATOM 2410 O O . PRO B 1 62 ? -4.059 -32.844 2.371 1 90.75 62 PRO B O 1
ATOM 2413 N N . THR B 1 63 ? -2.605 -31.344 3.117 1 88.75 63 THR B N 1
ATOM 2414 C CA . THR B 1 63 ? -2.342 -32.062 4.355 1 88.75 63 THR B CA 1
ATOM 2415 C C . THR B 1 63 ? -3.184 -31.5 5.5 1 88.75 63 THR B C 1
ATOM 2417 O O . THR B 1 63 ? -3.469 -30.312 5.539 1 88.75 63 THR B O 1
ATOM 2420 N N . ALA B 1 64 ? -3.57 -32.438 6.352 1 80.31 64 ALA B N 1
ATOM 2421 C CA . ALA B 1 64 ? -4.355 -32 7.508 1 80.31 64 ALA B CA 1
ATOM 2422 C C . ALA B 1 64 ? -3.457 -31.422 8.594 1 80.31 64 ALA B C 1
ATOM 2424 O O . ALA B 1 64 ? -2.414 -31.984 8.922 1 80.31 64 ALA B O 1
ATOM 2425 N N . ASP B 1 65 ? -3.459 -30.172 8.859 1 73.56 65 ASP B N 1
ATOM 2426 C CA . ASP B 1 65 ? -2.77 -29.609 10.016 1 73.56 65 ASP B CA 1
ATOM 2427 C C . ASP B 1 65 ? -3.613 -29.75 11.281 1 73.56 65 ASP B C 1
ATOM 2429 O O . ASP B 1 65 ? -4.797 -29.406 11.281 1 73.56 65 ASP B O 1
ATOM 2433 N N . PRO B 1 66 ? -3.199 -30.781 12.234 1 57.91 66 PRO B N 1
ATOM 2434 C CA . PRO B 1 66 ? -3.99 -30.828 13.469 1 57.91 66 PRO B CA 1
ATOM 2435 C C . PRO B 1 66 ? -4.355 -29.453 14 1 57.91 66 PRO B C 1
ATOM 2437 O O . PRO B 1 66 ? -3.486 -28.578 14.109 1 57.91 66 PRO B O 1
ATOM 2440 N N . CYS B 1 67 ? -5.281 -29.016 13.469 1 50.97 67 CYS B N 1
ATOM 2441 C CA . CYS B 1 67 ? -5.684 -27.766 14.094 1 50.97 67 CYS B CA 1
ATOM 2442 C C . CYS B 1 67 ? -5.609 -27.859 15.609 1 50.97 67 CYS B C 1
ATOM 2444 O O . CYS B 1 67 ? -6.07 -28.828 16.203 1 50.97 67 CYS B O 1
ATOM 2446 N N . GLY B 1 68 ? -4.617 -27.75 16.328 1 41.59 68 GLY B N 1
ATOM 2447 C CA . GLY B 1 68 ? -4.863 -27.75 17.766 1 41.59 68 GLY B CA 1
ATOM 2448 C C . GLY B 1 68 ? -6.297 -27.422 18.125 1 41.59 68 GLY B C 1
ATOM 2449 O O . GLY B 1 68 ? -6.977 -26.703 17.391 1 41.59 68 GLY B O 1
ATOM 2450 N N . ASP B 1 69 ? -7.004 -28.469 18.828 1 37.81 69 ASP B N 1
ATOM 2451 C CA . ASP B 1 69 ? -8.312 -28.406 19.469 1 37.81 69 ASP B CA 1
ATOM 2452 C C . ASP B 1 69 ? -8.594 -27.016 20.031 1 37.81 69 ASP B C 1
ATOM 2454 O O . ASP B 1 69 ? -9.305 -26.875 21.031 1 37.81 69 ASP B O 1
ATOM 2458 N N . ASP B 1 70 ? -7.781 -26.141 20.172 1 37.72 70 ASP B N 1
ATOM 2459 C CA . ASP B 1 70 ? -8.523 -25.203 21 1 37.72 70 ASP B CA 1
ATOM 2460 C C . ASP B 1 70 ? -9.953 -25.031 20.5 1 37.72 70 ASP B C 1
ATOM 2462 O O . ASP B 1 70 ? -10.18 -24.656 19.344 1 37.72 70 ASP B O 1
ATOM 2466 N N . GLY B 1 71 ? -10.969 -25.953 20.953 1 35.34 71 GLY B N 1
ATOM 2467 C CA . GLY B 1 71 ? -12.406 -26.016 21.156 1 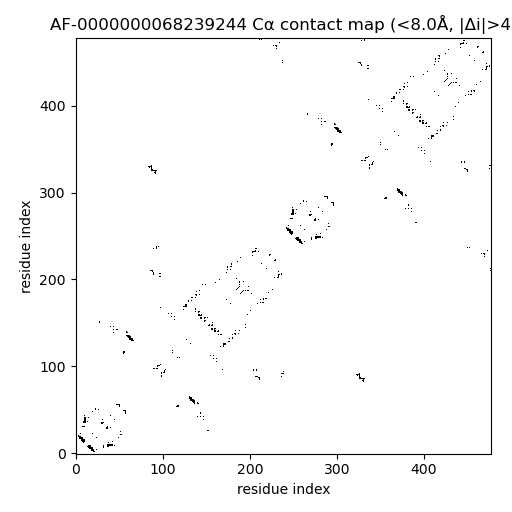35.34 71 GLY B CA 1
ATOM 2468 C C . GLY B 1 71 ? -13.102 -24.688 20.969 1 35.34 71 GLY B C 1
ATOM 2469 O O . GLY B 1 71 ? -14.305 -24.562 21.188 1 35.34 71 GLY B O 1
ATOM 2470 N N . ASP B 1 72 ? -12.625 -23.672 21.719 1 35.66 72 ASP B N 1
ATOM 2471 C CA . ASP B 1 72 ? -13.602 -22.594 21.875 1 35.66 72 ASP B CA 1
ATOM 2472 C C . ASP B 1 72 ? -14.25 -22.25 20.547 1 35.66 72 ASP B C 1
ATOM 2474 O O . ASP B 1 72 ? -13.578 -21.781 19.625 1 35.66 72 ASP B O 1
ATOM 2478 N N . GLN B 1 73 ? -15.234 -23.203 20.078 1 35.69 73 GLN B N 1
ATOM 2479 C CA . GLN B 1 73 ? -16.328 -23.078 19.109 1 35.69 73 GLN B CA 1
ATOM 2480 C C . GLN B 1 73 ? -16.688 -21.625 18.859 1 35.69 73 GLN B C 1
ATOM 2482 O O . GLN B 1 73 ? -17.484 -21.312 17.984 1 35.69 73 GLN B O 1
ATOM 2487 N N . THR B 1 74 ? -16.938 -20.984 20.094 1 33.91 74 THR B N 1
ATOM 2488 C CA . THR B 1 74 ? -17.938 -19.938 20.188 1 33.91 74 THR B CA 1
ATOM 2489 C C . THR B 1 74 ? -17.812 -18.953 19.016 1 33.91 74 THR B C 1
ATOM 2491 O O . THR B 1 74 ? -18.797 -18.312 18.641 1 33.91 74 THR B O 1
ATOM 2494 N N . ASN B 1 75 ? -16.609 -18.578 18.703 1 32.25 75 ASN B N 1
ATOM 2495 C CA . ASN B 1 75 ? -16.672 -17.281 18.047 1 32.25 75 ASN B CA 1
ATOM 2496 C C . ASN B 1 75 ? -17.062 -17.422 16.578 1 32.25 75 ASN B C 1
ATOM 2498 O O . ASN B 1 75 ? -16.203 -17.406 15.695 1 32.25 75 ASN B O 1
ATOM 2502 N N . ASP B 1 76 ? -17.672 -18.547 16.094 1 35.38 76 ASP B N 1
ATOM 2503 C CA . ASP B 1 76 ? -18.438 -18.688 14.852 1 35.38 76 ASP B CA 1
ATOM 2504 C C . ASP B 1 76 ? -19.172 -17.391 14.5 1 35.38 76 ASP B C 1
ATOM 2506 O O . ASP B 1 76 ? -19.266 -17.031 13.328 1 35.38 76 ASP B O 1
ATOM 2510 N N . ARG B 1 77 ? -20.297 -17.125 15.406 1 30.38 77 ARG B N 1
ATOM 2511 C CA . ARG B 1 77 ? -21.281 -16.031 15.438 1 30.38 77 ARG B CA 1
ATOM 2512 C C . ARG B 1 77 ? -20.625 -14.695 15.133 1 30.38 77 ARG B C 1
ATOM 2514 O O . ARG B 1 77 ? -21.266 -13.805 14.57 1 30.38 77 ARG B O 1
ATOM 2521 N N . GLN B 1 78 ? -19.406 -14.523 15.906 1 32.03 78 GLN B N 1
ATOM 2522 C CA . GLN B 1 78 ? -18.812 -13.211 15.695 1 32.03 78 GLN B CA 1
ATOM 2523 C C . GLN B 1 78 ? -18.25 -13.086 14.273 1 32.03 78 GLN B C 1
ATOM 2525 O O . GLN B 1 78 ? -17.781 -12.023 13.883 1 32.03 78 GLN B O 1
ATOM 2530 N N . ALA B 1 79 ? -18.094 -14.078 13.555 1 34.91 79 ALA B N 1
ATOM 2531 C CA . ALA B 1 79 ? -17.75 -14.172 12.133 1 34.91 79 ALA B CA 1
ATOM 2532 C C . ALA B 1 79 ? -18.797 -13.453 11.281 1 34.91 79 ALA B C 1
ATOM 2534 O O . ALA B 1 79 ? -18.453 -12.805 10.289 1 34.91 79 ALA B O 1
ATOM 2535 N N . LEU B 1 80 ? -20.094 -14.016 11.305 1 34.03 80 LEU B N 1
ATOM 2536 C CA . LEU B 1 80 ? -21.234 -13.336 10.695 1 34.03 80 LEU B CA 1
ATOM 2537 C C . LEU B 1 80 ? -21.203 -11.844 11 1 34.03 80 LEU B C 1
ATOM 2539 O O . LEU B 1 80 ? -21.484 -11.016 10.125 1 34.03 80 LEU B O 1
ATOM 2543 N N . SER B 1 81 ? -21.5 -11.562 12.438 1 34.47 81 SER B N 1
ATOM 2544 C CA . SER B 1 81 ? -21.625 -10.18 12.891 1 34.47 81 SER B CA 1
ATOM 2545 C C . SER B 1 81 ? -20.422 -9.352 12.484 1 34.47 81 SER B C 1
ATOM 2547 O O . SER B 1 81 ? -20.391 -8.133 12.688 1 34.47 81 SER B O 1
ATOM 2549 N N . ARG B 1 82 ? -19.375 -10.07 12.336 1 36.22 82 ARG B N 1
ATOM 2550 C CA . ARG B 1 82 ? -18.172 -9.445 11.797 1 36.22 82 ARG B CA 1
ATOM 2551 C C . ARG B 1 82 ? -18.344 -9.125 10.32 1 36.22 82 ARG B C 1
ATOM 2553 O O . ARG B 1 82 ? -17.359 -9.102 9.57 1 36.22 82 ARG B O 1
ATOM 2560 N N . ALA B 1 83 ? -19.203 -9.734 9.688 1 39.5 83 ALA B N 1
ATOM 2561 C CA . ALA B 1 83 ? -19.516 -8.867 8.562 1 39.5 83 ALA B CA 1
ATOM 2562 C C . ALA B 1 83 ? -18.938 -7.473 8.758 1 39.5 83 ALA B C 1
ATOM 2564 O O . ALA B 1 83 ? -19.688 -6.5 8.906 1 39.5 83 ALA B O 1
ATOM 2565 N N . CYS B 1 84 ? -18.312 -7.352 9.875 1 43.69 84 CYS B N 1
ATOM 2566 C CA . CYS B 1 84 ? -17.453 -6.254 10.289 1 43.69 84 CYS B CA 1
ATOM 2567 C C . CYS B 1 84 ? -16.781 -5.602 9.078 1 43.69 84 CYS B C 1
ATOM 2569 O O . CYS B 1 84 ? -16.328 -6.293 8.164 1 43.69 84 CYS B O 1
ATOM 2571 N N . ALA B 1 85 ? -17.109 -4.402 8.852 1 60.59 85 ALA B N 1
ATOM 2572 C CA . ALA B 1 85 ? -17.062 -3.432 7.762 1 60.59 85 ALA B CA 1
ATOM 2573 C C . ALA B 1 85 ? -15.727 -3.512 7.016 1 60.59 85 ALA B C 1
ATOM 2575 O O . ALA B 1 85 ? -14.68 -3.156 7.559 1 60.59 85 ALA B O 1
ATOM 2576 N N . ARG B 1 86 ? -15.664 -4.629 6.188 1 79 86 ARG B N 1
ATOM 2577 C CA . ARG B 1 86 ? -14.531 -4.738 5.281 1 79 86 ARG B CA 1
ATOM 2578 C C . ARG B 1 86 ? -14.062 -3.361 4.82 1 79 86 ARG B C 1
ATOM 2580 O O . ARG B 1 86 ? -14.883 -2.484 4.539 1 79 86 ARG B O 1
ATOM 2587 N N . ARG B 1 87 ? -12.883 -3.307 5.102 1 83.69 87 ARG B N 1
ATOM 2588 C CA . ARG B 1 87 ? -12.297 -2.053 4.641 1 83.69 87 ARG B CA 1
ATOM 2589 C C . ARG B 1 87 ? -11.984 -2.107 3.148 1 83.69 87 ARG B C 1
ATOM 2591 O O . ARG B 1 87 ? -11.992 -1.078 2.471 1 83.69 87 ARG B O 1
ATOM 2598 N N . TRP B 1 88 ? -11.773 -3.314 2.709 1 88.44 88 TRP B N 1
ATOM 2599 C CA . TRP B 1 88 ? -11.336 -3.547 1.335 1 88.44 88 TRP B CA 1
ATOM 2600 C C . TRP B 1 88 ? -12.398 -4.316 0.552 1 88.44 88 TRP B C 1
ATOM 2602 O O . TRP B 1 88 ? -12.859 -5.371 0.992 1 88.44 88 TRP B O 1
ATOM 2612 N N . ASN B 1 89 ? -12.828 -3.684 -0.563 1 85.31 89 ASN B N 1
ATOM 2613 C CA . ASN B 1 89 ? -13.797 -4.316 -1.454 1 85.31 89 ASN B CA 1
ATOM 2614 C C . ASN B 1 89 ? -13.203 -4.582 -2.834 1 85.31 89 ASN B C 1
ATOM 2616 O O . ASN B 1 89 ? -13.336 -3.758 -3.74 1 85.31 89 ASN B O 1
ATOM 2620 N N . PRO B 1 90 ? -12.719 -5.684 -3.006 1 84.44 90 PRO B N 1
ATOM 2621 C CA . PRO B 1 90 ? -12.047 -5.977 -4.273 1 84.44 90 PRO B CA 1
ATOM 2622 C C . PRO B 1 90 ? -13.016 -6.133 -5.438 1 84.44 90 PRO B C 1
ATOM 2624 O O . PRO B 1 90 ? -12.602 -6.148 -6.598 1 84.44 90 PRO B O 1
ATOM 2627 N N . LEU B 1 91 ? -14.227 -6.215 -5.23 1 81.94 91 LEU B N 1
ATOM 2628 C CA . LEU B 1 91 ? -15.203 -6.469 -6.285 1 81.94 91 LEU B CA 1
ATOM 2629 C C . LEU B 1 91 ? -15.281 -5.293 -7.254 1 81.94 91 LEU B C 1
ATOM 2631 O O . LEU B 1 91 ? -15.781 -5.434 -8.367 1 81.94 91 LEU B O 1
ATOM 2635 N N . ASN B 1 92 ? -14.797 -4.223 -6.805 1 79.19 92 ASN B N 1
ATOM 2636 C CA . ASN B 1 92 ? -14.797 -3.061 -7.684 1 79.19 92 ASN B CA 1
ATOM 2637 C C . ASN B 1 92 ? -13.484 -2.945 -8.461 1 79.19 92 ASN B C 1
ATOM 2639 O O . ASN B 1 92 ? -13.266 -1.968 -9.18 1 79.19 92 ASN B O 1
ATOM 2643 N N . HIS B 1 93 ? -12.672 -3.939 -8.336 1 83.62 93 HIS B N 1
ATOM 2644 C CA . HIS B 1 93 ? -11.406 -4.035 -9.055 1 83.62 93 HIS B CA 1
ATOM 2645 C C . HIS B 1 93 ? -11.523 -4.984 -10.242 1 83.62 93 HIS B C 1
ATOM 2647 O O . HIS B 1 93 ? -10.961 -6.082 -10.227 1 83.62 93 HIS B O 1
ATOM 2653 N N . ARG B 1 94 ? -11.992 -4.578 -11.383 1 82.12 94 ARG B N 1
ATOM 2654 C CA . ARG B 1 94 ? -12.422 -5.422 -12.492 1 82.12 94 ARG B CA 1
ATOM 2655 C C . ARG B 1 94 ? -11.227 -5.957 -13.273 1 82.12 94 ARG B C 1
ATOM 2657 O O . ARG B 1 94 ? -11.336 -6.965 -13.977 1 82.12 94 ARG B O 1
ATOM 2664 N N . GLU B 1 95 ? -10.102 -5.348 -13.117 1 89.31 95 GLU B N 1
ATOM 2665 C CA . GLU B 1 95 ? -8.953 -5.762 -13.914 1 89.31 95 GLU B CA 1
ATOM 2666 C C . GLU B 1 95 ? -8.141 -6.832 -13.188 1 89.31 95 GLU B C 1
ATOM 2668 O O . GLU B 1 95 ? -7.223 -7.418 -13.766 1 89.31 95 GLU B O 1
ATOM 2673 N N . ASN B 1 96 ? -8.5 -7.121 -11.992 1 94 96 ASN B N 1
ATOM 2674 C CA . ASN B 1 96 ? -7.797 -8.148 -11.227 1 94 96 ASN B CA 1
ATOM 2675 C C . ASN B 1 96 ? -8.062 -9.539 -11.781 1 94 96 ASN B C 1
ATOM 2677 O O . ASN B 1 96 ? -9.203 -9.867 -12.133 1 94 96 ASN B O 1
ATOM 2681 N N . ILE B 1 97 ? -7.051 -10.383 -11.836 1 94.31 97 ILE B N 1
ATOM 2682 C CA . ILE B 1 97 ? -7.09 -11.719 -12.406 1 94.31 97 ILE B CA 1
ATOM 2683 C C . ILE B 1 97 ? -8.172 -12.547 -11.719 1 94.31 97 ILE B C 1
ATOM 2685 O O . ILE B 1 97 ? -8.836 -13.367 -12.352 1 94.31 97 ILE B O 1
ATOM 2689 N N . PHE B 1 98 ? -8.445 -12.328 -10.438 1 94.38 98 PHE B N 1
ATOM 2690 C CA . PHE B 1 98 ? -9.305 -13.195 -9.641 1 94.38 98 PHE B CA 1
ATOM 2691 C C . PHE B 1 98 ? -10.703 -12.609 -9.516 1 94.38 98 PHE B C 1
ATOM 2693 O O . PHE B 1 98 ? -11.531 -13.117 -8.766 1 94.38 98 PHE B O 1
ATOM 2700 N N . HIS B 1 99 ? -10.859 -11.516 -10.227 1 93.38 99 HIS B N 1
ATOM 2701 C CA . HIS B 1 99 ? -12.219 -10.984 -10.297 1 93.38 99 HIS B CA 1
ATOM 2702 C C . HIS B 1 99 ? -13.156 -11.953 -11.008 1 93.38 99 HIS B C 1
ATOM 2704 O O . HIS B 1 99 ? -12.773 -12.57 -12.008 1 93.38 99 HIS B O 1
ATOM 2710 N N . PRO B 1 100 ? -14.312 -12.094 -10.594 1 90.88 100 PRO B N 1
ATOM 2711 C CA . PRO B 1 100 ? -15.25 -13.07 -11.148 1 90.88 100 PRO B CA 1
ATOM 2712 C C . PRO B 1 100 ? -15.516 -12.852 -12.641 1 90.88 100 PRO B C 1
ATOM 2714 O O . PRO B 1 100 ? -15.859 -13.797 -13.359 1 90.88 100 PRO B O 1
ATOM 2717 N N . THR B 1 101 ? -15.391 -11.648 -13.109 1 90.62 101 THR B N 1
ATOM 2718 C CA . THR B 1 101 ? -15.641 -11.359 -14.516 1 90.62 101 THR B CA 1
ATOM 2719 C C . THR B 1 101 ? -14.375 -11.586 -15.344 1 90.62 101 THR B C 1
ATOM 2721 O O . THR B 1 101 ? -14.461 -11.852 -16.547 1 90.62 101 THR B O 1
ATOM 2724 N N . LYS B 1 102 ? -13.25 -11.539 -14.812 1 92.81 102 LYS B N 1
ATOM 2725 C CA . LYS B 1 102 ? -11.992 -11.648 -15.547 1 92.81 102 LYS B CA 1
ATOM 2726 C C . LYS B 1 102 ? -11.453 -13.078 -15.516 1 92.81 102 LYS B C 1
ATOM 2728 O O . LYS B 1 102 ? -10.875 -13.547 -16.5 1 92.81 102 LYS B O 1
ATOM 2733 N N . LEU B 1 103 ? -11.609 -13.789 -14.422 1 93.69 103 LEU B N 1
ATOM 2734 C CA . LEU B 1 103 ? -11.039 -15.117 -14.211 1 93.69 103 LEU B CA 1
ATOM 2735 C C . LEU B 1 103 ? -11.484 -16.078 -15.305 1 93.69 103 LEU B C 1
ATOM 2737 O O . LEU B 1 103 ? -10.664 -16.797 -15.875 1 93.69 103 LEU B O 1
ATOM 2741 N N . PRO B 1 104 ? -12.758 -16.078 -15.672 1 91.94 104 PRO B N 1
ATOM 2742 C CA . PRO B 1 104 ? -13.172 -16.984 -16.75 1 91.94 104 PRO B CA 1
ATOM 2743 C C . PRO B 1 104 ? -12.477 -16.703 -18.078 1 91.94 104 PRO B C 1
ATOM 2745 O O . PRO B 1 104 ? -12.141 -17.625 -18.812 1 91.94 104 PRO B O 1
ATOM 2748 N N . ASP B 1 105 ? -12.305 -15.438 -18.344 1 92 105 ASP B N 1
ATOM 2749 C CA . ASP B 1 105 ? -11.609 -15.055 -19.562 1 92 105 ASP B CA 1
ATOM 2750 C C . ASP B 1 105 ? -10.164 -15.547 -19.547 1 92 105 ASP B C 1
ATOM 2752 O O . ASP B 1 105 ? -9.648 -16.016 -20.578 1 92 105 ASP B O 1
ATOM 2756 N N . ILE B 1 106 ? -9.562 -15.406 -18.453 1 91.75 106 ILE B N 1
ATOM 2757 C CA . ILE B 1 106 ? -8.18 -15.852 -18.297 1 91.75 106 ILE B CA 1
ATOM 2758 C C . ILE B 1 106 ? -8.109 -17.375 -18.453 1 91.75 106 ILE B C 1
ATOM 2760 O O . ILE B 1 106 ? -7.242 -17.875 -19.172 1 91.75 106 ILE B O 1
ATOM 2764 N N . CYS B 1 107 ? -8.969 -18.062 -17.875 1 90 107 CYS B N 1
ATOM 2765 C CA . CYS B 1 107 ? -9 -19.531 -17.969 1 90 107 CYS B CA 1
ATOM 2766 C C . CYS B 1 107 ? -9.266 -19.969 -19.406 1 90 107 CYS B C 1
ATOM 2768 O O . CYS B 1 107 ? -8.633 -20.906 -19.891 1 90 107 CYS B O 1
ATOM 2770 N N . ALA B 1 108 ? -10.133 -19.281 -20.031 1 89.12 108 ALA B N 1
ATOM 2771 C CA . ALA B 1 108 ? -10.453 -19.609 -21.422 1 89.12 108 ALA B CA 1
ATOM 2772 C C . ALA B 1 108 ? -9.234 -19.422 -22.328 1 89.12 108 ALA B C 1
ATOM 2774 O O . ALA B 1 108 ? -9.016 -20.203 -23.25 1 89.12 108 ALA B O 1
ATOM 2775 N N . PHE B 1 109 ? -8.586 -18.438 -22.047 1 89.06 109 PHE B N 1
ATOM 2776 C CA . PHE B 1 109 ? -7.379 -18.156 -22.812 1 89.06 109 PHE B CA 1
ATOM 2777 C C . PHE B 1 109 ? -6.391 -19.312 -22.688 1 89.06 109 PHE B C 1
ATOM 2779 O O . PHE B 1 109 ? -5.836 -19.766 -23.688 1 89.06 109 PHE B O 1
ATOM 2786 N N . PHE B 1 110 ? -6.188 -19.828 -21.484 1 88.12 110 PHE B N 1
ATOM 2787 C CA . PHE B 1 110 ? -5.262 -20.922 -21.266 1 88.12 110 PHE B CA 1
ATOM 2788 C C . PHE B 1 110 ? -5.785 -22.219 -21.891 1 88.12 110 PHE B C 1
ATOM 2790 O O . PHE B 1 110 ? -5.027 -22.969 -22.5 1 88.12 110 PHE B O 1
ATOM 2797 N N . LYS B 1 111 ? -7.031 -22.391 -21.781 1 84.88 111 LYS B N 1
ATOM 2798 C CA . LYS B 1 111 ? -7.633 -23.609 -22.312 1 84.88 111 LYS B CA 1
ATOM 2799 C C . LYS B 1 111 ? -7.492 -23.672 -23.828 1 84.88 111 LYS B C 1
ATOM 2801 O O . LYS B 1 111 ? -7.262 -24.75 -24.391 1 84.88 111 LYS B O 1
ATOM 2806 N N . LYS B 1 112 ? -7.641 -22.578 -24.422 1 84.62 112 LYS B N 1
ATOM 2807 C CA . LYS B 1 112 ? -7.5 -22.5 -25.875 1 84.62 112 LYS B CA 1
ATOM 2808 C C . LYS B 1 112 ? -6.066 -22.812 -26.312 1 84.62 112 LYS B C 1
ATOM 2810 O O . LYS B 1 112 ? -5.844 -23.484 -27.312 1 84.62 112 LYS B O 1
ATOM 2815 N N . ASN B 1 113 ? -5.172 -22.391 -25.562 1 82.69 113 ASN B N 1
ATOM 2816 C CA . ASN B 1 113 ? -3.766 -22.531 -25.922 1 82.69 113 ASN B CA 1
ATOM 2817 C C . ASN B 1 113 ? -3.219 -23.906 -25.516 1 82.69 113 ASN B C 1
ATOM 2819 O O . ASN B 1 113 ? -2.24 -24.375 -26.094 1 82.69 113 ASN B O 1
ATOM 2823 N N . LEU B 1 114 ? -3.811 -24.547 -24.469 1 82.38 114 LEU B N 1
ATOM 2824 C CA . LEU B 1 114 ? -3.354 -25.844 -23.984 1 82.38 114 LEU B CA 1
ATOM 2825 C C . LEU B 1 114 ? -4.105 -26.984 -24.672 1 82.38 114 LEU B C 1
ATOM 2827 O O . LEU B 1 114 ? -3.715 -28.141 -24.562 1 82.38 114 LEU B O 1
ATOM 2831 N N . ASP B 1 115 ? -4.617 -26.797 -26.031 1 64.5 115 ASP B N 1
ATOM 2832 C CA . ASP B 1 115 ? -5.348 -27.703 -26.906 1 64.5 115 ASP B CA 1
ATOM 2833 C C . ASP B 1 115 ? -5.855 -28.922 -26.141 1 64.5 115 ASP B C 1
ATOM 2835 O O . ASP B 1 115 ? -6.973 -29.391 -26.375 1 64.5 115 ASP B O 1
ATOM 2839 N N . GLU B 1 116 ? -4.973 -29.984 -25.578 1 55.78 116 GLU B N 1
ATOM 2840 C CA . GLU B 1 116 ? -5.152 -31.375 -25.172 1 55.78 116 GLU B CA 1
ATOM 2841 C C . GLU B 1 116 ? -5.23 -31.5 -23.656 1 55.78 116 GLU B C 1
ATOM 2843 O O . GLU B 1 116 ? -5.379 -32.594 -23.125 1 55.78 116 GLU B O 1
ATOM 2848 N N . ALA B 1 117 ? -4.992 -30.562 -22.938 1 54 117 ALA B N 1
ATOM 2849 C CA . ALA B 1 117 ? -4.852 -30.938 -21.531 1 54 117 ALA B CA 1
ATOM 2850 C C . ALA B 1 117 ? -6.199 -31.312 -20.938 1 54 117 ALA B C 1
ATOM 2852 O O . ALA B 1 117 ? -7.215 -30.672 -21.219 1 54 117 ALA B O 1
ATOM 2853 N N . PRO B 1 118 ? -6.379 -32.656 -20.656 1 52.31 118 PRO B N 1
ATOM 2854 C CA . PRO B 1 118 ? -7.613 -33 -19.938 1 52.31 118 PRO B CA 1
ATOM 2855 C C . PRO B 1 118 ? -7.965 -31.984 -18.859 1 52.31 118 PRO B C 1
ATOM 2857 O O . PRO B 1 118 ? -7.488 -32.094 -17.719 1 52.31 118 PRO B O 1
ATOM 2860 N N . LEU B 1 119 ? -7.98 -30.859 -19.297 1 54.31 119 LEU B N 1
ATOM 2861 C CA . LEU B 1 119 ? -8.312 -29.844 -18.297 1 54.31 119 LEU B CA 1
ATOM 2862 C C . LEU B 1 119 ? -9.609 -30.203 -17.578 1 54.31 119 LEU B C 1
ATOM 2864 O O . LEU B 1 119 ? -10.695 -30.016 -18.109 1 54.31 119 LEU B O 1
ATOM 2868 N N . ASP B 1 120 ? -9.648 -31.578 -17.25 1 49.31 120 ASP B N 1
ATOM 2869 C CA . ASP B 1 120 ? -10.812 -32.031 -16.5 1 49.31 120 ASP B CA 1
ATOM 2870 C C . ASP B 1 120 ? -11.43 -30.906 -15.688 1 49.31 120 ASP B C 1
ATOM 2872 O O . ASP B 1 120 ? -10.711 -30.094 -15.094 1 49.31 120 ASP B O 1
ATOM 2876 N N . GLU B 1 121 ? -12.516 -30.406 -16.141 1 48.62 121 GLU B N 1
ATOM 2877 C CA . GLU B 1 121 ? -13.5 -29.609 -15.406 1 48.62 121 GLU B CA 1
ATOM 2878 C C . GLU B 1 121 ? -13.586 -30.047 -13.945 1 48.62 121 GLU B C 1
ATOM 2880 O O . GLU B 1 121 ? -14.547 -29.719 -13.242 1 48.62 121 GLU B O 1
ATOM 2885 N N . ASP B 1 122 ? -12.891 -31.141 -13.672 1 44.56 122 ASP B N 1
ATOM 2886 C CA . ASP B 1 122 ? -13.227 -31.625 -12.344 1 44.56 122 ASP B CA 1
ATOM 2887 C C . ASP B 1 122 ? -13.43 -30.469 -11.367 1 44.56 122 ASP B C 1
ATOM 2889 O O . ASP B 1 122 ? -12.727 -29.469 -11.445 1 44.56 122 ASP B O 1
ATOM 2893 N N . GLY B 1 123 ? -14.617 -30.328 -10.977 1 44.78 123 GLY B N 1
ATOM 2894 C CA . GLY B 1 123 ? -15.227 -29.516 -9.93 1 44.78 123 GLY B CA 1
ATOM 2895 C C . GLY B 1 123 ? -14.242 -29.109 -8.844 1 44.78 123 GLY B C 1
ATOM 2896 O O . GLY B 1 123 ? -13.797 -29.938 -8.062 1 44.78 123 GLY B O 1
ATOM 2897 N N . GLU B 1 124 ? -13.211 -28.453 -9.227 1 51.12 124 GLU B N 1
ATOM 2898 C CA . GLU B 1 124 ? -12.352 -27.938 -8.156 1 51.12 124 GLU B CA 1
ATOM 2899 C C . GLU B 1 124 ? -13.102 -27.891 -6.824 1 51.12 124 GLU B C 1
ATOM 2901 O O . GLU B 1 124 ? -14.18 -27.297 -6.73 1 51.12 124 GLU B O 1
ATOM 2906 N N . ILE B 1 125 ? -13.164 -29.016 -6.191 1 53.03 125 ILE B N 1
ATOM 2907 C CA . ILE B 1 125 ? -13.68 -29.062 -4.828 1 53.03 125 ILE B CA 1
ATOM 2908 C C . ILE B 1 125 ? -13.242 -27.812 -4.07 1 53.03 125 ILE B C 1
ATOM 2910 O O . ILE B 1 125 ? -12.039 -27.547 -3.932 1 53.03 125 ILE B O 1
ATOM 2914 N N . PRO B 1 126 ? -14.172 -26.969 -4.047 1 61.81 126 PRO B N 1
ATOM 2915 C CA . PRO B 1 126 ? -13.852 -25.828 -3.189 1 61.81 126 PRO B CA 1
ATOM 2916 C C . PRO B 1 126 ? -13.188 -26.25 -1.879 1 61.81 126 PRO B C 1
ATOM 2918 O O . PRO B 1 126 ? -13.523 -27.281 -1.312 1 61.81 126 PRO B O 1
ATOM 2921 N N . SER B 1 127 ? -11.906 -25.938 -1.778 1 63.53 127 SER B N 1
ATOM 2922 C CA . SER B 1 127 ? -11.188 -26.141 -0.52 1 63.53 127 SER B CA 1
ATOM 2923 C C . SER B 1 127 ? -11.742 -25.219 0.572 1 63.53 127 SER B C 1
ATOM 2925 O O . SER B 1 127 ? -11.398 -24.047 0.631 1 63.53 127 SER B O 1
ATOM 2927 N N . THR B 1 128 ? -12.664 -25.781 1.277 1 68.31 128 THR B N 1
ATOM 2928 C CA . THR B 1 128 ? -13.328 -24.891 2.236 1 68.31 128 THR B CA 1
ATOM 2929 C C . THR B 1 128 ? -13 -25.312 3.666 1 68.31 128 THR B C 1
ATOM 2931 O O . THR B 1 128 ? -13.297 -24.578 4.613 1 68.31 128 THR B O 1
ATOM 2934 N N . ASP B 1 129 ? -12.219 -26.344 3.746 1 79.19 129 ASP B N 1
ATOM 2935 C CA . ASP B 1 129 ? -11.953 -26.781 5.117 1 79.19 129 ASP B CA 1
ATOM 2936 C C . ASP B 1 129 ? -10.703 -26.109 5.668 1 79.19 129 ASP B C 1
ATOM 2938 O O . ASP B 1 129 ? -9.594 -26.328 5.164 1 79.19 129 ASP B O 1
ATOM 2942 N N . PRO B 1 130 ? -10.797 -25.359 6.652 1 82.94 130 PRO B N 1
ATOM 2943 C CA . PRO B 1 130 ? -9.656 -24.656 7.246 1 82.94 130 PRO B CA 1
ATOM 2944 C C . PRO B 1 130 ? -8.586 -25.609 7.773 1 82.94 130 PRO B C 1
ATOM 2946 O O . PRO B 1 130 ? -7.457 -25.188 8.031 1 82.94 130 PRO B O 1
ATOM 2949 N N . ALA B 1 131 ? -8.898 -26.781 7.906 1 84.94 131 ALA B N 1
ATOM 2950 C CA . ALA B 1 131 ? -7.93 -27.766 8.406 1 84.94 131 ALA B CA 1
ATOM 2951 C C . ALA B 1 131 ? -6.988 -28.219 7.301 1 84.94 131 ALA B C 1
ATOM 2953 O O . ALA B 1 131 ? -5.926 -28.781 7.574 1 84.94 131 ALA B O 1
ATOM 2954 N N . ASP B 1 132 ? -7.383 -27.969 6.121 1 89.12 132 ASP B N 1
ATOM 2955 C CA . ASP B 1 132 ? -6.598 -28.438 4.984 1 89.12 132 ASP B CA 1
ATOM 2956 C C . ASP B 1 132 ? -5.48 -27.453 4.648 1 89.12 132 ASP B C 1
ATOM 2958 O O . ASP B 1 132 ? -5.742 -26.281 4.359 1 89.12 132 ASP B O 1
ATOM 2962 N N . ASN B 1 133 ? -4.293 -27.891 4.699 1 91.44 133 ASN B N 1
ATOM 2963 C CA . ASN B 1 133 ? -3.111 -27.109 4.332 1 91.44 133 ASN B CA 1
ATOM 2964 C C . ASN B 1 133 ? -2.787 -27.266 2.848 1 91.44 133 ASN B C 1
ATOM 2966 O O . ASN B 1 133 ? -2.455 -28.359 2.385 1 91.44 133 ASN B O 1
ATOM 2970 N N . TYR B 1 134 ? -2.848 -26.188 2.166 1 93.88 134 TYR B N 1
ATOM 2971 C CA . TYR B 1 134 ? -2.682 -26.219 0.718 1 93.88 134 TYR B CA 1
ATOM 2972 C C . TYR B 1 134 ? -1.295 -25.734 0.315 1 93.88 134 TYR B C 1
ATOM 2974 O O . TYR B 1 134 ? -0.992 -25.625 -0.874 1 93.88 134 TYR B O 1
ATOM 2982 N N . ALA B 1 135 ? -0.409 -25.438 1.211 1 95.38 135 ALA B N 1
ATOM 2983 C CA . ALA B 1 135 ? 0.92 -24.922 0.906 1 95.38 135 ALA B CA 1
ATOM 2984 C C . ALA B 1 135 ? 1.657 -25.828 -0.073 1 95.38 135 ALA B C 1
ATOM 2986 O O . ALA B 1 135 ? 2.219 -25.359 -1.064 1 95.38 135 ALA B O 1
ATOM 2987 N N . GLY B 1 136 ? 1.639 -27.109 0.208 1 95.12 136 GLY B N 1
ATOM 2988 C CA . GLY B 1 136 ? 2.305 -28.062 -0.661 1 95.12 136 GLY B CA 1
ATOM 2989 C C . GLY B 1 136 ? 1.734 -28.094 -2.066 1 95.12 136 GLY B C 1
ATOM 2990 O O . GLY B 1 136 ? 2.471 -28.281 -3.037 1 95.12 136 GLY B O 1
ATOM 2991 N N . VAL B 1 137 ? 0.432 -27.922 -2.162 1 95.12 137 VAL B N 1
ATOM 2992 C CA . VAL B 1 137 ? -0.241 -27.906 -3.457 1 95.12 137 VAL B CA 1
ATOM 2993 C C . VAL B 1 137 ? 0.244 -26.719 -4.273 1 95.12 137 VAL B C 1
ATOM 2995 O O . VAL B 1 137 ? 0.701 -26.875 -5.41 1 95.12 137 VAL B O 1
ATOM 2998 N N . PHE B 1 138 ? 0.213 -25.531 -3.697 1 97.44 138 PHE B N 1
ATOM 2999 C CA . PHE B 1 138 ? 0.618 -24.312 -4.391 1 97.44 138 PHE B CA 1
ATOM 3000 C C . PHE B 1 138 ? 2.092 -24.375 -4.773 1 97.44 138 PHE B C 1
ATOM 3002 O O . PHE B 1 138 ? 2.457 -24.047 -5.906 1 97.44 138 PHE B O 1
ATOM 3009 N N . LEU B 1 139 ? 2.898 -24.812 -3.857 1 97.81 139 LEU B N 1
ATOM 3010 C CA . LEU B 1 139 ? 4.336 -24.859 -4.09 1 97.81 139 LEU B CA 1
ATOM 3011 C C . LEU B 1 139 ? 4.672 -25.859 -5.199 1 97.81 139 LEU B C 1
ATOM 3013 O O . LEU B 1 139 ? 5.617 -25.641 -5.961 1 97.81 139 LEU B O 1
ATOM 3017 N N . SER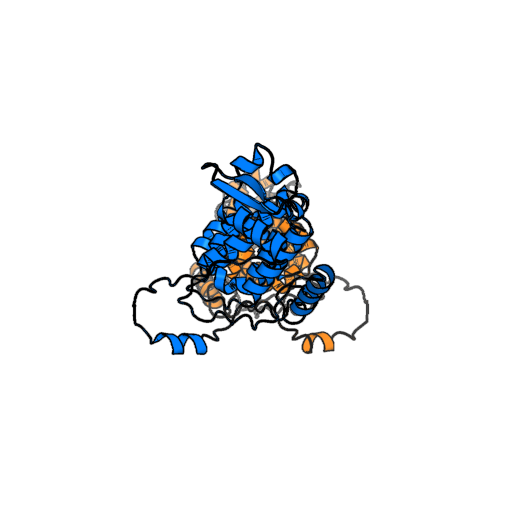 B 1 140 ? 3.949 -26.891 -5.277 1 97.25 140 SER B N 1
ATOM 3018 C CA . SER B 1 140 ? 4.18 -27.875 -6.332 1 97.25 140 SER B CA 1
ATOM 3019 C C . SER B 1 140 ? 3.986 -27.25 -7.715 1 97.25 140 SER B C 1
ATOM 3021 O O . SER B 1 140 ? 4.812 -27.453 -8.609 1 97.25 140 SER B O 1
ATOM 3023 N N . HIS B 1 141 ? 2.9 -26.531 -7.871 1 97.31 141 HIS B N 1
ATOM 3024 C CA . HIS B 1 141 ? 2.686 -25.844 -9.141 1 97.31 141 HIS B CA 1
ATOM 3025 C C . HIS B 1 141 ? 3.803 -24.844 -9.414 1 97.31 141 HIS B C 1
ATOM 3027 O O . HIS B 1 141 ? 4.305 -24.75 -10.539 1 97.31 141 HIS B O 1
ATOM 3033 N N . ALA B 1 142 ? 4.188 -24.094 -8.391 1 98.31 142 ALA B N 1
ATOM 3034 C CA . ALA B 1 142 ? 5.223 -23.078 -8.547 1 98.31 142 ALA B CA 1
ATOM 3035 C C . ALA B 1 142 ? 6.562 -23.719 -8.914 1 98.31 142 ALA B C 1
ATOM 3037 O O . ALA B 1 142 ? 7.32 -23.156 -9.711 1 98.31 142 ALA B O 1
ATOM 3038 N N . GLU B 1 143 ? 6.875 -24.844 -8.328 1 97.75 143 GLU B N 1
ATOM 3039 C CA . GLU B 1 143 ? 8.117 -25.547 -8.617 1 97.75 143 GLU B CA 1
ATOM 3040 C C . GLU B 1 143 ? 8.141 -26.062 -10.047 1 97.75 143 GLU B C 1
ATOM 3042 O O . GLU B 1 143 ? 9.164 -25.984 -10.727 1 97.75 143 GLU B O 1
ATOM 3047 N N . VAL B 1 144 ? 7.055 -26.609 -10.445 1 97.5 144 VAL B N 1
ATOM 3048 C CA . VAL B 1 144 ? 6.957 -27.047 -11.828 1 97.5 144 VAL B CA 1
ATOM 3049 C C . VAL B 1 144 ? 7.113 -25.859 -12.766 1 97.5 144 VAL B C 1
ATOM 3051 O O . VAL B 1 144 ? 7.824 -25.922 -13.766 1 97.5 144 VAL B O 1
ATOM 3054 N N . TYR B 1 145 ? 6.484 -24.766 -12.438 1 98 145 TYR B N 1
ATOM 3055 C CA . TYR B 1 145 ? 6.602 -23.531 -13.219 1 98 145 TYR B CA 1
ATOM 3056 C C . TYR B 1 145 ? 8.055 -23.094 -13.32 1 98 145 TYR B C 1
ATOM 3058 O O . TYR B 1 145 ? 8.523 -22.719 -14.398 1 98 145 TYR B O 1
ATOM 3066 N N . ARG B 1 146 ? 8.703 -23.125 -12.227 1 97.38 146 ARG B N 1
ATOM 3067 C CA . ARG B 1 146 ? 10.102 -22.719 -12.203 1 97.38 146 ARG B CA 1
ATOM 3068 C C . ARG B 1 146 ? 10.945 -23.562 -13.141 1 97.38 146 ARG B C 1
ATOM 3070 O O . ARG B 1 146 ? 11.758 -23.047 -13.906 1 97.38 146 ARG B O 1
ATOM 3077 N N . LEU B 1 147 ? 10.789 -24.812 -13.062 1 95.81 147 LEU B N 1
ATOM 3078 C CA . LEU B 1 147 ? 11.555 -25.703 -13.93 1 95.81 147 LEU B CA 1
ATOM 3079 C C . LEU B 1 147 ? 11.219 -25.453 -15.398 1 95.81 147 LEU B C 1
ATOM 3081 O O . LEU B 1 147 ? 12.117 -25.391 -16.234 1 95.81 147 LEU B O 1
ATOM 3085 N N . ALA B 1 148 ? 9.914 -25.359 -15.648 1 95.94 148 ALA B N 1
ATOM 3086 C CA . ALA B 1 148 ? 9.492 -25.062 -17.016 1 95.94 148 ALA B CA 1
ATOM 3087 C C . ALA B 1 148 ? 10.07 -23.75 -17.5 1 95.94 148 ALA B C 1
ATOM 3089 O O . ALA B 1 148 ? 10.492 -23.641 -18.656 1 95.94 148 ALA B O 1
ATOM 3090 N N . PHE B 1 149 ? 10.094 -22.781 -16.656 1 95.44 149 PHE B N 1
ATOM 3091 C CA . PHE B 1 149 ? 10.633 -21.469 -16.984 1 95.44 149 PHE B CA 1
ATOM 3092 C C . PHE B 1 149 ? 12.125 -21.547 -17.281 1 95.44 149 PHE B C 1
ATOM 3094 O O . PHE B 1 149 ? 12.586 -21.016 -18.297 1 95.44 149 PHE B O 1
ATOM 3101 N N . THR B 1 150 ? 12.891 -22.234 -16.469 1 92.88 150 THR B N 1
ATOM 3102 C CA . THR B 1 150 ? 14.336 -22.312 -16.578 1 92.88 150 THR B CA 1
ATOM 3103 C C . THR B 1 150 ? 14.727 -23.094 -17.844 1 92.88 150 THR B C 1
ATOM 3105 O O . THR B 1 150 ? 15.773 -22.844 -18.438 1 92.88 150 THR B O 1
ATOM 3108 N N . THR B 1 151 ? 13.891 -24 -18.297 1 93.38 151 THR B N 1
ATOM 3109 C CA . THR B 1 151 ? 14.203 -24.844 -19.453 1 93.38 151 THR B CA 1
ATOM 3110 C C . THR B 1 151 ? 13.438 -24.375 -20.688 1 93.38 151 THR B C 1
ATOM 3112 O O . THR B 1 151 ? 13.445 -25.047 -21.719 1 93.38 151 THR B O 1
ATOM 3115 N N . ASN B 1 152 ? 12.648 -23.312 -20.547 1 93.62 152 ASN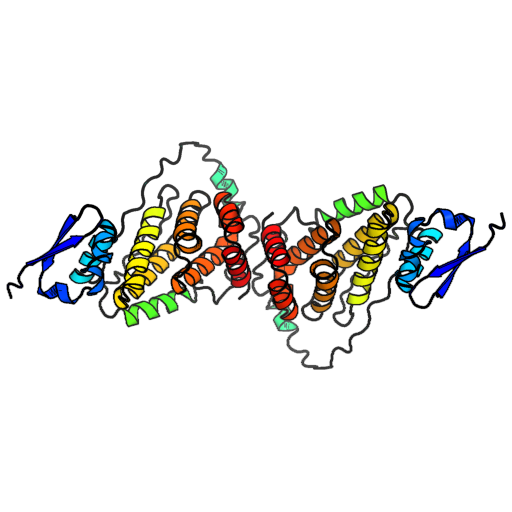 B N 1
ATOM 3116 C CA . ASN B 1 152 ? 11.852 -22.734 -21.625 1 93.62 152 ASN B CA 1
ATOM 3117 C C . ASN B 1 152 ? 10.867 -23.75 -22.203 1 93.62 152 ASN B C 1
ATOM 3119 O O . ASN B 1 152 ? 10.727 -23.875 -23.422 1 93.62 152 ASN B O 1
ATOM 3123 N N . TRP B 1 153 ? 10.328 -24.578 -21.328 1 93.94 153 TRP B N 1
ATOM 3124 C CA . TRP B 1 153 ? 9.273 -25.516 -21.688 1 93.94 153 TRP B CA 1
ATOM 3125 C C . TRP B 1 153 ? 7.914 -24.828 -21.719 1 93.94 153 TRP B C 1
ATOM 3127 O O . TRP B 1 153 ? 7.148 -24.906 -20.75 1 93.94 153 TRP B O 1
ATOM 3137 N N . VAL B 1 154 ? 7.453 -24.234 -22.812 1 92.88 154 VAL B N 1
ATOM 3138 C CA . VAL B 1 154 ? 6.367 -23.266 -22.953 1 92.88 154 VAL B CA 1
ATOM 3139 C C . VAL B 1 154 ? 5.047 -23.922 -22.562 1 92.88 154 VAL B C 1
ATOM 3141 O O . VAL B 1 154 ? 4.266 -23.344 -21.797 1 92.88 154 VAL B O 1
ATOM 3144 N N . SER B 1 155 ? 4.797 -25.125 -23.078 1 92.62 155 SER B N 1
ATOM 3145 C CA . SER B 1 155 ? 3.523 -25.781 -22.797 1 92.62 155 SER B CA 1
ATOM 3146 C C . SER B 1 155 ? 3.361 -26.094 -21.312 1 92.62 155 SER B C 1
ATOM 3148 O O . SER B 1 155 ? 2.301 -25.844 -20.734 1 92.62 155 SER B O 1
ATOM 3150 N N . LEU B 1 156 ? 4.41 -26.625 -20.688 1 94.81 156 LEU B N 1
ATOM 3151 C CA . LEU B 1 156 ? 4.363 -26.938 -19.266 1 94.81 156 LEU B CA 1
ATOM 3152 C C . LEU B 1 156 ? 4.293 -25.672 -18.422 1 94.81 156 LEU B C 1
ATOM 3154 O O . LEU B 1 156 ? 3.645 -25.656 -17.375 1 94.81 156 LEU B O 1
ATOM 3158 N N . LEU B 1 157 ? 4.949 -24.625 -18.906 1 95.69 157 LEU B N 1
ATOM 3159 C CA . LEU B 1 157 ? 4.906 -23.328 -18.266 1 95.69 157 LEU B CA 1
ATOM 3160 C C . LEU B 1 157 ? 3.477 -22.797 -18.188 1 95.69 157 LEU B C 1
ATOM 3162 O O . LEU B 1 157 ? 3.004 -22.406 -17.125 1 95.69 157 LEU B O 1
ATOM 3166 N N . SER B 1 158 ? 2.848 -22.844 -19.297 1 95 158 SER B N 1
ATOM 3167 C CA . SER B 1 158 ? 1.468 -22.391 -19.375 1 95 158 SER B CA 1
ATOM 3168 C C . SER B 1 158 ? 0.539 -23.25 -18.531 1 95 158 SER B C 1
ATOM 3170 O O . SER B 1 158 ? -0.329 -22.719 -17.828 1 95 158 SER B O 1
ATOM 3172 N N . LEU B 1 159 ? 0.737 -24.516 -18.578 1 94.81 159 LEU B N 1
ATOM 3173 C CA . LEU B 1 159 ? -0.119 -25.422 -17.812 1 94.81 159 LEU B CA 1
ATOM 3174 C C . LEU B 1 159 ? 0.036 -25.188 -16.312 1 94.81 159 LEU B C 1
ATOM 3176 O O . LEU B 1 159 ? -0.957 -25.125 -15.586 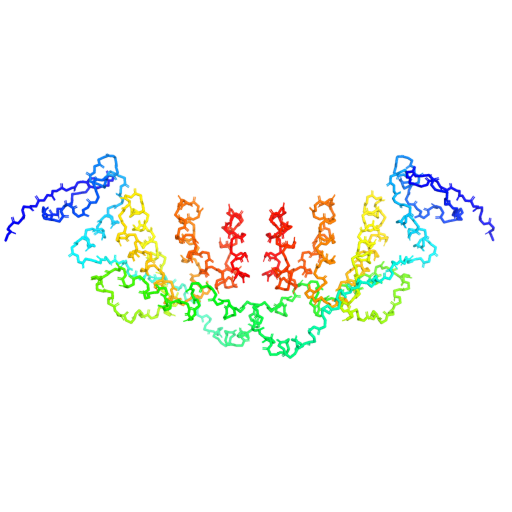1 94.81 159 LEU B O 1
ATOM 3180 N N . SER B 1 160 ? 1.271 -25.156 -15.875 1 96.75 160 SER B N 1
ATOM 3181 C CA . SER B 1 160 ? 1.524 -25 -14.445 1 96.75 160 SER B CA 1
ATOM 3182 C C . SER B 1 160 ? 0.968 -23.672 -13.938 1 96.75 160 SER B C 1
ATOM 3184 O O . SER B 1 160 ? 0.418 -23.609 -12.836 1 96.75 160 SER B O 1
ATOM 3186 N N . LEU B 1 161 ? 1.111 -22.594 -14.711 1 96.62 161 LEU B N 1
ATOM 3187 C CA . LEU B 1 161 ? 0.546 -21.312 -14.344 1 96.62 161 LEU B CA 1
ATOM 3188 C C . LEU B 1 161 ? -0.975 -21.375 -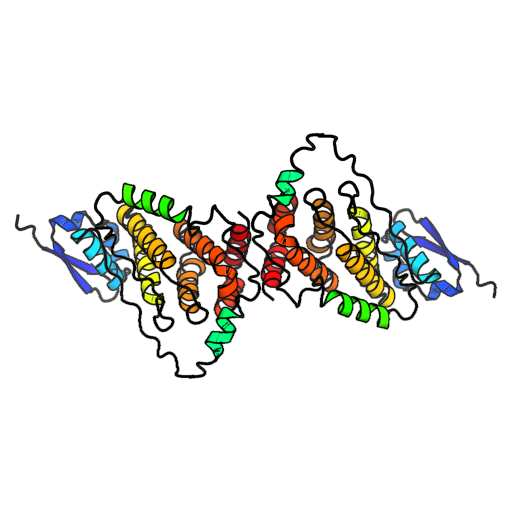14.258 1 96.62 161 LEU B C 1
ATOM 3190 O O . LEU B 1 161 ? -1.571 -20.891 -13.289 1 96.62 161 LEU B O 1
ATOM 3194 N N . TYR B 1 162 ? -1.506 -22.016 -15.234 1 94.88 162 TYR B N 1
ATOM 3195 C CA . TYR B 1 162 ? -2.955 -22.188 -15.281 1 94.88 162 TYR B CA 1
ATOM 3196 C C . TYR B 1 162 ? -3.453 -22.953 -14.062 1 94.88 162 TYR B C 1
ATOM 3198 O O . TYR B 1 162 ? -4.422 -22.547 -13.414 1 94.88 162 TYR B O 1
ATOM 3206 N N . ARG B 1 163 ? -2.842 -24.047 -13.773 1 94.5 163 ARG B N 1
ATOM 3207 C CA . ARG B 1 163 ? -3.236 -24.875 -12.648 1 94.5 163 ARG B CA 1
ATOM 3208 C C . ARG B 1 163 ? -3.115 -24.109 -11.328 1 94.5 163 ARG B C 1
ATOM 3210 O O . ARG B 1 163 ? -3.955 -24.266 -10.438 1 94.5 163 ARG B O 1
ATOM 3217 N N . LEU B 1 164 ? -2.053 -23.344 -11.203 1 96.31 164 LEU B N 1
ATOM 3218 C CA . LEU B 1 164 ? -1.878 -22.562 -9.992 1 96.31 164 LEU B CA 1
ATOM 3219 C C . LEU B 1 164 ? -2.994 -21.531 -9.852 1 96.31 164 LEU B C 1
ATOM 3221 O O . LEU B 1 164 ? -3.572 -21.375 -8.773 1 96.31 164 LEU B O 1
ATOM 3225 N N . ILE B 1 165 ? -3.27 -20.781 -10.891 1 96.25 165 ILE B N 1
ATOM 3226 C CA . ILE B 1 165 ? -4.328 -19.766 -10.883 1 96.25 165 ILE B CA 1
ATOM 3227 C C . ILE B 1 165 ? -5.652 -20.422 -10.484 1 96.25 165 ILE B C 1
ATOM 3229 O O . ILE B 1 165 ? -6.371 -19.906 -9.625 1 96.25 165 ILE B O 1
ATOM 3233 N N . ARG B 1 166 ? -5.918 -21.578 -11.07 1 93.06 166 ARG B N 1
ATOM 3234 C CA . ARG B 1 166 ? -7.156 -22.281 -10.766 1 93.06 166 ARG B CA 1
ATOM 3235 C C . ARG B 1 166 ? -7.195 -22.719 -9.305 1 93.06 166 ARG B C 1
ATOM 3237 O O . ARG B 1 166 ? -8.227 -22.609 -8.641 1 93.06 166 ARG B O 1
ATOM 3244 N N . SER B 1 167 ? -6.117 -23.25 -8.914 1 93.25 167 SER B N 1
ATOM 3245 C CA . SER B 1 167 ? -6.027 -23.703 -7.531 1 93.25 167 SER B CA 1
ATOM 3246 C C . SER B 1 167 ? -6.246 -22.547 -6.559 1 93.25 167 SER B C 1
ATOM 3248 O O . SER B 1 167 ? -6.988 -22.688 -5.582 1 93.25 167 SER B O 1
ATOM 3250 N N . LEU B 1 168 ? -5.637 -21.406 -6.773 1 95.38 168 LEU B N 1
ATOM 3251 C CA . LEU B 1 168 ? -5.789 -20.234 -5.93 1 95.38 168 LEU B CA 1
ATOM 3252 C C . LEU B 1 168 ? -7.223 -19.719 -5.973 1 95.38 168 LEU B C 1
ATOM 3254 O O . LEU B 1 168 ? -7.77 -19.297 -4.945 1 95.38 168 LEU B O 1
ATOM 3258 N N . ALA B 1 169 ? -7.785 -19.734 -7.152 1 93.62 169 ALA B N 1
ATOM 3259 C CA . ALA B 1 169 ? -9.156 -19.25 -7.324 1 93.62 169 ALA B CA 1
ATOM 3260 C C . ALA B 1 169 ? -10.148 -20.109 -6.547 1 93.62 169 ALA B C 1
ATOM 3262 O O . ALA B 1 169 ? -11.156 -19.609 -6.051 1 93.62 169 ALA B O 1
ATOM 3263 N N . SER B 1 170 ? -9.867 -21.375 -6.453 1 90.12 170 SER B N 1
ATOM 3264 C CA . SER B 1 170 ? -10.781 -22.297 -5.789 1 90.12 170 SER B CA 1
ATOM 3265 C C . SER B 1 170 ? -10.5 -22.375 -4.293 1 90.12 170 SER B C 1
ATOM 3267 O O . SER B 1 170 ? -11.25 -23 -3.543 1 90.12 170 SER B O 1
ATOM 3269 N N . PHE B 1 171 ? -9.484 -21.797 -3.85 1 91.69 171 PHE B N 1
ATOM 3270 C CA . PHE B 1 171 ? -9.047 -21.812 -2.457 1 91.69 171 PHE B CA 1
ATOM 3271 C C . PHE B 1 171 ? -9.773 -20.75 -1.646 1 91.69 171 PHE B C 1
ATOM 3273 O O . PHE B 1 171 ? -9.719 -19.562 -1.979 1 91.69 171 PHE B O 1
ATOM 3280 N N . THR B 1 172 ? -10.523 -21.125 -0.665 1 88 172 THR B N 1
ATOM 3281 C CA . THR B 1 172 ? -11.141 -20.156 0.241 1 88 172 THR B CA 1
ATOM 3282 C C . THR B 1 172 ? -10.18 -19.766 1.357 1 88 172 THR B C 1
ATOM 3284 O O . THR B 1 172 ? -9.953 -20.547 2.289 1 88 172 THR B O 1
ATOM 3287 N N . LEU B 1 173 ? -9.688 -18.641 1.274 1 91.75 173 LEU B N 1
ATOM 3288 C CA . LEU B 1 173 ? -8.695 -18.172 2.234 1 91.75 173 LEU B CA 1
ATOM 3289 C C . LEU B 1 173 ? -9.352 -17.781 3.551 1 91.75 173 LEU B C 1
ATOM 3291 O O . LEU B 1 173 ? -10.383 -17.094 3.555 1 91.75 173 LEU B O 1
ATOM 3295 N N . CYS B 1 174 ? -8.883 -18.297 4.609 1 90.44 174 CYS B N 1
ATOM 3296 C CA . CYS B 1 174 ? -9.273 -17.938 5.965 1 90.44 174 CYS B CA 1
ATOM 3297 C C . CYS B 1 174 ? -8.055 -17.609 6.816 1 90.44 174 CYS B C 1
ATOM 3299 O O . CYS B 1 174 ? -6.918 -17.781 6.371 1 90.44 174 CYS B O 1
ATOM 3301 N N . GLU B 1 175 ? -8.234 -17.078 7.938 1 90.25 175 GLU B N 1
ATOM 3302 C CA . GLU B 1 175 ? -7.148 -16.594 8.781 1 90.25 175 GLU B CA 1
ATOM 3303 C C . GLU B 1 175 ? -6.184 -17.719 9.133 1 90.25 175 GLU B C 1
ATOM 3305 O O . GLU B 1 175 ? -4.973 -17.5 9.227 1 90.25 175 GLU B O 1
ATOM 3310 N N . GLU B 1 176 ? -6.695 -18.922 9.211 1 89.12 176 GLU B N 1
ATOM 3311 C CA . GLU B 1 176 ? -5.895 -20.062 9.617 1 89.12 176 GLU B CA 1
ATOM 3312 C C . GLU B 1 176 ? -4.984 -20.531 8.484 1 89.12 176 GLU B C 1
ATOM 3314 O O . GLU B 1 176 ? -4.016 -21.266 8.719 1 89.12 176 GLU B O 1
ATOM 3319 N N . ARG B 1 177 ? -5.27 -20.031 7.324 1 92.81 177 ARG B N 1
ATOM 3320 C CA . ARG B 1 177 ? -4.582 -20.625 6.18 1 92.81 177 ARG B CA 1
ATOM 3321 C C . ARG B 1 177 ? -3.775 -19.562 5.426 1 92.81 177 ARG B C 1
ATOM 3323 O O . ARG B 1 177 ? -3.275 -19.828 4.328 1 92.81 177 ARG B O 1
ATOM 3330 N N . THR B 1 178 ? -3.668 -18.391 6.004 1 96 178 THR B N 1
ATOM 3331 C CA . THR B 1 178 ? -2.873 -17.344 5.359 1 96 178 THR B CA 1
ATOM 3332 C C . THR B 1 178 ? -1.421 -17.797 5.211 1 96 178 THR B C 1
ATOM 3334 O O . THR B 1 178 ? -0.733 -17.375 4.273 1 96 178 THR B O 1
ATOM 3337 N N . GLY B 1 179 ? -0.971 -18.641 6.082 1 96.19 179 GLY B N 1
ATOM 3338 C CA . GLY B 1 179 ? 0.393 -19.141 6.039 1 96.19 179 GLY B CA 1
ATOM 3339 C C . GLY B 1 179 ? 0.722 -19.875 4.75 1 96.19 179 GLY B C 1
ATOM 3340 O O . GLY B 1 179 ? 1.868 -19.859 4.297 1 96.19 179 GLY B O 1
ATOM 3341 N N . ASP B 1 180 ? -0.272 -20.547 4.176 1 96.06 180 ASP B N 1
ATOM 3342 C CA . ASP B 1 180 ? -0.075 -21.25 2.914 1 96.06 180 ASP B CA 1
ATOM 3343 C C . ASP B 1 180 ? 0.32 -20.281 1.798 1 96.06 180 ASP B C 1
ATOM 3345 O O . ASP B 1 180 ? 1.201 -20.594 0.991 1 96.06 180 ASP B O 1
ATOM 3349 N N . ILE B 1 181 ? -0.355 -19.172 1.837 1 97.81 181 ILE B N 1
ATOM 3350 C CA . ILE B 1 181 ? -0.093 -18.156 0.823 1 97.81 181 ILE B CA 1
ATOM 3351 C C . ILE B 1 181 ? 1.267 -17.5 1.08 1 97.81 181 ILE B C 1
ATOM 3353 O O . ILE B 1 181 ? 2.027 -17.25 0.143 1 97.81 181 ILE B O 1
ATOM 3357 N N . VAL B 1 182 ? 1.595 -17.25 2.344 1 98.44 182 VAL B N 1
ATOM 3358 C CA . VAL B 1 182 ? 2.859 -16.625 2.709 1 98.44 182 VAL B CA 1
ATOM 3359 C C . VAL B 1 182 ? 4.023 -17.5 2.238 1 98.44 182 VAL B C 1
ATOM 3361 O O . VAL B 1 182 ? 5.012 -16.984 1.701 1 98.44 182 VAL B O 1
ATOM 3364 N N . GLU B 1 183 ? 3.926 -18.797 2.379 1 97.81 183 GLU B N 1
ATOM 3365 C CA . GLU B 1 183 ? 4.969 -19.703 1.932 1 97.81 183 GLU B CA 1
ATOM 3366 C C . GLU B 1 183 ? 5.18 -19.609 0.423 1 97.81 183 GLU B C 1
ATOM 3368 O O . GLU B 1 183 ? 6.316 -19.609 -0.052 1 97.81 183 GLU B O 1
ATOM 3373 N N . LEU B 1 184 ? 4.121 -19.578 -0.258 1 98.31 184 LEU B N 1
ATOM 3374 C CA . LEU B 1 184 ? 4.188 -19.453 -1.71 1 98.31 184 LEU B CA 1
ATOM 3375 C C . LEU B 1 184 ? 4.84 -18.141 -2.111 1 98.31 184 LEU B C 1
ATOM 3377 O O . LEU B 1 184 ? 5.711 -18.109 -2.984 1 98.31 184 LEU B O 1
ATOM 3381 N N . LEU B 1 185 ? 4.41 -17.031 -1.459 1 98.62 185 LEU B N 1
ATOM 3382 C CA . LEU B 1 185 ? 4.977 -15.727 -1.745 1 98.62 185 LEU B CA 1
ATOM 3383 C C . LEU B 1 185 ? 6.473 -15.703 -1.451 1 98.62 185 LEU B C 1
ATOM 3385 O O . LEU B 1 185 ? 7.254 -15.133 -2.221 1 98.62 185 LEU B O 1
ATOM 3389 N N . LYS B 1 186 ? 6.879 -16.281 -0.36 1 98.06 186 LYS B N 1
ATOM 3390 C CA . LYS B 1 186 ? 8.297 -16.375 -0.018 1 98.06 186 LYS B CA 1
ATOM 3391 C C . LYS B 1 186 ? 9.078 -17.094 -1.113 1 98.06 186 LYS B C 1
ATOM 3393 O O . LYS B 1 186 ? 10.141 -16.625 -1.534 1 98.06 186 LYS B O 1
ATOM 3398 N N . PHE B 1 187 ? 8.562 -18.172 -1.563 1 97.94 187 PHE B N 1
ATOM 3399 C CA . PHE B 1 187 ? 9.203 -18.969 -2.6 1 97.94 187 PHE B CA 1
ATOM 3400 C C . PHE B 1 187 ? 9.453 -18.141 -3.852 1 97.94 187 PHE B C 1
ATOM 3402 O O . PHE B 1 187 ? 10.523 -18.219 -4.453 1 97.94 187 PHE B O 1
ATOM 3409 N N . VAL B 1 188 ? 8.508 -17.344 -4.238 1 98 188 VAL B N 1
ATOM 3410 C CA . VAL B 1 188 ? 8.602 -16.609 -5.5 1 98 188 VAL B CA 1
ATOM 3411 C C . VAL B 1 188 ? 9.383 -15.32 -5.297 1 98 188 VAL B C 1
ATOM 3413 O O . VAL B 1 188 ? 10.344 -15.039 -6.023 1 98 188 VAL B O 1
ATOM 3416 N N . PHE B 1 189 ? 9.117 -14.555 -4.25 1 97.75 189 PHE B N 1
ATOM 3417 C CA . PHE B 1 189 ? 9.602 -13.188 -4.156 1 97.75 189 PHE B CA 1
ATOM 3418 C C . PHE B 1 189 ? 10.938 -13.133 -3.418 1 97.75 189 PHE B C 1
ATOM 3420 O O . PHE B 1 189 ? 11.695 -12.172 -3.557 1 97.75 189 PHE B O 1
ATOM 3427 N N . GLU B 1 190 ? 11.219 -14.047 -2.666 1 96.69 190 GLU B N 1
ATOM 3428 C CA . GLU B 1 190 ? 12.516 -14.047 -1.995 1 96.69 190 GLU B CA 1
ATOM 3429 C C . GLU B 1 190 ? 13.516 -14.945 -2.727 1 96.69 190 GLU B C 1
ATOM 3431 O O . GLU B 1 190 ? 14.711 -14.633 -2.779 1 96.69 190 GLU B O 1
ATOM 3436 N N . GLU B 1 191 ? 13.055 -15.992 -3.352 1 93.06 191 GLU B N 1
ATOM 3437 C CA . GLU B 1 191 ? 13.977 -17 -3.854 1 93.06 191 GLU B CA 1
ATOM 3438 C C . GLU B 1 191 ? 13.984 -17.031 -5.379 1 93.06 191 GLU B C 1
ATOM 3440 O O . GLU B 1 191 ? 14.961 -17.469 -5.992 1 93.06 191 GLU B O 1
ATOM 3445 N N . ASN B 1 192 ? 12.922 -16.609 -5.996 1 94.12 192 ASN B N 1
ATOM 3446 C CA . ASN B 1 192 ? 12.766 -16.766 -7.438 1 94.12 192 ASN B CA 1
ATOM 3447 C C . ASN B 1 192 ? 12.148 -15.531 -8.078 1 94.12 192 ASN B C 1
ATOM 3449 O O . ASN B 1 192 ? 11.18 -15.633 -8.836 1 94.12 192 ASN B O 1
ATOM 3453 N N . GLU B 1 193 ? 12.773 -14.383 -7.891 1 89.44 193 GLU B N 1
ATOM 3454 C CA . GLU B 1 193 ? 12.211 -13.094 -8.258 1 89.44 193 GLU B CA 1
ATOM 3455 C C . GLU B 1 193 ? 12.211 -12.906 -9.773 1 89.44 193 GLU B C 1
ATOM 3457 O O . GLU B 1 193 ? 11.562 -11.992 -10.297 1 89.44 193 GLU B O 1
ATOM 3462 N N . TYR B 1 194 ? 12.836 -13.859 -10.477 1 92.5 194 TYR B N 1
ATOM 3463 C CA . TYR B 1 194 ? 12.945 -13.719 -11.93 1 92.5 194 TYR B CA 1
ATOM 3464 C C . TYR B 1 194 ? 11.688 -14.227 -12.625 1 92.5 194 TYR B C 1
ATOM 3466 O O . TYR B 1 194 ? 11.516 -14.023 -13.828 1 92.5 194 TYR B O 1
ATOM 3474 N N . MET B 1 195 ? 10.734 -14.844 -11.953 1 95 195 MET B N 1
ATOM 3475 C CA . MET B 1 195 ? 9.508 -15.383 -12.531 1 95 195 MET B CA 1
ATOM 3476 C C . MET B 1 195 ? 8.43 -14.305 -12.617 1 95 195 MET B C 1
ATOM 3478 O O . MET B 1 195 ? 7.449 -14.336 -11.875 1 95 195 MET B O 1
ATOM 3482 N N . TYR B 1 196 ? 8.461 -13.492 -13.547 1 93.94 196 TYR B N 1
ATOM 3483 C CA . TYR B 1 196 ? 7.703 -12.25 -13.625 1 93.94 196 TYR B CA 1
ATOM 3484 C C . TYR B 1 196 ? 6.207 -12.531 -13.734 1 93.94 196 TYR B C 1
ATOM 3486 O O . TYR B 1 196 ? 5.406 -11.938 -13.016 1 93.94 196 TYR B O 1
ATOM 3494 N N . GLU B 1 197 ? 5.832 -13.445 -14.664 1 95.31 197 GLU B N 1
ATOM 3495 C CA . GLU B 1 197 ? 4.41 -13.711 -14.867 1 95.31 197 GLU B CA 1
ATOM 3496 C C . GLU B 1 197 ? 3.773 -14.273 -13.594 1 95.31 197 GLU B C 1
ATOM 3498 O O . GLU B 1 197 ? 2.633 -13.938 -13.266 1 95.31 197 GLU B O 1
ATOM 3503 N N . LEU B 1 198 ? 4.492 -15.148 -12.961 1 97.5 198 LEU B N 1
ATOM 3504 C CA . LEU B 1 198 ? 3.988 -15.719 -11.719 1 97.5 198 LEU B CA 1
ATOM 3505 C C . LEU B 1 198 ? 3.854 -14.641 -10.641 1 97.5 198 LEU B C 1
ATOM 3507 O O . LEU B 1 198 ? 2.914 -14.672 -9.844 1 97.5 198 LEU B O 1
ATOM 3511 N N . LYS B 1 199 ? 4.766 -13.688 -10.586 1 97.75 199 LYS B N 1
ATOM 3512 C CA . LYS B 1 199 ? 4.699 -12.578 -9.641 1 97.75 199 LYS B CA 1
ATOM 3513 C C . LYS B 1 199 ? 3.428 -11.758 -9.852 1 97.75 199 LYS B C 1
ATOM 3515 O O . LYS B 1 199 ? 2.775 -11.359 -8.883 1 97.75 199 LYS B O 1
ATOM 3520 N N . VAL B 1 200 ? 3.127 -11.555 -11.094 1 97.06 200 VAL B N 1
ATOM 3521 C CA . VAL B 1 200 ? 1.94 -10.766 -11.414 1 97.06 200 VAL B CA 1
ATOM 3522 C C . VAL B 1 200 ? 0.697 -11.453 -10.852 1 97.06 200 VAL B C 1
ATOM 3524 O O . VAL B 1 200 ? -0.148 -10.805 -10.227 1 97.06 200 VAL B O 1
ATOM 3527 N N . VAL B 1 201 ? 0.584 -12.734 -11.055 1 97.69 201 VAL B N 1
ATOM 3528 C CA . VAL B 1 201 ? -0.554 -13.516 -10.578 1 97.69 201 VAL B CA 1
ATOM 3529 C C . VAL B 1 201 ? -0.641 -13.43 -9.062 1 97.69 201 VAL B C 1
ATOM 3531 O O . VAL B 1 201 ? -1.719 -13.203 -8.508 1 97.69 201 VAL B O 1
ATOM 3534 N N . LEU B 1 202 ? 0.497 -13.586 -8.438 1 98.56 202 LEU B N 1
ATOM 3535 C CA . LEU B 1 202 ? 0.515 -13.633 -6.98 1 98.56 202 LEU B CA 1
ATOM 3536 C C . LEU B 1 202 ? 0.24 -12.258 -6.387 1 98.56 202 LEU B C 1
ATOM 3538 O O . LEU B 1 202 ? -0.387 -12.141 -5.332 1 98.56 202 LEU B O 1
ATOM 3542 N N . VAL B 1 203 ? 0.711 -11.211 -7 1 98.19 203 VAL B N 1
ATOM 3543 C CA . VAL B 1 203 ? 0.409 -9.852 -6.562 1 98.19 203 VAL B CA 1
ATOM 3544 C C . VAL B 1 203 ? -1.094 -9.594 -6.656 1 98.19 203 VAL B C 1
ATOM 3546 O O . VAL B 1 203 ? -1.698 -9.055 -5.73 1 98.19 203 VAL B O 1
ATOM 3549 N N . ASP B 1 204 ? -1.686 -9.977 -7.773 1 97.56 204 ASP B N 1
ATOM 3550 C CA . ASP B 1 204 ? -3.127 -9.82 -7.941 1 97.56 204 ASP B CA 1
ATOM 3551 C C . ASP B 1 204 ? -3.893 -10.594 -6.871 1 97.56 204 ASP B C 1
ATOM 3553 O O . ASP B 1 204 ? -4.879 -10.102 -6.324 1 97.56 204 ASP B O 1
ATOM 3557 N N . TYR B 1 205 ? -3.477 -11.812 -6.621 1 97.81 205 TYR B N 1
ATOM 3558 C CA . TYR B 1 205 ? -4.141 -12.617 -5.598 1 97.81 205 TYR B CA 1
ATOM 3559 C C . TYR B 1 205 ? -4.039 -11.945 -4.23 1 97.81 205 TYR B C 1
ATOM 3561 O O . TYR B 1 205 ? -5.02 -11.891 -3.486 1 97.81 205 TYR B O 1
ATOM 3569 N N . ALA B 1 206 ? -2.803 -11.492 -3.898 1 98.06 206 ALA B N 1
ATOM 3570 C CA . ALA B 1 206 ? -2.572 -10.836 -2.615 1 98.06 206 ALA B CA 1
ATOM 3571 C C . ALA B 1 206 ? -3.41 -9.57 -2.49 1 98.06 206 ALA B C 1
ATOM 3573 O O . ALA B 1 206 ? -3.994 -9.305 -1.437 1 98.06 206 ALA B O 1
ATOM 3574 N N . ALA B 1 207 ? -3.428 -8.773 -3.535 1 96.88 207 ALA B N 1
ATOM 3575 C CA . ALA B 1 207 ? -4.23 -7.555 -3.527 1 96.88 207 ALA B CA 1
ATOM 3576 C C . ALA B 1 207 ? -5.711 -7.875 -3.344 1 96.88 207 ALA B C 1
ATOM 3578 O O . ALA B 1 207 ? -6.422 -7.164 -2.631 1 96.88 207 ALA B O 1
ATOM 3579 N N . TRP B 1 208 ? -6.156 -8.953 -4.016 1 94.62 208 TRP B N 1
ATOM 3580 C CA . TRP B 1 208 ? -7.543 -9.398 -3.918 1 94.62 208 TRP B CA 1
ATOM 3581 C C . TRP B 1 208 ? -7.895 -9.773 -2.482 1 94.62 208 TRP B C 1
ATOM 3583 O O . TRP B 1 208 ? -9.008 -9.523 -2.023 1 94.62 208 TRP B O 1
ATOM 3593 N N . ASN B 1 209 ? -6.949 -10.352 -1.764 1 95.62 209 ASN B N 1
ATOM 3594 C CA . ASN B 1 209 ? -7.172 -10.867 -0.417 1 95.62 209 ASN B CA 1
ATOM 3595 C C . ASN B 1 209 ? -6.391 -10.07 0.625 1 95.62 209 ASN B C 1
ATOM 3597 O O . ASN B 1 209 ? -6.07 -10.594 1.694 1 95.62 209 ASN B O 1
ATOM 3601 N N . VAL B 1 210 ? -6.074 -8.875 0.402 1 95.88 210 VAL B N 1
ATOM 3602 C CA . VAL B 1 210 ? -5.086 -8.117 1.161 1 95.88 210 VAL B CA 1
ATOM 3603 C C . VAL B 1 210 ? -5.566 -7.93 2.598 1 95.88 210 VAL B C 1
ATOM 3605 O O . VAL B 1 210 ? -4.773 -7.988 3.539 1 95.88 210 VAL B O 1
ATOM 3608 N N . GLU B 1 211 ? -6.773 -7.707 2.818 1 93.62 211 GLU B N 1
ATOM 3609 C CA . GLU B 1 211 ? -7.293 -7.434 4.156 1 93.62 211 GLU B CA 1
ATOM 3610 C C . GLU B 1 211 ? -7.023 -8.602 5.098 1 93.62 211 GLU B C 1
ATOM 3612 O O . GLU B 1 211 ? -6.527 -8.406 6.211 1 93.62 211 GLU B O 1
ATOM 3617 N N . ILE B 1 212 ? -7.332 -9.805 4.66 1 93.88 212 ILE B N 1
ATOM 3618 C CA . ILE B 1 212 ? -7.129 -10.977 5.5 1 93.88 212 ILE B CA 1
ATOM 3619 C C . ILE B 1 212 ? -5.633 -11.273 5.621 1 93.88 212 ILE B C 1
ATOM 3621 O O . ILE B 1 212 ? -5.156 -11.672 6.684 1 93.88 212 ILE B O 1
ATOM 3625 N N . LEU B 1 213 ? -4.852 -11.125 4.594 1 96.94 213 LEU B N 1
ATOM 3626 C CA . LEU B 1 213 ? -3.418 -11.398 4.617 1 96.94 213 LEU B CA 1
ATOM 3627 C C . LEU B 1 213 ? -2.701 -10.461 5.578 1 96.94 213 LEU B C 1
ATOM 3629 O O . LEU B 1 213 ? -1.762 -10.875 6.266 1 96.94 213 LEU B O 1
ATOM 3633 N N . MET B 1 214 ? -3.186 -9.234 5.672 1 95.31 214 MET B N 1
ATOM 3634 C CA . MET B 1 214 ? -2.531 -8.242 6.516 1 95.31 214 MET B CA 1
ATOM 3635 C C . MET B 1 214 ? -2.738 -8.555 7.992 1 95.31 214 MET B C 1
ATOM 3637 O O . MET B 1 214 ? -2.045 -8.008 8.852 1 95.31 214 MET B O 1
ATOM 3641 N N . ARG B 1 215 ? -3.602 -9.391 8.289 1 93.12 215 ARG B N 1
ATOM 3642 C CA . ARG B 1 215 ? -3.799 -9.812 9.672 1 93.12 215 ARG B CA 1
ATOM 3643 C C . ARG B 1 215 ? -2.736 -10.828 10.086 1 93.12 215 ARG B C 1
ATOM 3645 O O . ARG B 1 215 ? -2.564 -11.094 11.281 1 93.12 215 ARG B O 1
ATOM 3652 N N . ASP B 1 216 ? -2.059 -11.414 9.164 1 95.12 216 ASP B N 1
ATOM 3653 C CA . ASP B 1 216 ? -1.018 -12.406 9.414 1 95.12 216 ASP B CA 1
ATOM 3654 C C . ASP B 1 216 ? 0.332 -11.734 9.664 1 95.12 216 ASP B C 1
ATOM 3656 O O . ASP B 1 216 ? 0.843 -11.016 8.805 1 95.12 216 ASP B O 1
ATOM 3660 N N . ALA B 1 217 ? 0.952 -11.992 10.797 1 96.31 217 ALA B N 1
ATOM 3661 C CA . ALA B 1 217 ? 2.217 -11.367 11.18 1 96.31 217 ALA B CA 1
ATOM 3662 C C . ALA B 1 217 ? 3.338 -11.773 10.227 1 96.31 217 ALA B C 1
ATOM 3664 O O . ALA B 1 217 ? 4.199 -10.953 9.891 1 96.31 217 ALA B O 1
ATOM 3665 N N . ASP B 1 218 ? 3.361 -13.016 9.789 1 96.75 218 ASP B N 1
ATOM 3666 C CA . ASP B 1 218 ? 4.398 -13.477 8.875 1 96.75 218 ASP B CA 1
ATOM 3667 C C . ASP B 1 218 ? 4.293 -12.773 7.523 1 96.75 218 ASP B C 1
ATOM 3669 O O . ASP B 1 218 ? 5.305 -12.516 6.875 1 96.75 218 ASP B O 1
ATOM 3673 N N . PHE B 1 219 ? 3.068 -12.547 7.172 1 97.81 219 PHE B N 1
ATOM 3674 C CA . PHE B 1 219 ? 2.875 -11.812 5.926 1 97.81 219 PHE B CA 1
ATOM 3675 C C . PHE B 1 219 ? 3.428 -10.398 6.043 1 97.81 219 PHE B C 1
ATOM 3677 O O . PHE B 1 219 ? 4.16 -9.938 5.164 1 97.81 219 PHE B O 1
ATOM 3684 N N . ARG B 1 220 ? 3.121 -9.734 7.109 1 97.44 220 ARG B N 1
ATOM 3685 C CA . ARG B 1 220 ? 3.627 -8.391 7.336 1 97.44 220 ARG B CA 1
ATOM 3686 C C . ARG B 1 220 ? 5.148 -8.375 7.391 1 97.44 220 ARG B C 1
ATOM 3688 O O . ARG B 1 220 ? 5.789 -7.457 6.871 1 97.44 220 ARG B O 1
ATOM 3695 N N . GLN B 1 221 ? 5.723 -9.328 7.992 1 97.56 221 GLN B N 1
ATOM 3696 C CA . GLN B 1 221 ? 7.176 -9.438 8.039 1 97.56 221 GLN B CA 1
ATOM 3697 C C . GLN B 1 221 ? 7.762 -9.641 6.645 1 97.56 221 GLN B C 1
ATOM 3699 O O . GLN B 1 221 ? 8.797 -9.062 6.312 1 97.56 221 GLN B O 1
ATOM 3704 N N . LEU B 1 222 ? 7.145 -10.508 5.887 1 97.81 222 LEU B N 1
ATOM 3705 C CA . LEU B 1 222 ? 7.586 -10.727 4.512 1 97.81 222 LEU B CA 1
ATOM 3706 C C . LEU B 1 222 ? 7.586 -9.414 3.732 1 97.81 222 LEU B C 1
ATOM 3708 O O . LEU B 1 222 ? 8.547 -9.117 3.012 1 97.81 222 LEU B O 1
ATOM 3712 N N . LEU B 1 223 ? 6.469 -8.648 3.875 1 97.38 223 LEU B N 1
ATOM 3713 C CA . LEU B 1 223 ? 6.383 -7.359 3.189 1 97.38 223 LEU B CA 1
ATOM 3714 C C . LEU B 1 223 ? 7.539 -6.449 3.596 1 97.38 223 LEU B C 1
ATOM 3716 O O . LEU B 1 223 ? 8.094 -5.734 2.76 1 97.38 223 LEU B O 1
ATOM 3720 N N . SER B 1 224 ? 7.883 -6.453 4.844 1 95.88 224 SER B N 1
ATOM 3721 C CA . SER B 1 224 ? 8.984 -5.637 5.336 1 95.88 224 SER B CA 1
ATOM 3722 C C . SER B 1 224 ? 10.312 -6.059 4.707 1 95.88 224 SER B C 1
ATOM 3724 O O . SER B 1 224 ? 11.172 -5.219 4.441 1 95.88 224 SER B O 1
ATOM 3726 N N . ARG B 1 225 ? 10.453 -7.32 4.441 1 96.06 225 ARG B N 1
ATOM 3727 C CA . ARG B 1 225 ? 11.688 -7.84 3.861 1 96.06 225 ARG B CA 1
ATOM 3728 C C . ARG B 1 225 ? 11.719 -7.629 2.352 1 96.06 225 ARG B C 1
ATOM 3730 O O . ARG B 1 225 ? 12.789 -7.574 1.747 1 96.06 225 ARG B O 1
ATOM 3737 N N . VAL B 1 226 ? 10.562 -7.598 1.781 1 96.38 226 VAL B N 1
ATOM 3738 C CA . VAL B 1 226 ? 10.461 -7.453 0.333 1 96.38 226 VAL B CA 1
ATOM 3739 C C . VAL B 1 226 ? 9.617 -6.227 -0.005 1 96.38 226 VAL B C 1
ATOM 3741 O O . VAL B 1 226 ? 8.492 -6.352 -0.486 1 96.38 226 VAL B O 1
ATOM 3744 N N . PRO B 1 227 ? 10.164 -5.062 0.06 1 94.19 227 PRO B N 1
ATOM 3745 C CA . PRO B 1 227 ? 9.406 -3.822 -0.141 1 94.19 227 PRO B CA 1
ATOM 3746 C C . PRO B 1 227 ? 8.766 -3.742 -1.521 1 94.19 227 PRO B C 1
ATOM 3748 O O . PRO B 1 227 ? 7.688 -3.154 -1.67 1 94.19 227 PRO B O 1
ATOM 3751 N N . PHE B 1 228 ? 9.438 -4.312 -2.479 1 94.12 228 PHE B N 1
ATOM 3752 C CA . PHE B 1 228 ? 8.883 -4.285 -3.826 1 94.12 228 PHE B CA 1
ATOM 3753 C C . PHE B 1 228 ? 7.527 -4.988 -3.867 1 94.12 228 PHE B C 1
ATOM 3755 O O . PHE B 1 228 ? 6.613 -4.551 -4.566 1 94.12 228 PHE B O 1
ATOM 3762 N N . LEU B 1 229 ? 7.418 -6.105 -3.176 1 97.12 229 LEU B N 1
ATOM 3763 C CA . LEU B 1 229 ? 6.148 -6.82 -3.107 1 97.12 229 LEU B CA 1
ATOM 3764 C C . LEU B 1 229 ? 5.074 -5.961 -2.445 1 97.12 229 LEU B C 1
ATOM 3766 O O . LEU B 1 229 ? 3.936 -5.918 -2.91 1 97.12 229 LEU B O 1
ATOM 3770 N N . GLU B 1 230 ? 5.445 -5.301 -1.372 1 97.06 230 GLU B N 1
ATOM 3771 C CA . GLU B 1 230 ? 4.516 -4.43 -0.659 1 97.06 230 GLU B CA 1
ATOM 3772 C C . GLU B 1 230 ? 3.982 -3.326 -1.568 1 97.06 230 GLU B C 1
ATOM 3774 O O . GLU B 1 230 ? 2.773 -3.105 -1.645 1 97.06 230 GLU B O 1
ATOM 3779 N N . MET B 1 231 ? 4.844 -2.678 -2.26 1 96.38 231 MET B N 1
ATOM 3780 C CA . MET B 1 231 ? 4.457 -1.607 -3.174 1 96.38 231 MET B CA 1
ATOM 3781 C C . MET B 1 231 ? 3.6 -2.15 -4.312 1 96.38 231 MET B C 1
ATOM 3783 O O . MET B 1 231 ? 2.615 -1.522 -4.711 1 96.38 231 MET B O 1
ATOM 3787 N N . ALA B 1 232 ? 4.008 -3.287 -4.859 1 96.38 232 ALA B N 1
ATOM 3788 C CA . ALA B 1 232 ? 3.277 -3.891 -5.969 1 96.38 232 ALA B CA 1
ATOM 3789 C C . ALA B 1 232 ? 1.841 -4.215 -5.57 1 96.38 232 ALA B C 1
ATOM 3791 O O . ALA B 1 232 ? 0.909 -3.992 -6.344 1 96.38 232 ALA B O 1
ATOM 3792 N N . ILE B 1 233 ? 1.679 -4.777 -4.367 1 97.62 233 ILE B N 1
ATOM 3793 C CA . ILE B 1 233 ? 0.343 -5.105 -3.883 1 97.62 233 ILE B CA 1
ATOM 3794 C C . ILE B 1 233 ? -0.486 -3.83 -3.748 1 97.62 233 ILE B C 1
ATOM 3796 O O . ILE B 1 233 ? -1.624 -3.77 -4.219 1 97.62 233 ILE B O 1
ATOM 3800 N N . PHE B 1 234 ? 0.128 -2.832 -3.111 1 97.19 234 PHE B N 1
ATOM 3801 C CA . PHE B 1 234 ? -0.566 -1.565 -2.918 1 97.19 234 PHE B CA 1
ATOM 3802 C C . PHE B 1 234 ? -1.002 -0.977 -4.254 1 97.19 234 PHE B C 1
ATOM 3804 O O . PHE B 1 234 ? -2.148 -0.552 -4.406 1 97.19 234 PHE B O 1
ATOM 3811 N N . ARG B 1 235 ? -0.174 -0.95 -5.199 1 94.62 235 ARG B N 1
ATOM 3812 C CA . ARG B 1 235 ? -0.478 -0.384 -6.508 1 94.62 235 ARG B CA 1
ATOM 3813 C C . ARG B 1 235 ? -1.541 -1.208 -7.227 1 94.62 235 ARG B C 1
ATOM 3815 O O . ARG B 1 235 ? -2.42 -0.653 -7.891 1 94.62 235 ARG B O 1
ATOM 3822 N N . ALA B 1 236 ? -1.462 -2.527 -7.078 1 94.81 236 ALA B N 1
ATOM 3823 C CA . ALA B 1 236 ? -2.42 -3.418 -7.727 1 94.81 236 ALA B CA 1
ATOM 3824 C C . ALA B 1 236 ? -3.83 -3.193 -7.191 1 94.81 236 ALA B C 1
ATOM 3826 O O . ALA B 1 236 ? -4.816 -3.5 -7.867 1 94.81 236 ALA B O 1
ATOM 3827 N N . MET B 1 237 ? -3.932 -2.68 -5.934 1 94 237 MET B N 1
ATOM 3828 C CA . MET B 1 237 ? -5.234 -2.416 -5.328 1 94 237 MET B CA 1
ATOM 3829 C C . MET B 1 237 ? -5.977 -1.321 -6.086 1 94 237 MET B C 1
ATOM 3831 O O . MET B 1 237 ? -7.203 -1.237 -6.02 1 94 237 MET B O 1
ATOM 3835 N N . TRP B 1 238 ? -5.227 -0.53 -6.797 1 90.75 238 TRP B N 1
ATOM 3836 C CA . TRP B 1 238 ? -5.855 0.653 -7.375 1 90.75 238 TRP B CA 1
ATOM 3837 C C . TRP B 1 238 ? -5.785 0.615 -8.898 1 90.75 238 TRP B C 1
ATOM 3839 O O . TRP B 1 238 ? -6.258 1.536 -9.57 1 90.75 238 TRP B O 1
ATOM 3849 N N . MET B 1 239 ? -5.156 -0.318 -9.484 1 82.25 239 MET B N 1
ATOM 3850 C CA . MET B 1 239 ? -5.066 -0.446 -10.938 1 82.25 239 MET B CA 1
ATOM 3851 C C . MET B 1 239 ? -6.352 -1.038 -11.508 1 82.25 239 MET B C 1
ATOM 3853 O O . MET B 1 239 ? -7.062 -1.771 -10.82 1 82.25 239 MET B O 1
#

Radius of gyration: 30.51 Å; Cα contacts (8 Å, |Δi|>4): 597; chains: 2; bounding box: 50×103×63 Å